Protein AF-A0AAI9XH15-F1 (afdb_monomer)

Foldseek 3Di:
DDDDDDDDDDDDDDDDDDDDDDDDDDDDDDDDDDDDDDDDDDDDDDDDDDDDDDDDDDDDDDDDYDDDDDDDDDDDDDDDDDDDDDDDDDDDDDDDDDDDDDPPPPDPDPDPVVVVLVVLLVLLVVLLVVLQVLLVQADPPPDDPVFDAAAEEEEEAWADCVFPLNVVLVQDQWDDDPPDTAGLEWELQDPDIDSDIDAQEFLSRQLVQLLCSQQSRHNYGYYRQDNHLVRLQVDPCNLVSVLVSLQCCVPRVVHLEYFYARFHLDDDDVSSVVSVVVCQVVLRAYQYEQWLQFAAPSRGGPPCPDPLHQYEAADGSVQHGDGSTYWADPPLLSFEYEHQFFNKGAGDQVNDDPPPPWAWDDPVVDPNDDGTMTTDGGSSNRRSVLVSVLSSQVSLCSVCVVLLCLDPPFDCSHSQLSSLLQQQQFADDDVRGGRYGNNCQGYPRLNPDDPPDRNNNSNSVSSSVSRVVSVD

Nearest PDB structures (foldseek):
  8uw8-assembly1_A  TM=7.450E-01  e=8.722E-14  Homo sapiens
  3afg-assembly1_A  TM=6.390E-01  e=5.597E-13  Thermococcus kodakarensis
  3afg-assembly2_B  TM=6.770E-01  e=5.393E-12  Thermococcus kodakarensis
  7yla-assembly1_6  TM=2.096E-01  e=3.015E-01  Escherichia coli

Sequence (472 aa):
MSFSMFSSGSSNRPTRAGSGDARSFPFQRHRVHPNESTHFDQPRPRANGPSTEATFRNESGSLSSGRDRLPAGRNAEIPFGATSGVDPQIRQPVRRSASGYAETSESESRLDIGTDIVQSIQNGEHWVKDFIKGRDTIIDTRHNKDVERIKITIIDTGLDRTHPFIVRRQWQEFRQTGNKSVALFKDFTTENPSAEAIDDEGHGTFIAGIVLQLAPFVELSIARVGITQVSLMDDPYAEEKVTAAINHAIDVWDADIISTSIALPRIKTSAFREAVSRATWKNKIICASGGNFGGSRANVAFPARLLGVFKIFASDHHGNNCAFTPRPGLDADFCFSILGQDVVSIWPEALYRKDTGLTVVDKRSSKKHPGLWVAMSGSSYATPIVASIVALLYHFYDANYFEMDLGPGLEFKTIEAIRAILLKMSMAPSVGQHNYLNPWVGRDNYFNFRGEEDGVAFFAQMLRHCLNAWNK

pLDDT: mean 75.16, std 26.85, range [24.08, 98.88]

Organism: NCBI:txid1209925

Solvent-accessible surface area (backbone atoms only — not comparable to full-atom values): 28572 Å² total; per-residue (Å²): 135,87,81,91,80,91,81,92,88,89,89,85,84,88,90,88,89,81,91,85,91,82,85,91,78,87,83,80,84,88,77,89,75,86,81,84,87,81,92,82,90,81,85,81,83,80,89,77,84,84,88,81,90,86,93,78,82,89,82,91,82,88,84,86,86,90,85,88,83,83,90,85,90,86,89,87,86,88,88,91,82,88,80,91,82,88,92,84,90,88,85,85,91,84,85,92,84,89,80,88,80,80,86,77,78,75,77,80,71,82,75,59,68,74,55,56,53,51,50,47,33,51,45,26,51,47,50,53,52,51,52,50,51,51,50,61,58,54,43,78,88,66,83,62,83,91,55,83,56,49,27,37,28,40,42,33,32,24,30,44,57,79,38,50,47,41,53,73,65,62,69,58,65,52,49,78,57,89,98,41,78,43,68,27,48,44,48,48,67,51,97,80,48,57,89,63,61,46,40,86,66,22,68,20,26,23,40,51,36,45,27,58,67,72,33,71,67,50,40,68,30,35,31,16,42,23,62,34,75,68,59,39,69,72,39,93,55,38,62,60,28,49,31,52,42,53,45,42,33,56,74,72,67,57,29,48,29,40,29,29,55,53,57,38,90,72,86,90,65,64,64,49,55,49,40,52,52,52,33,44,75,69,34,28,42,37,26,16,9,25,37,65,71,26,65,40,67,90,43,48,10,36,69,16,70,45,85,85,28,34,22,19,28,22,7,34,79,86,57,52,73,40,82,40,35,46,39,61,68,91,62,46,84,40,27,34,22,31,59,5,41,32,39,75,30,37,42,46,66,92,74,68,52,94,83,69,76,72,46,69,48,91,42,91,88,36,92,88,50,48,64,47,34,32,43,48,71,37,11,48,57,13,14,34,52,54,44,22,51,54,42,46,52,52,48,45,45,67,74,38,48,82,73,34,62,64,61,92,92,57,67,72,80,30,62,69,42,48,39,54,50,49,57,44,18,7,37,81,58,55,95,78,52,45,34,30,52,39,74,60,28,18,28,97,49,66,46,51,78,83,77,88,64,61,51,49,64,52,50,30,48,47,54,38,52,51,50,63,66,66,79,111

Secondary structure (DSSP, 8-state):
-------------------------PPPPP-PPPP-------PPPPP----------------------------------------------------PPP----------HHHHHHHHHHHHHHHHHHHHHHHHHHS-SS--SSSPPPEEEEEES---TTSHHHHHHT--SEEEETTEEEESEEE-SSSS--SS---SSSHHHHHHHHHHHH-TTSEEEEEE--SSHHHHHH-TTHHHHHHHHHHHIIIII--SEEEE---BS----SHHHHHHHHHHHTT-EEEEE--SS-S-GGGPPBTTTSTT-EEEEEE-TTSPBPTTPPPP-S-GGGEEEEE-SSEEEE--GGG--TTS--EE---TT-TTS-S-EEEE-SHHHHHHHHHHHHHHHHHHHHHTHHHH---TT--SSSHHHHHHHHHHSBPPPPTT--EEB-TTT-GGGTT---SSS-HHHHHHHHHHHHHHTT--

InterPro domains:
  IPR000209 Peptidase S8/S53 domain [PF00082] (150-399)
  IPR015500 Peptidase S8, subtilisin-related [PR00723] (147-166)
  IPR015500 Peptidase S8, subtilisin-related [PR00723] (199-212)
  IPR015500 Peptidase S8, subtilisin-related [PR00723] (377-393)
  IPR023827 Peptidase S8, subtilisin, Asp-active site [PS00136] (152-163)
  IPR036852 Peptidase S8/S53 domain superfamily [G3DSA:3.40.50.200] (126-433)
  IPR036852 Peptidase S8/S53 domain superfamily [SSF52743] (135-397)
  IPR050131 Subtilisin-like serine protease [PTHR43806] (130-425)

Radius of gyration: 33.44 Å; Cα contacts (8 Å, |Δi|>4): 734; chains: 1; bounding box: 74×101×126 Å

Mean predicted aligned error: 14.96 Å

Structure (mmCIF, N/CA/C/O backbone):
data_AF-A0AAI9XH15-F1
#
_entry.id   AF-A0AAI9XH15-F1
#
loop_
_atom_site.group_PDB
_atom_site.id
_atom_site.type_symbol
_atom_site.label_atom_id
_atom_site.label_alt_id
_atom_site.label_comp_id
_atom_site.label_asym_id
_atom_site.label_entity_id
_atom_site.label_seq_id
_atom_site.pdbx_PDB_ins_code
_atom_site.Cartn_x
_atom_site.Cartn_y
_atom_site.Cartn_z
_atom_site.occupancy
_atom_site.B_iso_or_equiv
_atom_site.auth_seq_id
_atom_site.auth_comp_id
_atom_site.auth_asym_id
_atom_site.auth_atom_id
_atom_site.pdbx_PDB_model_num
ATOM 1 N N . MET A 1 1 ? -18.200 49.763 -4.756 1.00 30.20 1 MET A N 1
ATOM 2 C CA . MET A 1 1 ? -18.217 51.206 -4.443 1.00 30.20 1 MET A CA 1
ATOM 3 C C . MET A 1 1 ? -18.234 51.275 -2.915 1.00 30.20 1 MET A C 1
ATOM 5 O O . MET A 1 1 ? -19.267 50.947 -2.357 1.00 30.20 1 MET A O 1
ATOM 9 N N . SER A 1 2 ? -17.098 51.285 -2.197 1.00 32.31 2 SER A N 1
ATOM 10 C CA . SER A 1 2 ? -15.989 52.282 -2.155 1.00 32.31 2 SER A CA 1
ATOM 11 C C . SER A 1 2 ? -16.454 53.564 -1.441 1.00 32.31 2 SER A C 1
ATOM 13 O O . SER A 1 2 ? -17.504 54.060 -1.830 1.00 32.31 2 SER A O 1
ATOM 15 N N . PHE A 1 3 ? -15.804 54.167 -0.430 1.00 30.62 3 PHE A N 1
ATOM 16 C CA . PHE A 1 3 ? -14.461 54.087 0.222 1.00 30.62 3 PHE A CA 1
ATOM 17 C C . PHE A 1 3 ? -14.659 53.914 1.775 1.00 30.62 3 PHE A C 1
ATOM 19 O O . PHE A 1 3 ? -15.801 54.006 2.208 1.00 30.62 3 PHE A O 1
ATOM 26 N N . SER A 1 4 ? -13.762 53.516 2.707 1.00 35.16 4 SER A N 1
ATOM 27 C CA . SER A 1 4 ? -12.375 53.886 3.128 1.00 35.16 4 SER A CA 1
ATOM 28 C C . SER A 1 4 ? -12.200 55.367 3.568 1.00 35.16 4 SER A C 1
ATOM 30 O O . SER A 1 4 ? -12.846 56.218 2.978 1.00 35.16 4 SER A O 1
ATOM 32 N N . MET A 1 5 ? -11.368 55.790 4.547 1.00 37.81 5 MET A N 1
ATOM 33 C CA . MET A 1 5 ? -10.247 55.168 5.303 1.00 37.81 5 MET A CA 1
ATOM 34 C C . MET A 1 5 ? -9.829 56.038 6.545 1.00 37.81 5 MET A C 1
ATOM 36 O O . MET A 1 5 ? -10.295 57.168 6.635 1.00 37.81 5 MET A O 1
ATOM 40 N N . PHE A 1 6 ? -8.874 55.576 7.391 1.00 33.75 6 PHE A N 1
ATOM 41 C CA . PHE A 1 6 ? -8.037 56.350 8.373 1.00 33.75 6 PHE A CA 1
ATOM 42 C C . PHE A 1 6 ? -8.698 56.962 9.653 1.00 33.75 6 PHE A C 1
ATOM 44 O O . PHE A 1 6 ? -9.888 57.237 9.645 1.00 33.75 6 PHE A O 1
ATOM 51 N N . SER A 1 7 ? -8.013 57.236 10.794 1.00 32.69 7 SER A N 1
ATOM 52 C CA . SER A 1 7 ? -6.705 56.786 11.363 1.00 32.69 7 SER A CA 1
ATOM 53 C C . SER A 1 7 ? -6.538 57.145 12.874 1.00 32.69 7 SER A C 1
ATOM 55 O O . SER A 1 7 ? -7.040 58.172 13.306 1.00 32.69 7 SER A O 1
ATOM 57 N N . SER A 1 8 ? -5.740 56.350 13.619 1.00 33.44 8 SER A N 1
ATOM 58 C CA . SER A 1 8 ? -4.829 56.691 14.761 1.00 33.44 8 SER A CA 1
ATOM 59 C C . SER A 1 8 ? -5.224 57.627 15.935 1.00 33.44 8 SER A C 1
ATOM 61 O O . SER A 1 8 ? -5.576 58.781 15.726 1.00 33.44 8 SER A O 1
ATOM 63 N N . GLY A 1 9 ? -4.897 57.226 17.180 1.00 28.55 9 GLY A N 1
ATOM 64 C CA . GLY A 1 9 ? -4.753 58.139 18.340 1.00 28.55 9 GLY A CA 1
ATOM 65 C C . GLY A 1 9 ? -4.508 57.423 19.686 1.00 28.55 9 GLY A C 1
ATOM 66 O O . GLY A 1 9 ? -5.124 56.397 19.947 1.00 28.55 9 GLY A O 1
ATOM 67 N N . SER A 1 10 ? -3.601 57.921 20.540 1.00 30.28 10 SER A N 1
ATOM 68 C CA . SER A 1 10 ? -3.087 57.208 21.733 1.00 30.28 10 SER A CA 1
ATOM 69 C C . SER A 1 10 ? -3.371 57.870 23.097 1.00 30.28 10 SER A C 1
ATOM 71 O O . SER A 1 10 ? -3.317 59.093 23.194 1.00 30.28 10 SER A O 1
ATOM 73 N N . SER A 1 11 ? -3.409 57.040 24.158 1.00 30.16 11 SER A N 1
ATOM 74 C CA . SER A 1 11 ? -2.833 57.252 25.520 1.00 30.16 11 SER A CA 1
ATOM 75 C C . SER A 1 11 ? -3.742 57.392 26.773 1.00 30.16 11 SER A C 1
ATOM 77 O O . SER A 1 11 ? -4.806 57.993 26.751 1.00 30.16 11 SER A O 1
ATOM 79 N N . ASN A 1 12 ? -3.193 56.856 27.881 1.00 31.38 12 ASN A N 1
ATOM 80 C CA . ASN A 1 12 ? -3.384 57.135 29.324 1.00 31.38 12 ASN A CA 1
ATOM 81 C C . ASN A 1 12 ? -4.660 56.750 30.137 1.00 31.38 12 ASN A C 1
ATOM 83 O O . ASN A 1 12 ? -5.713 57.367 30.057 1.00 31.38 12 ASN A O 1
ATOM 87 N N . ARG A 1 13 ? -4.421 55.774 31.044 1.00 32.47 13 ARG A N 1
ATOM 88 C CA . ARG A 1 13 ? -4.851 55.550 32.462 1.00 32.47 13 ARG A CA 1
ATOM 89 C C . ARG A 1 13 ? -5.697 56.629 33.178 1.00 32.47 13 ARG A C 1
ATOM 91 O O . ARG A 1 13 ? -5.432 57.809 32.963 1.00 32.47 13 ARG A O 1
ATOM 98 N N . PRO A 1 14 ? -6.576 56.262 34.152 1.00 45.19 14 PRO A N 1
ATOM 99 C CA . PRO A 1 14 ? -6.267 55.445 35.363 1.00 45.19 14 PRO A CA 1
ATOM 100 C C . PRO A 1 14 ? -7.260 54.254 35.595 1.00 45.19 14 PRO A C 1
ATOM 102 O O . PRO A 1 14 ? -7.861 53.830 34.618 1.00 45.19 14 PRO A O 1
ATOM 105 N N . THR A 1 15 ? -7.413 53.538 36.737 1.00 33.56 15 THR A N 1
ATOM 106 C CA . THR A 1 15 ? -7.075 53.789 38.169 1.00 33.56 15 THR A CA 1
ATOM 107 C C . THR A 1 15 ? -6.706 52.507 38.982 1.00 33.56 15 THR A C 1
ATOM 109 O O . THR A 1 15 ? -6.568 51.416 38.443 1.00 33.56 15 THR A O 1
ATOM 112 N N . ARG A 1 16 ? -6.436 52.707 40.283 1.00 32.50 16 ARG A N 1
ATOM 113 C CA . ARG A 1 16 ? -5.877 51.879 41.383 1.00 32.50 16 ARG A CA 1
ATOM 114 C C . ARG A 1 16 ? -6.880 50.971 42.150 1.00 32.50 16 ARG A C 1
ATOM 116 O O . ARG A 1 16 ? -8.050 51.323 42.221 1.00 32.50 16 ARG A O 1
ATOM 123 N N . ALA A 1 17 ? -6.322 49.982 42.881 1.00 32.62 17 ALA A N 1
ATOM 124 C CA . ALA A 1 17 ? -6.843 49.175 44.024 1.00 32.62 17 ALA A CA 1
ATOM 125 C C . ALA A 1 17 ? -7.251 47.707 43.713 1.00 32.62 17 ALA A C 1
ATOM 127 O O . ALA A 1 17 ? -7.892 47.463 42.701 1.00 32.62 17 ALA A O 1
ATOM 128 N N . GLY A 1 18 ? -6.906 46.696 44.536 1.00 29.34 18 GLY A N 1
ATOM 129 C CA . GLY A 1 18 ? -6.020 46.707 45.719 1.00 29.34 18 GLY A CA 1
ATOM 130 C C . GLY A 1 18 ? -5.736 45.319 46.351 1.00 29.34 18 GLY A C 1
ATOM 131 O O . GLY A 1 18 ? -6.472 44.375 46.106 1.00 29.34 18 GLY A O 1
ATOM 132 N N . SER A 1 19 ? -4.660 45.253 47.156 1.00 31.11 19 SER A N 1
ATOM 133 C CA . SER A 1 19 ? -4.377 44.360 48.317 1.00 31.11 19 SER A CA 1
ATOM 134 C C . SER A 1 19 ? -4.766 42.862 48.332 1.00 31.11 19 SER A C 1
ATOM 136 O O . SER A 1 19 ? -5.947 42.529 48.323 1.00 31.11 19 SER A O 1
ATOM 138 N N . GLY A 1 20 ? -3.786 41.985 48.607 1.00 29.72 20 GLY A N 1
ATOM 139 C CA . GLY A 1 20 ? -4.012 40.620 49.118 1.00 29.72 20 GLY A CA 1
ATOM 140 C C . GLY A 1 20 ? -2.745 39.747 49.156 1.00 29.72 20 GLY A C 1
ATOM 141 O O . GLY A 1 20 ? -2.160 39.477 48.111 1.00 29.72 20 GLY A O 1
ATOM 142 N N . ASP A 1 21 ? -2.316 39.306 50.343 1.00 31.05 21 ASP A N 1
ATOM 143 C CA . ASP A 1 21 ? -1.202 38.360 50.535 1.00 31.05 21 ASP A CA 1
ATOM 144 C C . ASP A 1 21 ? -1.573 36.911 50.170 1.00 31.05 21 ASP A C 1
ATOM 146 O O . ASP A 1 21 ? -2.686 36.480 50.460 1.00 31.05 21 ASP A O 1
ATOM 150 N N . ALA A 1 22 ? -0.596 36.110 49.713 1.00 33.12 22 ALA A N 1
ATOM 151 C CA . ALA A 1 22 ? -0.295 34.810 50.339 1.00 33.12 22 ALA A CA 1
ATOM 152 C C . ALA A 1 22 ? 1.019 34.175 49.840 1.00 33.12 22 ALA A C 1
ATOM 154 O O . ALA A 1 22 ? 1.345 34.151 48.658 1.00 33.12 22 ALA A O 1
ATOM 155 N N . ARG A 1 23 ? 1.753 33.612 50.800 1.00 31.33 23 ARG A N 1
ATOM 156 C CA . ARG A 1 23 ? 3.073 32.974 50.698 1.00 31.33 23 ARG A CA 1
ATOM 157 C C . ARG A 1 23 ? 3.077 31.721 49.813 1.00 31.33 23 ARG A C 1
ATOM 159 O O . ARG A 1 23 ? 2.179 30.889 49.895 1.00 31.33 23 ARG A O 1
ATOM 166 N N . SER A 1 24 ? 4.166 31.527 49.074 1.00 31.22 24 SER A N 1
ATOM 167 C CA . SER A 1 24 ? 4.484 30.290 48.355 1.00 31.22 24 SER A CA 1
ATOM 168 C C . SER A 1 24 ? 4.864 29.132 49.290 1.00 31.22 24 SER A C 1
ATOM 170 O O . SER A 1 24 ? 5.683 29.320 50.189 1.00 31.22 24 SER A O 1
ATOM 172 N N . PHE A 1 25 ? 4.389 27.920 48.988 1.00 30.69 25 PHE A N 1
ATOM 173 C CA . PHE A 1 25 ? 4.936 26.648 49.482 1.00 30.69 25 PHE A CA 1
ATOM 174 C C . PHE A 1 25 ? 5.096 25.656 48.311 1.00 30.69 25 PHE A C 1
ATOM 176 O O . PHE A 1 25 ? 4.206 25.592 47.461 1.00 30.69 25 PHE A O 1
ATOM 183 N N . PRO A 1 26 ? 6.197 24.883 48.231 1.00 35.25 26 PRO A N 1
ATOM 184 C CA . PRO A 1 26 ? 6.404 23.904 47.166 1.00 35.25 26 PRO A CA 1
ATOM 185 C C . PRO A 1 26 ? 5.778 22.546 47.518 1.00 35.25 26 PRO A C 1
ATOM 187 O O . PRO A 1 26 ? 6.080 21.975 48.565 1.00 35.25 26 PRO A O 1
ATOM 190 N N . PHE A 1 27 ? 4.967 21.981 46.620 1.00 29.80 27 PHE A N 1
ATOM 191 C CA . PHE A 1 27 ? 4.499 20.597 46.758 1.00 29.80 27 PHE A CA 1
ATOM 192 C C . PHE A 1 27 ? 5.506 19.609 46.157 1.00 29.80 27 PHE A C 1
ATOM 194 O O . PHE A 1 27 ? 5.939 19.750 45.011 1.00 29.80 27 PHE A O 1
ATOM 201 N N . GLN A 1 28 ? 5.898 18.606 46.943 1.00 31.30 28 GLN A N 1
ATOM 202 C CA . GLN A 1 28 ? 6.871 17.593 46.536 1.00 31.30 28 GLN A CA 1
ATOM 203 C C . GLN A 1 28 ? 6.249 16.566 45.579 1.00 31.30 28 GLN A C 1
ATOM 205 O O . GLN A 1 28 ? 5.105 16.150 45.743 1.00 31.30 28 GLN A O 1
ATOM 210 N N . ARG A 1 29 ? 7.038 16.091 44.607 1.00 30.36 29 ARG A N 1
ATOM 211 C CA . ARG A 1 29 ? 6.687 14.907 43.809 1.00 30.36 29 ARG A CA 1
ATOM 212 C C . ARG A 1 29 ? 6.961 13.648 44.630 1.00 30.36 29 ARG A C 1
ATOM 214 O O . ARG A 1 29 ? 8.121 13.380 44.943 1.00 30.36 29 ARG A O 1
ATOM 221 N N . HIS A 1 30 ? 5.943 12.840 44.916 1.00 29.58 30 HIS A N 1
ATOM 222 C CA . HIS A 1 30 ? 6.182 11.472 45.374 1.00 29.58 30 HIS A CA 1
ATOM 223 C C . HIS A 1 30 ? 6.716 10.618 44.219 1.00 29.58 30 HIS A C 1
ATOM 225 O O . HIS A 1 30 ? 6.124 10.552 43.143 1.00 29.58 30 HIS A O 1
ATOM 231 N N . ARG A 1 31 ? 7.859 9.971 44.457 1.00 28.19 31 ARG A N 1
ATOM 232 C CA . ARG A 1 31 ? 8.522 9.047 43.536 1.00 28.19 31 ARG A CA 1
ATOM 233 C C . ARG A 1 31 ? 8.506 7.671 44.193 1.00 28.19 31 ARG A C 1
ATOM 235 O O . ARG A 1 31 ? 9.257 7.441 45.135 1.00 28.19 31 ARG A O 1
ATOM 242 N N . VAL A 1 32 ? 7.618 6.790 43.742 1.00 30.42 32 VAL A N 1
ATOM 243 C CA . VAL A 1 32 ? 7.504 5.435 44.297 1.00 30.42 32 VAL A CA 1
ATOM 244 C C . VAL A 1 32 ? 8.607 4.561 43.704 1.00 30.42 32 VAL A C 1
ATOM 246 O O . VAL A 1 32 ? 8.681 4.396 42.489 1.00 30.42 32 VAL A O 1
ATOM 249 N N . HIS A 1 33 ? 9.459 4.011 44.566 1.00 30.30 33 HIS A N 1
ATOM 250 C CA . HIS A 1 33 ? 10.375 2.925 44.228 1.00 30.30 33 HIS A CA 1
ATOM 251 C C . HIS A 1 33 ? 9.729 1.587 44.626 1.00 30.30 33 HIS A C 1
ATOM 253 O O . HIS A 1 33 ? 9.276 1.471 45.767 1.00 30.30 33 HIS A O 1
ATOM 259 N N . PRO A 1 34 ? 9.704 0.569 43.749 1.00 35.81 34 PRO A N 1
ATOM 260 C CA . PRO A 1 34 ? 9.511 -0.817 44.163 1.00 35.81 34 PRO A CA 1
ATOM 261 C C . PRO A 1 34 ? 10.777 -1.326 44.868 1.00 35.81 34 PRO A C 1
ATOM 263 O O . PRO A 1 34 ? 11.885 -1.044 44.411 1.00 35.81 34 PRO A O 1
ATOM 266 N N . ASN A 1 35 ? 10.613 -2.085 45.953 1.00 29.58 35 ASN A N 1
ATOM 267 C CA . ASN A 1 35 ? 11.713 -2.805 46.603 1.00 29.58 35 ASN A CA 1
ATOM 268 C C . ASN A 1 35 ? 11.960 -4.168 45.937 1.00 29.58 35 ASN A C 1
ATOM 270 O O . ASN A 1 35 ? 11.077 -4.732 45.292 1.00 29.58 35 ASN A O 1
ATOM 274 N N . GLU A 1 36 ? 13.163 -4.702 46.135 1.00 29.48 36 GLU A N 1
ATOM 275 C CA . GLU A 1 36 ? 13.589 -6.007 45.624 1.00 29.48 36 GLU A CA 1
ATOM 276 C C . GLU A 1 36 ? 13.161 -7.193 46.518 1.00 29.48 36 GLU A C 1
ATOM 278 O O . GLU A 1 36 ? 12.710 -7.031 47.652 1.00 29.48 36 GLU A O 1
ATOM 283 N N . SER A 1 37 ? 13.459 -8.397 46.015 1.00 28.89 37 SER A N 1
ATOM 284 C CA . SER A 1 37 ? 13.541 -9.694 46.705 1.00 28.89 37 SER A CA 1
ATOM 285 C C . SER A 1 37 ? 12.243 -10.472 46.988 1.00 28.89 37 SER A C 1
ATOM 287 O O . SER A 1 37 ? 11.471 -10.199 47.901 1.00 28.89 37 SER A O 1
ATOM 289 N N . THR A 1 38 ? 12.105 -11.603 46.295 1.00 30.62 38 THR A N 1
ATOM 290 C CA . THR A 1 38 ? 12.278 -12.921 46.939 1.00 30.62 38 THR A CA 1
ATOM 291 C C . THR A 1 38 ? 12.622 -13.985 45.890 1.00 30.62 38 THR A C 1
ATOM 293 O O . THR A 1 38 ? 12.189 -13.898 44.744 1.00 30.62 38 THR A O 1
ATOM 296 N N . HIS A 1 39 ? 13.450 -14.966 46.259 1.00 30.75 39 HIS A N 1
ATOM 297 C CA . HIS A 1 39 ? 13.817 -16.088 45.386 1.00 30.75 39 HIS A CA 1
ATOM 298 C C . HIS A 1 39 ? 12.694 -17.127 45.306 1.00 30.75 39 HIS A C 1
ATOM 300 O O . HIS A 1 39 ? 12.086 -17.439 46.327 1.00 30.75 39 HIS A O 1
ATOM 306 N N . PHE A 1 40 ? 12.551 -17.771 44.145 1.00 30.27 40 PHE A N 1
ATOM 307 C CA . PHE A 1 40 ? 12.171 -19.183 44.073 1.00 30.27 40 PHE A CA 1
ATOM 308 C C . PHE A 1 40 ? 12.879 -19.863 42.892 1.00 30.27 40 PHE A C 1
ATOM 310 O O . PHE A 1 40 ? 12.668 -19.500 41.736 1.00 30.27 40 PHE A O 1
ATOM 317 N N . ASP A 1 41 ? 13.729 -20.845 43.191 1.00 29.56 41 ASP A N 1
ATOM 318 C CA . ASP A 1 41 ? 14.386 -21.692 42.195 1.00 29.56 41 ASP A CA 1
ATOM 319 C C . ASP A 1 41 ? 13.430 -22.761 41.653 1.00 29.56 41 ASP A C 1
ATOM 321 O O . ASP A 1 41 ? 12.780 -23.448 42.440 1.00 29.56 41 ASP A O 1
ATOM 325 N N . GLN A 1 42 ? 13.453 -23.000 40.335 1.00 31.39 42 GLN A N 1
ATOM 326 C CA . GLN A 1 42 ? 13.283 -24.338 39.746 1.00 31.39 42 GLN A CA 1
ATOM 327 C C . GLN A 1 42 ? 14.184 -24.505 38.496 1.00 31.39 42 GLN A C 1
ATOM 329 O O . GLN A 1 42 ? 14.593 -23.508 37.896 1.00 31.39 42 GLN A O 1
ATOM 334 N N . PRO A 1 43 ? 14.607 -25.741 38.149 1.00 35.31 43 PRO A N 1
ATOM 335 C CA . PRO A 1 43 ? 15.921 -25.948 37.531 1.00 35.31 43 PRO A CA 1
ATOM 336 C C . PRO A 1 43 ? 15.932 -26.096 36.001 1.00 35.31 43 PRO A C 1
ATOM 338 O O . PRO A 1 43 ? 14.988 -26.577 35.377 1.00 35.31 43 PRO A O 1
ATOM 341 N N . ARG A 1 44 ? 17.095 -25.802 35.401 1.00 31.64 44 ARG A N 1
ATOM 342 C CA . ARG A 1 44 ? 17.433 -26.208 34.025 1.00 31.64 44 ARG A CA 1
ATOM 343 C C . ARG A 1 44 ? 17.827 -27.695 33.971 1.00 31.64 44 ARG A C 1
ATOM 345 O O . ARG A 1 44 ? 18.674 -28.103 34.769 1.00 31.64 44 ARG A O 1
ATOM 352 N N . PRO A 1 45 ? 17.372 -28.473 32.973 1.00 33.78 45 PRO A N 1
ATOM 353 C CA . PRO A 1 45 ? 18.060 -29.694 32.560 1.00 33.78 45 PRO A CA 1
ATOM 354 C C . PRO A 1 45 ? 19.463 -29.378 32.011 1.00 33.78 45 PRO A C 1
ATOM 356 O O . PRO A 1 45 ? 19.680 -28.331 31.395 1.00 33.78 45 PRO A O 1
ATOM 359 N N . ARG A 1 46 ? 20.426 -30.283 32.220 1.00 27.95 46 ARG A N 1
ATOM 360 C CA . ARG A 1 46 ? 21.765 -30.201 31.608 1.00 27.95 46 ARG A CA 1
ATOM 361 C C . ARG A 1 46 ? 21.767 -30.790 30.195 1.00 27.95 46 ARG A C 1
ATOM 363 O O . ARG A 1 46 ? 20.933 -31.624 29.859 1.00 27.95 46 ARG A O 1
ATOM 370 N N . ALA A 1 47 ? 22.749 -30.376 29.399 1.00 29.98 47 ALA A N 1
ATOM 371 C CA . ALA A 1 47 ? 23.044 -30.981 28.106 1.00 29.98 47 ALA A CA 1
ATOM 372 C C . ALA A 1 47 ? 23.585 -32.416 28.246 1.00 29.98 47 ALA A C 1
ATOM 374 O O . ALA A 1 47 ? 24.220 -32.747 29.247 1.00 29.98 47 ALA A O 1
ATOM 375 N N . ASN A 1 48 ? 23.430 -33.200 27.179 1.00 30.53 48 ASN A N 1
ATOM 376 C CA . ASN A 1 48 ? 24.315 -34.308 26.831 1.00 30.53 48 ASN A CA 1
ATOM 377 C C . ASN A 1 48 ? 24.612 -34.227 25.328 1.00 30.53 48 ASN A C 1
ATOM 379 O O . ASN A 1 48 ? 23.695 -34.054 24.527 1.00 30.53 48 ASN A O 1
ATOM 383 N N . GLY A 1 49 ? 25.892 -34.344 24.964 1.00 30.00 49 GLY A N 1
ATOM 384 C CA . GLY A 1 49 ? 26.306 -34.722 23.609 1.00 30.00 49 GLY A CA 1
ATOM 385 C C . GLY A 1 49 ? 26.196 -36.247 23.408 1.00 30.00 49 GLY A C 1
ATOM 386 O O . GLY A 1 49 ? 25.538 -36.907 24.215 1.00 30.00 49 GLY A O 1
ATOM 387 N N . PRO A 1 50 ? 26.850 -36.828 22.385 1.00 39.06 50 PRO A N 1
ATOM 388 C CA . PRO A 1 50 ? 28.268 -36.568 22.127 1.00 39.06 50 PRO A CA 1
ATOM 389 C C . PRO A 1 50 ? 28.594 -36.036 20.722 1.00 39.06 50 PRO A C 1
ATOM 391 O O . PRO A 1 50 ? 27.751 -35.960 19.832 1.00 39.06 50 PRO A O 1
ATOM 394 N N . SER A 1 51 ? 29.860 -35.665 20.553 1.00 27.66 51 SER A N 1
ATOM 395 C CA . SER A 1 51 ? 30.481 -35.240 19.301 1.00 27.66 51 SER A CA 1
ATOM 396 C C . SER A 1 51 ? 30.781 -36.403 18.348 1.00 27.66 51 SER A C 1
ATOM 398 O O . SER A 1 51 ? 30.946 -37.553 18.753 1.00 27.66 51 SER A O 1
ATOM 400 N N . THR A 1 52 ? 30.963 -36.074 17.070 1.00 29.58 52 THR A N 1
ATOM 401 C CA . THR A 1 52 ? 31.877 -36.800 16.175 1.00 29.58 52 THR A CA 1
ATOM 402 C C . THR A 1 52 ? 32.500 -35.797 15.210 1.00 29.58 52 THR A C 1
ATOM 404 O O . THR A 1 52 ? 31.815 -35.222 14.370 1.00 29.58 52 THR A O 1
ATOM 407 N N . GLU A 1 53 ? 33.800 -35.547 15.359 1.00 27.83 53 GLU A N 1
ATOM 408 C CA . GLU A 1 53 ? 34.589 -34.806 14.372 1.00 27.83 53 GLU A CA 1
ATOM 409 C C . GLU A 1 53 ? 35.066 -35.766 13.275 1.00 27.83 53 GLU A C 1
ATOM 411 O O . GLU A 1 53 ? 35.416 -36.912 13.559 1.00 27.83 53 GLU A O 1
ATOM 416 N N . ALA A 1 54 ? 35.132 -35.294 12.030 1.00 28.06 54 ALA A N 1
ATOM 417 C CA . ALA A 1 54 ? 35.755 -36.018 10.924 1.00 28.06 54 ALA A CA 1
ATOM 418 C C . ALA A 1 54 ? 36.485 -35.032 9.997 1.00 28.06 54 ALA A C 1
ATOM 420 O O . ALA A 1 54 ? 35.902 -34.457 9.080 1.00 28.06 54 ALA A O 1
ATOM 421 N N . THR A 1 55 ? 37.772 -34.806 10.263 1.00 26.78 55 THR A N 1
ATOM 422 C CA . THR A 1 55 ? 38.624 -33.851 9.541 1.00 26.78 55 THR A CA 1
ATOM 423 C C . THR A 1 55 ? 39.513 -34.534 8.496 1.00 26.78 55 THR A C 1
ATOM 425 O O . THR A 1 55 ? 40.568 -35.072 8.816 1.00 26.78 55 THR A O 1
ATOM 428 N N . PHE A 1 56 ? 39.142 -34.426 7.218 1.00 27.36 56 PHE A N 1
ATOM 429 C CA . PHE A 1 56 ? 40.042 -34.623 6.070 1.00 27.36 56 PHE A CA 1
ATOM 430 C C . PHE A 1 56 ? 39.783 -33.481 5.074 1.00 27.36 56 PHE A C 1
ATOM 432 O O . PHE A 1 56 ? 38.670 -33.324 4.588 1.00 27.36 56 PHE A O 1
ATOM 439 N N . ARG A 1 57 ? 40.675 -32.485 5.003 1.00 27.03 57 ARG A N 1
ATOM 440 C CA . ARG A 1 57 ? 41.929 -32.433 4.217 1.00 27.03 57 ARG A CA 1
ATOM 441 C C . ARG A 1 57 ? 41.691 -32.224 2.718 1.00 27.03 57 ARG A C 1
ATOM 443 O O . ARG A 1 57 ? 41.095 -33.058 2.050 1.00 27.03 57 ARG A O 1
ATOM 450 N N . ASN A 1 58 ? 42.257 -31.128 2.210 1.00 27.12 58 ASN A N 1
ATOM 451 C CA . ASN A 1 58 ? 42.479 -30.903 0.784 1.00 27.12 58 ASN A CA 1
ATOM 452 C C . ASN A 1 58 ? 43.349 -32.018 0.197 1.00 27.12 58 ASN A C 1
ATOM 454 O O . ASN A 1 58 ? 44.314 -32.428 0.842 1.00 27.12 58 ASN A O 1
ATOM 458 N N . GLU A 1 59 ? 43.147 -32.326 -1.082 1.00 27.50 59 GLU A N 1
ATOM 459 C CA . GLU A 1 59 ? 44.275 -32.639 -1.956 1.00 27.50 59 GLU A CA 1
ATOM 460 C C . GLU A 1 59 ? 44.004 -32.132 -3.377 1.00 27.50 59 GLU A C 1
ATOM 462 O O . GLU A 1 59 ? 42.914 -32.284 -3.927 1.00 27.50 59 GLU A O 1
ATOM 467 N N . SER A 1 60 ? 44.992 -31.446 -3.944 1.00 29.19 60 SER A N 1
ATOM 468 C CA . SER A 1 60 ? 44.952 -30.854 -5.279 1.00 29.19 60 SER A CA 1
ATOM 469 C C . SER A 1 60 ? 45.683 -31.771 -6.258 1.00 29.19 60 SER A C 1
ATOM 471 O O . SER A 1 60 ? 46.892 -31.952 -6.115 1.00 29.19 60 SER A O 1
ATOM 473 N N . GLY A 1 61 ? 44.990 -32.315 -7.262 1.00 27.30 61 GLY A N 1
ATOM 474 C CA . GLY A 1 61 ? 45.594 -33.210 -8.254 1.00 27.30 61 GLY A CA 1
ATOM 475 C C . GLY A 1 61 ? 45.171 -32.875 -9.680 1.00 27.30 61 GLY A C 1
ATOM 476 O O . GLY A 1 61 ? 44.075 -33.226 -10.108 1.00 27.30 61 GLY A O 1
ATOM 477 N N . SER A 1 62 ? 46.052 -32.219 -10.431 1.00 28.06 62 SER A N 1
ATOM 478 C CA . SER A 1 62 ? 45.954 -32.119 -11.887 1.00 28.06 62 SER A CA 1
ATOM 479 C C . SER A 1 62 ? 46.781 -33.230 -12.540 1.00 28.06 62 SER A C 1
ATOM 481 O O . SER A 1 62 ? 47.872 -33.518 -12.058 1.00 28.06 62 SER A O 1
ATOM 483 N N . LEU A 1 63 ? 46.291 -33.821 -13.642 1.00 27.72 63 LEU A N 1
ATOM 484 C CA . LEU A 1 63 ? 47.085 -34.125 -14.850 1.00 27.72 63 LEU A CA 1
ATOM 485 C C . LEU A 1 63 ? 46.258 -34.781 -15.980 1.00 27.72 63 LEU A C 1
ATOM 487 O O . LEU A 1 63 ? 45.661 -35.839 -15.830 1.00 27.72 63 LEU A O 1
ATOM 491 N N . SER A 1 64 ? 46.270 -34.087 -17.117 1.00 27.36 64 SER A N 1
ATOM 492 C CA . SER A 1 64 ? 46.262 -34.539 -18.520 1.00 27.36 64 SER A CA 1
ATOM 493 C C . SER A 1 64 ? 45.840 -35.965 -18.959 1.00 27.36 64 SER A C 1
ATOM 495 O O . SER A 1 64 ? 46.420 -36.967 -18.557 1.00 27.36 64 SER A O 1
ATOM 497 N N . SER A 1 65 ? 45.033 -35.940 -20.032 1.00 28.88 65 SER A N 1
ATOM 498 C CA . SER A 1 65 ? 45.183 -36.669 -21.316 1.00 28.88 65 SER A CA 1
ATOM 499 C C . SER A 1 65 ? 44.806 -38.157 -21.481 1.00 28.88 65 SER A C 1
ATOM 501 O O . SER A 1 65 ? 45.501 -39.074 -21.066 1.00 28.88 65 SER A O 1
ATOM 503 N N . GLY A 1 66 ? 43.852 -38.368 -22.403 1.00 26.25 66 GLY A N 1
ATOM 504 C CA . GLY A 1 66 ? 44.167 -39.089 -23.646 1.00 26.25 66 GLY A CA 1
ATOM 505 C C . GLY A 1 66 ? 43.440 -40.409 -23.921 1.00 26.25 66 GLY A C 1
ATOM 506 O O . GLY A 1 66 ? 43.826 -41.447 -23.387 1.00 26.25 66 GLY A O 1
ATOM 507 N N . ARG A 1 67 ? 42.515 -40.393 -24.897 1.00 30.38 67 ARG A N 1
ATOM 508 C CA . ARG A 1 67 ? 42.512 -41.317 -26.057 1.00 30.38 67 ARG A CA 1
ATOM 509 C C . ARG A 1 67 ? 41.460 -40.957 -27.108 1.00 30.38 67 ARG A C 1
ATOM 511 O O . ARG A 1 67 ? 40.378 -40.474 -26.794 1.00 30.38 67 ARG A O 1
ATOM 518 N N . ASP A 1 68 ? 41.809 -41.228 -28.358 1.00 29.89 68 ASP A N 1
ATOM 519 C CA . ASP A 1 68 ? 41.015 -40.973 -29.558 1.00 29.89 68 ASP A CA 1
ATOM 520 C C . ASP A 1 68 ? 40.020 -42.111 -29.859 1.00 29.89 68 ASP A C 1
ATOM 522 O O . ASP A 1 68 ? 40.326 -43.279 -29.606 1.00 29.89 68 ASP A O 1
ATOM 526 N N . ARG A 1 69 ? 38.911 -41.802 -30.552 1.00 30.08 69 ARG A N 1
ATOM 527 C CA . ARG A 1 69 ? 38.709 -42.150 -31.985 1.00 30.08 69 ARG A CA 1
ATOM 528 C C . ARG A 1 69 ? 37.293 -41.820 -32.481 1.00 30.08 69 ARG A C 1
ATOM 530 O O . ARG A 1 69 ? 36.304 -42.151 -31.839 1.00 30.08 69 ARG A O 1
ATOM 537 N N . LEU A 1 70 ? 37.221 -41.245 -33.683 1.00 30.09 70 LEU A N 1
ATOM 538 C CA . LEU A 1 70 ? 36.024 -41.247 -34.539 1.00 30.09 70 LEU A CA 1
ATOM 539 C C . LEU A 1 70 ? 35.938 -42.581 -35.315 1.00 30.09 70 LEU A C 1
ATOM 541 O O . LEU A 1 70 ? 36.928 -43.315 -35.393 1.00 30.09 70 LEU A O 1
ATOM 545 N N . PRO A 1 71 ? 34.782 -42.892 -35.926 1.00 38.19 71 PRO A N 1
ATOM 546 C CA . PRO A 1 71 ? 34.665 -42.596 -37.360 1.00 38.19 71 PRO A CA 1
ATOM 547 C C . PRO A 1 71 ? 33.384 -41.818 -37.715 1.00 38.19 71 PRO A C 1
ATOM 549 O O . PRO A 1 71 ? 32.537 -41.563 -36.863 1.00 38.19 71 PRO A O 1
ATOM 552 N N . ALA A 1 72 ? 33.258 -41.407 -38.980 1.00 28.75 72 ALA A N 1
ATOM 553 C CA . ALA A 1 72 ? 32.253 -40.445 -39.433 1.00 28.75 72 ALA A CA 1
ATOM 554 C C . ALA A 1 72 ? 31.304 -40.983 -40.520 1.00 28.75 72 ALA A C 1
ATOM 556 O O . ALA A 1 72 ? 31.671 -41.854 -41.306 1.00 28.75 72 ALA A O 1
ATOM 557 N N . GLY A 1 73 ? 30.147 -40.321 -40.640 1.00 26.48 73 GLY A N 1
ATOM 558 C CA . GLY A 1 73 ? 29.519 -40.032 -41.932 1.00 26.48 73 GLY A CA 1
ATOM 559 C C . GLY A 1 73 ? 28.253 -40.810 -42.305 1.00 26.48 73 GLY A C 1
ATOM 560 O O . GLY A 1 73 ? 28.272 -42.031 -42.437 1.00 26.48 73 GLY A O 1
ATOM 561 N N . ARG A 1 74 ? 27.199 -40.058 -42.656 1.00 27.64 74 ARG A N 1
ATOM 562 C CA . ARG A 1 74 ? 26.649 -40.010 -44.029 1.00 27.64 74 ARG A CA 1
ATOM 563 C C . ARG A 1 74 ? 25.670 -38.841 -44.202 1.00 27.64 74 ARG A C 1
ATOM 565 O O . ARG A 1 74 ? 24.928 -38.514 -43.283 1.00 27.64 74 ARG A O 1
ATOM 572 N N . ASN A 1 75 ? 25.676 -38.246 -45.395 1.00 27.84 75 ASN A N 1
ATOM 573 C CA . ASN A 1 75 ? 24.732 -37.206 -45.817 1.00 27.84 75 ASN A CA 1
ATOM 574 C C . ASN A 1 75 ? 23.473 -37.840 -46.430 1.00 27.84 75 ASN A C 1
ATOM 576 O O . ASN A 1 75 ? 23.542 -38.961 -46.941 1.00 27.84 75 ASN A O 1
ATOM 580 N N . ALA A 1 76 ? 22.371 -37.086 -46.480 1.00 28.94 76 ALA A N 1
ATOM 581 C CA . ALA A 1 76 ? 21.230 -37.371 -47.351 1.00 28.94 76 ALA A CA 1
ATOM 582 C C . ALA A 1 76 ? 20.469 -36.079 -47.720 1.00 28.94 76 ALA A C 1
ATOM 584 O O . ALA A 1 76 ? 19.559 -35.662 -47.010 1.00 28.94 76 ALA A O 1
ATOM 585 N N . GLU A 1 77 ? 20.828 -35.467 -48.851 1.00 26.44 77 GLU A N 1
ATOM 586 C CA . GLU A 1 77 ? 19.965 -34.536 -49.595 1.00 26.44 77 GLU A CA 1
ATOM 587 C C . GLU A 1 77 ? 19.434 -35.259 -50.843 1.00 26.44 77 GLU A C 1
ATOM 589 O O . GLU A 1 77 ? 20.226 -35.909 -51.526 1.00 26.44 77 GLU A O 1
ATOM 594 N N . ILE A 1 78 ? 18.143 -35.117 -51.183 1.00 28.89 78 ILE A N 1
ATOM 595 C CA . ILE A 1 78 ? 17.604 -35.391 -52.534 1.00 28.89 78 ILE A CA 1
ATOM 596 C C . ILE A 1 78 ? 16.511 -34.339 -52.877 1.00 28.89 78 ILE A C 1
ATOM 598 O O . ILE A 1 78 ? 15.704 -34.050 -51.992 1.00 28.89 78 ILE A O 1
ATOM 602 N N . PRO A 1 79 ? 16.454 -33.755 -54.104 1.00 37.84 79 PRO A N 1
ATOM 603 C CA . PRO A 1 79 ? 15.590 -32.596 -54.421 1.00 37.84 79 PRO A CA 1
ATOM 604 C C . PRO A 1 79 ? 14.713 -32.748 -55.710 1.00 37.84 79 PRO A C 1
ATOM 606 O O . PRO A 1 79 ? 14.678 -33.814 -56.317 1.00 37.84 79 PRO A O 1
ATOM 609 N N . PHE A 1 80 ? 14.106 -31.629 -56.163 1.00 26.88 80 PHE A N 1
ATOM 610 C CA . PHE A 1 80 ? 13.613 -31.286 -57.533 1.00 26.88 80 PHE A CA 1
ATOM 611 C C . PHE A 1 80 ? 12.188 -31.652 -58.049 1.00 26.88 80 PHE A C 1
ATOM 613 O O . PHE A 1 80 ? 11.600 -32.662 -57.685 1.00 26.88 80 PHE A O 1
ATOM 620 N N . GLY A 1 81 ? 11.695 -30.796 -58.980 1.00 25.02 81 GLY A N 1
ATOM 621 C CA . GLY A 1 81 ? 10.460 -30.899 -59.808 1.00 25.02 81 GLY A CA 1
ATOM 622 C C . GLY A 1 81 ? 9.378 -29.844 -59.463 1.00 25.02 81 GLY A C 1
ATOM 623 O O . GLY A 1 81 ? 8.865 -29.895 -58.354 1.00 25.02 81 GLY A O 1
ATOM 624 N N . ALA A 1 82 ? 8.983 -28.814 -60.246 1.00 26.64 82 ALA A N 1
ATOM 625 C CA . ALA A 1 82 ? 9.132 -28.425 -61.675 1.00 26.64 82 ALA A CA 1
ATOM 626 C C . ALA A 1 82 ? 8.213 -29.221 -62.659 1.00 26.64 82 ALA A C 1
ATOM 628 O O . ALA A 1 82 ? 8.121 -30.428 -62.479 1.00 26.64 82 ALA A O 1
ATOM 629 N N . THR A 1 83 ? 7.496 -28.686 -63.683 1.00 27.39 83 THR A N 1
ATOM 630 C CA . THR A 1 83 ? 7.425 -27.366 -64.400 1.00 27.39 83 THR A CA 1
ATOM 631 C C . THR A 1 83 ? 6.041 -27.084 -65.084 1.00 27.39 83 THR A C 1
ATOM 633 O O . THR A 1 83 ? 5.292 -28.028 -65.291 1.00 27.39 83 THR A O 1
ATOM 636 N N . SER A 1 84 ? 5.794 -25.838 -65.581 1.00 27.53 84 SER A N 1
ATOM 637 C CA . SER A 1 84 ? 5.023 -25.421 -66.821 1.00 27.53 84 SER A CA 1
ATOM 638 C C . SER A 1 84 ? 3.522 -25.797 -67.050 1.00 27.53 84 SER A C 1
ATOM 640 O O . SER A 1 84 ? 3.121 -26.886 -66.675 1.00 27.53 84 SER A O 1
ATOM 642 N N . GLY A 1 85 ? 2.640 -25.041 -67.756 1.00 24.86 85 GLY A N 1
ATOM 643 C CA . GLY A 1 85 ? 2.651 -23.674 -68.360 1.00 24.86 85 GLY A CA 1
ATOM 644 C C . GLY A 1 85 ? 1.580 -23.444 -69.492 1.00 24.86 85 GLY A C 1
ATOM 645 O O . GLY A 1 85 ? 1.136 -24.430 -70.061 1.00 24.86 85 GLY A O 1
ATOM 646 N N . VAL A 1 86 ? 1.257 -22.171 -69.860 1.00 27.48 86 VAL A N 1
ATOM 647 C CA . VAL A 1 86 ? 0.580 -21.658 -71.124 1.00 27.48 86 VAL A CA 1
ATOM 648 C C . VAL A 1 86 ? -0.947 -21.981 -71.322 1.00 27.48 86 VAL A C 1
ATOM 650 O O . VAL A 1 86 ? -1.293 -23.152 -71.331 1.00 27.48 86 VAL A O 1
ATOM 653 N N . ASP A 1 87 ? -1.957 -21.066 -71.315 1.00 24.08 87 ASP A N 1
ATOM 654 C CA . ASP A 1 87 ? -2.404 -19.922 -72.208 1.00 24.08 87 ASP A CA 1
ATOM 655 C C . ASP A 1 87 ? -3.209 -20.370 -73.489 1.00 24.08 87 ASP A C 1
ATOM 657 O O . ASP A 1 87 ? -2.979 -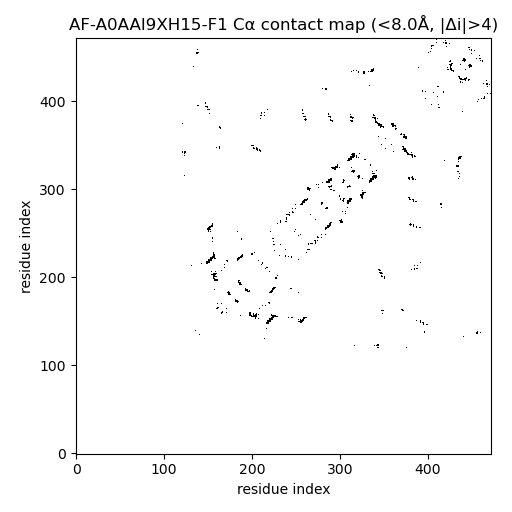21.514 -73.882 1.00 24.08 87 ASP A O 1
ATOM 661 N N . PRO A 1 88 ? -4.101 -19.606 -74.214 1.00 43.03 88 PRO A N 1
ATOM 662 C CA . PRO A 1 88 ? -4.798 -18.298 -74.003 1.00 43.03 88 PRO A CA 1
ATOM 663 C C . PRO A 1 88 ? -6.353 -18.211 -74.277 1.00 43.03 88 PRO A C 1
ATOM 665 O O . PRO A 1 88 ? -6.939 -19.050 -74.947 1.00 43.03 88 PRO A O 1
ATOM 668 N N . GLN A 1 89 ? -6.964 -17.064 -73.890 1.00 25.72 89 GLN A N 1
ATOM 669 C CA . GLN A 1 89 ? -8.136 -16.314 -74.469 1.00 25.72 89 GLN A CA 1
ATOM 670 C C . GLN A 1 89 ? -9.547 -16.931 -74.738 1.00 25.72 89 GLN A C 1
ATOM 672 O O . GLN A 1 89 ? -9.687 -17.901 -75.469 1.00 25.72 89 GLN A O 1
ATOM 677 N N . ILE A 1 90 ? -10.618 -16.168 -74.390 1.00 29.31 90 ILE A N 1
ATOM 678 C CA . ILE A 1 90 ? -11.695 -15.719 -75.327 1.00 29.31 90 ILE A CA 1
ATOM 679 C C . ILE A 1 90 ? -12.551 -14.523 -74.793 1.00 29.31 90 ILE A C 1
ATOM 681 O O . ILE A 1 90 ? -12.980 -14.475 -73.647 1.00 29.31 90 ILE A O 1
ATOM 685 N N . ARG A 1 91 ? -12.761 -13.560 -75.703 1.00 26.22 91 ARG A N 1
ATOM 686 C CA . ARG A 1 91 ? -13.622 -12.346 -75.820 1.00 26.22 91 ARG A CA 1
ATOM 687 C C . ARG A 1 91 ? -14.748 -11.988 -74.800 1.00 26.22 91 ARG A C 1
ATOM 689 O O . ARG A 1 91 ? -15.682 -12.746 -74.574 1.00 26.22 91 ARG A O 1
ATOM 696 N N . GLN A 1 92 ? -14.747 -10.704 -74.393 1.00 25.62 92 GLN A N 1
ATOM 697 C CA . GLN A 1 92 ? -15.900 -9.843 -73.991 1.00 25.62 92 GLN A CA 1
ATOM 698 C C . GLN A 1 92 ? -16.769 -9.424 -75.231 1.00 25.62 92 GLN A C 1
ATOM 700 O O . GLN A 1 92 ? -16.348 -9.804 -76.328 1.00 25.62 92 GLN A O 1
ATOM 705 N N . PRO A 1 93 ? -17.888 -8.625 -75.181 1.00 30.38 93 PRO A N 1
ATOM 706 C CA . PRO A 1 93 ? -18.419 -7.762 -74.089 1.00 30.38 93 PRO A CA 1
ATOM 707 C C . PRO A 1 93 ? -19.965 -7.651 -73.887 1.00 30.38 93 PRO A C 1
ATOM 709 O O . PRO A 1 93 ? -20.749 -7.854 -74.809 1.00 30.38 93 PRO A O 1
ATOM 712 N N . VAL A 1 94 ? -20.402 -7.128 -72.724 1.00 24.47 94 VAL A N 1
ATOM 713 C CA . VAL A 1 94 ? -21.712 -6.441 -72.536 1.00 24.47 94 VAL A CA 1
ATOM 714 C C . VAL A 1 94 ? -21.539 -5.175 -71.662 1.00 24.47 94 VAL A C 1
ATOM 716 O O . VAL A 1 94 ? -20.562 -5.037 -70.932 1.00 24.47 94 VAL A O 1
ATOM 719 N N . ARG A 1 95 ? -22.445 -4.201 -71.830 1.00 24.31 95 ARG A N 1
ATOM 720 C CA . ARG A 1 95 ? -22.336 -2.773 -71.456 1.00 24.31 95 ARG A CA 1
ATOM 721 C C . ARG A 1 95 ? -22.451 -2.455 -69.953 1.00 24.31 95 ARG A C 1
ATOM 723 O O . ARG A 1 95 ? -23.141 -3.140 -69.210 1.00 24.31 95 ARG A O 1
ATOM 730 N N . ARG A 1 96 ? -21.881 -1.302 -69.566 1.00 24.41 96 ARG A N 1
ATOM 731 C CA . ARG A 1 96 ? -22.200 -0.565 -68.325 1.00 24.41 96 ARG A CA 1
ATOM 732 C C . ARG A 1 96 ? -23.567 0.133 -68.420 1.00 24.41 96 ARG A C 1
ATOM 734 O O . ARG A 1 96 ? -23.887 0.700 -69.462 1.00 24.41 96 ARG A O 1
ATOM 741 N N . SER A 1 97 ? -24.257 0.244 -67.289 1.00 26.64 97 SER A N 1
ATOM 742 C CA . SER A 1 97 ? -25.239 1.297 -66.980 1.00 26.64 97 SER A CA 1
ATOM 743 C C . SER A 1 97 ? -25.124 1.639 -65.493 1.00 26.64 97 SER A C 1
ATOM 745 O O . SER A 1 97 ? -24.906 0.736 -64.690 1.00 26.64 97 SER A O 1
ATOM 747 N N . ALA A 1 98 ? -25.221 2.917 -65.126 1.00 28.00 98 ALA A N 1
ATOM 748 C CA . ALA A 1 98 ? -24.971 3.377 -63.760 1.00 28.00 98 ALA A CA 1
ATOM 749 C C . ALA A 1 98 ? -26.261 3.766 -63.024 1.00 28.00 98 ALA A C 1
ATOM 751 O O . ALA A 1 98 ? -27.144 4.396 -63.600 1.00 28.00 98 ALA A O 1
ATOM 752 N N . SER A 1 99 ? -26.299 3.473 -61.726 1.00 28.06 99 SER A N 1
ATOM 753 C CA . SER A 1 99 ? -27.191 4.088 -60.740 1.00 28.06 99 SER A CA 1
ATOM 754 C C . SER A 1 99 ? -26.399 4.206 -59.439 1.00 28.06 99 SER A C 1
ATOM 756 O O . SER A 1 99 ? -26.004 3.189 -58.869 1.00 28.06 99 SER A O 1
ATOM 758 N N . GLY A 1 100 ? -26.079 5.431 -59.025 1.00 26.86 100 GLY A N 1
ATOM 759 C CA . GLY A 1 100 ? -25.233 5.664 -57.855 1.00 26.86 100 GLY A CA 1
ATOM 760 C C . GLY A 1 100 ? -25.985 5.446 -56.545 1.00 26.86 100 GLY A C 1
ATOM 761 O O . GLY A 1 100 ? -27.134 5.862 -56.419 1.00 26.86 100 GLY A O 1
ATOM 762 N N . TYR A 1 101 ? -25.302 4.864 -55.563 1.00 26.27 101 TYR A N 1
ATOM 763 C CA . TYR A 1 101 ? -25.637 5.054 -54.155 1.00 26.27 101 TYR A CA 1
ATOM 764 C C . TYR A 1 101 ? -24.741 6.167 -53.620 1.00 26.27 101 TYR A C 1
ATOM 766 O O . TYR A 1 101 ? -23.536 6.159 -53.865 1.00 26.27 101 TYR A O 1
ATOM 774 N N . ALA A 1 102 ? -25.341 7.155 -52.960 1.00 26.41 102 ALA A N 1
ATOM 775 C CA . ALA A 1 102 ? -24.596 8.257 -52.372 1.00 26.41 102 ALA A CA 1
ATOM 776 C C . ALA A 1 102 ? -23.920 7.796 -51.079 1.00 26.41 102 ALA A C 1
ATOM 778 O O . ALA A 1 102 ? -24.568 7.192 -50.224 1.00 26.41 102 ALA A O 1
ATOM 779 N N . GLU A 1 103 ? -22.646 8.141 -50.909 1.00 27.31 103 GLU A N 1
ATOM 780 C CA . GLU A 1 103 ? -22.006 8.138 -49.597 1.00 27.31 103 GLU A CA 1
ATOM 781 C C . GLU A 1 103 ? -22.625 9.274 -48.773 1.00 27.31 103 GLU A C 1
ATOM 783 O O . GLU A 1 103 ? -22.204 10.429 -48.844 1.00 27.31 103 GLU A O 1
ATOM 788 N N . THR A 1 104 ? -23.674 8.965 -48.010 1.00 26.66 104 THR A N 1
ATOM 789 C CA . THR A 1 104 ? -24.151 9.857 -46.954 1.00 26.66 104 THR A CA 1
ATOM 790 C C . THR A 1 104 ? -23.109 9.866 -45.848 1.00 26.66 104 THR A C 1
ATOM 792 O O . THR A 1 104 ? -23.091 8.981 -44.995 1.00 26.66 104 THR A O 1
ATOM 795 N N . SER A 1 105 ? -22.228 10.863 -45.884 1.00 31.88 105 SER A N 1
ATOM 796 C CA . SER A 1 105 ? -21.281 11.142 -44.812 1.00 31.88 105 SER A CA 1
ATOM 797 C C . SER A 1 105 ? -22.042 11.573 -43.556 1.00 31.88 105 SER A C 1
ATOM 799 O O . SER A 1 105 ? -22.269 12.767 -43.338 1.00 31.88 105 SER A O 1
ATOM 801 N N . GLU A 1 106 ? -22.449 10.611 -42.728 1.00 29.50 106 GLU A N 1
ATOM 802 C CA . GLU A 1 106 ? -22.755 10.911 -41.334 1.00 29.50 106 GLU A CA 1
ATOM 803 C C . GLU A 1 106 ? -21.481 11.464 -40.699 1.00 29.50 106 GLU A C 1
ATOM 805 O O . GLU A 1 106 ? -20.393 10.899 -40.826 1.00 29.50 106 GLU A O 1
ATOM 810 N N . SER A 1 107 ? -21.591 12.651 -40.112 1.00 29.20 107 SER A N 1
ATOM 811 C CA . SER A 1 107 ? -20.430 13.376 -39.627 1.00 29.20 107 SER A CA 1
ATOM 812 C C . SER A 1 107 ? -19.876 12.692 -38.385 1.00 29.20 107 SER A C 1
ATOM 814 O O . SER A 1 107 ? -20.448 12.846 -37.304 1.00 29.20 107 SER A O 1
ATOM 816 N N . GLU A 1 108 ? -18.731 12.017 -38.516 1.00 34.56 108 GLU A N 1
ATOM 817 C CA . GLU A 1 108 ? -17.866 11.736 -37.372 1.00 34.56 108 GLU A CA 1
ATOM 818 C C . GLU A 1 108 ? -17.523 13.069 -36.697 1.00 34.56 108 GLU A C 1
ATOM 820 O O . GLU A 1 108 ? -16.672 13.845 -37.146 1.00 34.56 108 GLU A O 1
ATOM 825 N N . SER A 1 109 ? -18.234 13.366 -35.611 1.00 35.38 109 SER A N 1
ATOM 826 C CA . SER A 1 109 ? -17.886 14.450 -34.710 1.00 35.38 109 SER A CA 1
ATOM 827 C C . SER A 1 109 ? -16.477 14.191 -34.200 1.00 35.38 109 SER A C 1
ATOM 829 O O . SER A 1 109 ? -16.243 13.161 -33.566 1.00 35.38 109 SER A O 1
ATOM 831 N N . ARG A 1 110 ? -15.548 15.117 -34.469 1.00 32.94 110 ARG A N 1
ATOM 832 C CA . ARG A 1 110 ? -14.176 15.062 -33.948 1.00 32.94 110 ARG A CA 1
ATOM 833 C C . ARG A 1 110 ? -14.234 14.958 -32.425 1.00 32.94 110 ARG A C 1
ATOM 835 O O . ARG A 1 110 ? -14.442 15.967 -31.758 1.00 32.94 110 ARG A O 1
ATOM 842 N N . LEU A 1 111 ? -14.088 13.738 -31.910 1.00 37.59 111 LEU A N 1
ATOM 843 C CA . LEU A 1 111 ? -14.044 13.473 -30.479 1.00 37.59 111 LEU A CA 1
ATOM 844 C C . LEU A 1 111 ? -12.827 14.185 -29.898 1.00 37.59 111 LEU A C 1
ATOM 846 O O . LEU A 1 111 ? -11.715 14.085 -30.424 1.00 37.59 111 LEU A O 1
ATOM 850 N N . ASP A 1 112 ? -13.063 14.952 -28.844 1.00 43.47 112 ASP A N 1
ATOM 851 C CA . ASP A 1 112 ? -12.098 15.904 -28.315 1.00 43.47 112 ASP A CA 1
ATOM 852 C C . ASP A 1 112 ? -11.217 15.215 -27.264 1.00 43.47 112 ASP A C 1
ATOM 854 O O . ASP A 1 112 ? -11.306 15.476 -26.068 1.00 43.47 112 ASP A O 1
ATOM 858 N N . ILE A 1 113 ? -10.382 14.278 -27.731 1.00 48.44 113 ILE A N 1
ATOM 859 C CA . ILE A 1 113 ? -9.611 13.315 -26.916 1.00 48.44 113 ILE A CA 1
ATOM 860 C C . ILE A 1 113 ? -8.798 13.995 -25.791 1.00 48.44 113 ILE A C 1
ATOM 862 O O . ILE A 1 113 ? -8.589 13.409 -24.729 1.00 48.44 113 ILE A O 1
ATOM 866 N N . GLY A 1 114 ? -8.353 15.242 -25.996 1.00 57.53 114 GLY A N 1
ATOM 867 C CA . GLY A 1 114 ? -7.650 16.033 -24.979 1.00 57.53 114 GLY A CA 1
ATOM 868 C C . GLY A 1 114 ? -8.543 16.543 -23.840 1.00 57.53 114 GLY A C 1
ATOM 869 O O . GLY A 1 114 ? -8.059 16.726 -22.725 1.00 57.53 114 GLY A O 1
ATOM 870 N N . THR A 1 115 ? -9.835 16.740 -24.091 1.00 63.72 115 THR A N 1
ATOM 871 C CA . THR A 1 115 ? -10.822 17.192 -23.102 1.00 63.72 115 THR A CA 1
ATOM 872 C C . THR A 1 115 ? -11.301 16.032 -22.227 1.00 63.72 115 THR A C 1
ATOM 874 O O . THR A 1 115 ? -11.353 16.184 -21.005 1.00 63.72 115 THR A O 1
ATOM 877 N N . ASP A 1 116 ? -11.545 14.851 -22.806 1.00 80.31 116 ASP A N 1
ATOM 878 C CA . ASP A 1 116 ? -11.996 13.662 -22.062 1.00 80.31 116 ASP A CA 1
ATOM 879 C C . ASP A 1 116 ? -10.983 13.224 -20.988 1.00 80.31 116 ASP A C 1
ATOM 881 O O . ASP A 1 116 ? -11.350 12.999 -19.831 1.00 80.31 116 ASP A O 1
ATOM 885 N N . ILE A 1 117 ? -9.687 13.167 -21.329 1.00 85.31 117 ILE A N 1
ATOM 886 C CA . ILE A 1 117 ? -8.637 12.792 -20.366 1.00 85.31 117 ILE A CA 1
ATOM 887 C C . ILE A 1 117 ? -8.480 13.841 -19.254 1.00 85.31 117 ILE A C 1
ATOM 889 O O . ILE A 1 117 ? -8.332 13.485 -18.084 1.00 85.31 117 ILE A O 1
ATOM 893 N N . VAL A 1 118 ? -8.592 15.134 -19.577 1.00 89.12 118 VAL A N 1
ATOM 894 C CA . VAL A 1 118 ? -8.559 16.215 -18.579 1.00 89.12 118 VAL A CA 1
ATOM 895 C C . VAL A 1 118 ? -9.763 16.129 -17.636 1.00 89.12 118 VAL A C 1
ATOM 897 O O . VAL A 1 118 ? -9.595 16.305 -16.428 1.00 89.12 118 VAL A O 1
ATOM 900 N N . GLN A 1 119 ? -10.956 15.806 -18.144 1.00 92.12 119 GLN A N 1
ATOM 901 C CA . GLN A 1 119 ? -12.142 15.605 -17.312 1.00 92.12 119 GLN A CA 1
ATOM 902 C C . GLN A 1 119 ? -12.012 14.362 -16.417 1.00 92.12 119 GLN A C 1
ATOM 904 O O . GLN A 1 119 ? -12.347 14.429 -15.235 1.00 92.12 119 GLN A O 1
ATOM 909 N N . SER A 1 120 ? -11.467 13.255 -16.932 1.00 92.69 120 SER A N 1
ATOM 910 C CA . SER A 1 120 ? -11.217 12.039 -16.145 1.00 92.69 120 SER A CA 1
ATOM 911 C C . SER A 1 120 ? -10.235 12.289 -14.991 1.00 92.69 120 SER A C 1
ATOM 913 O O . SER A 1 120 ? -10.537 11.963 -13.842 1.00 92.69 120 SER A O 1
ATOM 915 N N . ILE A 1 121 ? -9.120 12.982 -15.259 1.00 94.62 121 ILE A N 1
ATOM 916 C CA . ILE A 1 121 ? -8.143 13.417 -14.244 1.00 94.62 121 ILE A CA 1
ATOM 917 C C . ILE A 1 121 ? -8.804 14.310 -13.187 1.00 94.62 121 ILE A C 1
ATOM 919 O O . ILE A 1 121 ? -8.601 14.116 -11.986 1.00 94.62 121 ILE A O 1
ATOM 923 N N . GLN A 1 122 ? -9.630 15.277 -13.604 1.00 94.31 122 GLN A N 1
ATOM 924 C CA . GLN A 1 122 ? -10.375 16.118 -12.665 1.00 94.31 122 GLN A CA 1
ATOM 925 C C . GLN A 1 122 ? -11.337 15.295 -11.802 1.00 94.31 122 GLN A C 1
ATOM 927 O O . GLN A 1 122 ? -11.449 15.564 -10.605 1.00 94.31 122 GLN A O 1
ATOM 932 N N . ASN A 1 123 ? -12.009 14.287 -12.358 1.00 95.12 123 ASN A N 1
ATOM 933 C CA . ASN A 1 123 ? -12.916 13.424 -11.604 1.00 95.12 123 ASN A CA 1
ATOM 934 C C . ASN A 1 123 ? -12.150 12.524 -10.615 1.00 95.12 123 ASN A C 1
ATOM 936 O O . ASN A 1 123 ? -12.571 12.396 -9.465 1.00 95.12 123 ASN A O 1
ATOM 940 N N . GLY A 1 124 ? -10.985 11.994 -11.004 1.00 95.31 124 GLY A N 1
ATOM 941 C CA . GLY A 1 124 ? -10.059 11.296 -10.104 1.00 95.31 124 GLY A CA 1
ATOM 942 C C . GLY A 1 124 ? -9.575 12.186 -8.953 1.00 95.31 124 GLY A C 1
ATOM 943 O O . GLY A 1 124 ? -9.579 11.772 -7.792 1.00 95.31 124 GLY A O 1
ATOM 944 N N . GLU A 1 125 ? -9.253 13.455 -9.223 1.00 94.81 125 GLU A N 1
ATOM 945 C CA . GLU A 1 125 ? -8.948 14.412 -8.158 1.00 94.81 125 GLU A CA 1
ATOM 946 C C . GLU A 1 125 ? -10.142 14.712 -7.240 1.00 94.81 125 GLU A C 1
ATOM 948 O O . GLU A 1 125 ? -9.935 14.962 -6.052 1.00 94.81 125 GLU A O 1
ATOM 953 N N . HIS A 1 126 ? -11.375 14.749 -7.755 1.00 95.56 126 HIS A N 1
ATOM 954 C CA . HIS A 1 126 ? -12.570 14.921 -6.920 1.00 95.56 126 HIS A CA 1
ATOM 955 C C . HIS A 1 126 ? -12.803 13.703 -6.026 1.00 95.56 126 HIS A C 1
ATOM 957 O O . HIS A 1 126 ? -12.961 13.879 -4.820 1.00 95.56 126 HIS A O 1
ATOM 963 N N . TRP A 1 127 ? -12.662 12.488 -6.564 1.00 96.56 127 TRP A N 1
ATOM 964 C CA . TRP A 1 127 ? -12.683 11.250 -5.782 1.00 96.56 127 TRP A CA 1
ATOM 965 C C . TRP A 1 127 ? -11.642 11.280 -4.647 1.00 96.56 127 TRP A C 1
ATOM 967 O O . TRP A 1 127 ? -11.971 10.992 -3.500 1.00 96.56 127 TRP A O 1
ATOM 977 N N . VAL A 1 128 ? -10.404 11.723 -4.913 1.00 96.56 128 VAL A N 1
ATOM 978 C CA . VAL A 1 128 ? -9.355 11.861 -3.878 1.00 96.56 128 VAL A CA 1
ATOM 979 C C . VAL A 1 128 ? -9.690 12.948 -2.844 1.00 96.56 128 VAL A C 1
ATOM 981 O O . VAL A 1 128 ? -9.439 12.756 -1.651 1.00 96.56 128 VAL A O 1
ATOM 984 N N . LYS A 1 129 ? -10.280 14.079 -3.257 1.00 95.38 129 LYS A N 1
ATOM 985 C CA . LYS A 1 129 ? -10.747 15.136 -2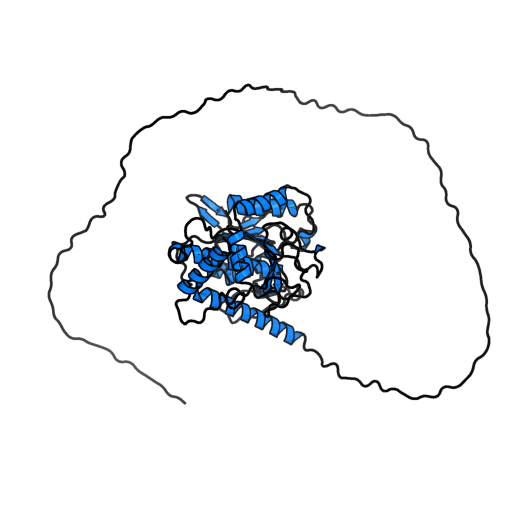.336 1.00 95.38 129 LYS A CA 1
ATOM 986 C C . LYS A 1 129 ? -11.855 14.612 -1.418 1.00 95.38 129 LYS A C 1
ATOM 988 O O . LYS A 1 129 ? -11.813 14.880 -0.220 1.00 95.38 129 LYS A O 1
ATOM 993 N N . ASP A 1 130 ? -12.804 13.849 -1.952 1.00 95.56 130 ASP A N 1
ATOM 994 C CA . ASP A 1 130 ? -13.925 13.292 -1.191 1.00 95.56 130 ASP A CA 1
ATOM 995 C C . ASP A 1 130 ? -13.500 12.113 -0.308 1.00 95.56 130 ASP A C 1
ATOM 997 O O . ASP A 1 130 ? -13.955 12.010 0.832 1.00 95.56 130 ASP A O 1
ATOM 1001 N N . PHE A 1 131 ? -12.521 11.312 -0.744 1.00 96.56 131 PHE A N 1
ATOM 1002 C CA . PHE A 1 131 ? -11.866 10.330 0.117 1.00 96.56 131 PHE A CA 1
ATOM 1003 C C . PHE A 1 131 ? -11.246 10.998 1.352 1.00 96.56 131 PHE A C 1
ATOM 1005 O O . PHE A 1 131 ? -11.412 10.525 2.477 1.00 96.56 131 PHE A O 1
ATOM 1012 N N . ILE A 1 132 ? -10.534 12.110 1.139 1.00 95.38 132 ILE A N 1
ATOM 1013 C CA . ILE A 1 132 ? -9.885 12.885 2.200 1.00 95.38 132 ILE A CA 1
ATOM 1014 C C . ILE A 1 132 ? -10.917 13.505 3.152 1.00 95.38 132 ILE A C 1
ATOM 1016 O O . ILE A 1 132 ? -10.708 13.443 4.360 1.00 95.38 132 ILE A O 1
ATOM 1020 N N . LYS A 1 133 ? -12.047 14.026 2.644 1.00 93.38 133 LYS A N 1
ATOM 1021 C CA . LYS A 1 133 ? -13.163 14.484 3.494 1.00 93.38 133 LYS A CA 1
ATOM 1022 C C . LYS A 1 133 ? -13.680 13.359 4.392 1.00 93.38 133 LYS A C 1
ATOM 1024 O O . LYS A 1 133 ? -13.806 13.577 5.588 1.00 93.38 133 LYS A O 1
ATOM 1029 N N . GLY A 1 134 ? -13.946 12.174 3.830 1.00 92.94 134 GLY A N 1
ATOM 1030 C CA . GLY A 1 134 ? -14.444 11.017 4.584 1.00 92.94 134 GLY A CA 1
ATOM 1031 C C . GLY A 1 134 ? -13.519 10.648 5.744 1.00 92.94 134 GLY A C 1
ATOM 1032 O O . GLY A 1 134 ? -13.949 10.647 6.897 1.00 92.94 134 GLY A O 1
ATOM 1033 N N . ARG A 1 135 ? -12.219 10.478 5.465 1.00 93.31 135 ARG A N 1
ATOM 1034 C CA . ARG A 1 135 ? -11.183 10.282 6.496 1.00 93.31 135 ARG A CA 1
ATOM 1035 C C . ARG A 1 135 ? -11.237 11.357 7.587 1.00 93.31 135 ARG A C 1
ATOM 1037 O O . ARG A 1 135 ? -11.245 11.025 8.769 1.00 93.31 135 ARG A O 1
ATOM 1044 N N . ASP A 1 136 ? -11.270 12.627 7.192 1.00 91.44 136 ASP A N 1
ATOM 1045 C CA . ASP A 1 136 ? -11.199 13.766 8.115 1.00 91.44 136 ASP A CA 1
ATOM 1046 C C . ASP A 1 136 ? -12.494 13.962 8.944 1.00 91.44 136 ASP A C 1
ATOM 1048 O O . ASP A 1 136 ? -12.517 14.823 9.821 1.00 91.44 136 ASP A O 1
ATOM 1052 N N . THR A 1 137 ? -13.551 13.158 8.722 1.00 88.94 137 THR A N 1
ATOM 1053 C CA . THR A 1 137 ? -14.728 13.084 9.622 1.00 88.94 137 THR A CA 1
ATOM 1054 C C . THR A 1 137 ? -14.605 12.050 10.745 1.00 88.94 137 THR A C 1
ATOM 1056 O O . THR A 1 137 ? -15.354 12.141 11.713 1.00 88.94 137 THR A O 1
ATOM 1059 N N . ILE A 1 138 ? -13.674 11.091 10.645 1.00 87.38 138 ILE A N 1
ATOM 1060 C CA . ILE A 1 138 ? -13.523 9.985 11.614 1.00 87.38 138 ILE A CA 1
ATOM 1061 C C . ILE A 1 138 ? -12.140 9.919 12.283 1.00 87.38 138 ILE A C 1
ATOM 1063 O O . ILE A 1 138 ? -11.962 9.188 13.252 1.00 87.38 138 ILE A O 1
ATOM 1067 N N . ILE A 1 139 ? -11.147 10.654 11.775 1.00 86.69 139 ILE A N 1
ATOM 1068 C CA . ILE A 1 139 ? -9.775 10.692 12.302 1.00 86.69 139 ILE A CA 1
ATOM 1069 C C . ILE A 1 139 ? -9.386 12.148 12.561 1.00 86.69 139 ILE A C 1
ATOM 1071 O O . ILE A 1 139 ? -9.416 12.977 11.649 1.00 86.69 139 ILE A O 1
ATOM 1075 N N . ASP A 1 140 ? -8.976 12.460 13.794 1.00 76.00 140 ASP A N 1
ATOM 1076 C CA . ASP A 1 140 ? -8.470 13.792 14.127 1.00 76.00 140 ASP A CA 1
ATOM 1077 C C . ASP A 1 140 ? -7.186 14.082 13.335 1.00 76.00 140 ASP A C 1
ATOM 1079 O O . ASP A 1 140 ? -6.195 13.354 13.390 1.00 76.00 140 ASP A O 1
ATOM 1083 N N . THR A 1 141 ? -7.194 15.188 12.593 1.00 66.31 141 THR A N 1
ATOM 1084 C CA . THR A 1 141 ? -6.045 15.616 11.782 1.00 66.31 141 THR A CA 1
ATOM 1085 C C . THR A 1 141 ? -4.872 16.149 12.620 1.00 66.31 141 THR A C 1
ATOM 1087 O O . THR A 1 141 ? -3.789 16.415 12.087 1.00 66.31 141 THR A O 1
ATOM 1090 N N . ARG A 1 142 ? -5.048 16.292 13.940 1.00 65.56 142 ARG A N 1
ATOM 1091 C CA . ARG A 1 142 ? -3.978 16.563 14.905 1.00 65.56 142 ARG A CA 1
ATOM 1092 C C . ARG A 1 142 ? -3.259 15.257 15.240 1.00 65.56 142 ARG A C 1
ATOM 1094 O O . ARG A 1 142 ? -3.809 14.397 15.915 1.00 65.56 142 ARG A O 1
ATOM 1101 N N . HIS A 1 143 ? -1.996 15.139 14.825 1.00 63.06 143 HIS A N 1
ATOM 1102 C CA . HIS A 1 143 ? -1.147 13.995 15.170 1.00 63.06 143 HIS A CA 1
ATOM 1103 C C . HIS A 1 143 ? -1.012 13.848 16.694 1.00 63.06 143 HIS A C 1
ATOM 1105 O O . HIS A 1 143 ? -0.196 14.526 17.325 1.00 63.06 143 HIS A O 1
ATOM 1111 N N . ASN A 1 144 ? -1.786 12.924 17.266 1.00 70.06 144 ASN A N 1
ATOM 1112 C CA . ASN A 1 144 ? -1.556 12.431 18.613 1.00 70.06 144 ASN A CA 1
ATOM 1113 C C . ASN A 1 144 ? -0.210 11.688 18.627 1.00 70.06 144 ASN A C 1
ATOM 1115 O O . ASN A 1 144 ? 0.012 10.795 17.809 1.00 70.06 144 ASN A O 1
ATOM 1119 N N . LYS A 1 145 ? 0.699 12.096 19.518 1.00 68.94 145 LYS A N 1
ATOM 1120 C CA . LYS A 1 145 ? 2.035 11.495 19.661 1.00 68.94 145 LYS A CA 1
ATOM 1121 C C . LYS A 1 145 ? 2.028 10.217 20.496 1.00 68.94 145 LYS A C 1
ATOM 1123 O O . LYS A 1 145 ? 3.005 9.478 20.447 1.00 68.94 145 LYS A O 1
ATOM 1128 N N . ASP A 1 146 ? 0.945 9.980 21.229 1.00 72.00 146 ASP A N 1
ATOM 1129 C CA . ASP A 1 146 ? 0.795 8.846 22.139 1.00 72.00 146 ASP A CA 1
ATOM 1130 C C . ASP A 1 146 ? 0.219 7.605 21.421 1.00 72.00 146 ASP A C 1
ATOM 1132 O O . ASP A 1 146 ? 0.186 6.517 21.990 1.00 72.00 146 ASP A O 1
ATOM 1136 N N . VAL A 1 147 ? -0.196 7.754 20.154 1.00 77.88 147 VAL A N 1
ATOM 1137 C CA . VAL A 1 147 ? -0.626 6.667 19.256 1.00 77.88 147 VAL A CA 1
ATOM 1138 C C . VAL A 1 147 ? 0.548 6.267 18.358 1.00 77.88 147 VAL A C 1
ATOM 1140 O O . VAL A 1 147 ? 1.136 7.118 17.683 1.00 77.88 147 VAL A O 1
ATOM 1143 N N . GLU A 1 148 ? 0.891 4.975 18.327 1.00 85.75 148 GLU A N 1
ATOM 1144 C CA . GLU A 1 148 ? 1.948 4.463 17.448 1.00 85.75 148 GLU A CA 1
ATOM 1145 C C . GLU A 1 148 ? 1.563 4.622 15.966 1.00 85.75 148 GLU A C 1
ATOM 1147 O O . GLU A 1 148 ? 0.397 4.536 15.572 1.00 85.75 148 GLU A O 1
ATOM 1152 N N . ARG A 1 149 ? 2.559 4.878 15.113 1.00 93.06 149 ARG A N 1
ATOM 1153 C CA . ARG A 1 149 ? 2.342 5.003 13.672 1.00 93.06 149 ARG A CA 1
ATOM 1154 C C . ARG A 1 149 ? 2.187 3.628 13.037 1.00 93.06 149 ARG A C 1
ATOM 1156 O O . ARG A 1 149 ? 3.100 2.811 13.119 1.00 93.06 149 ARG A O 1
ATOM 1163 N N . ILE A 1 150 ? 1.077 3.421 12.329 1.00 97.06 150 ILE A N 1
ATOM 1164 C CA . ILE A 1 150 ? 0.875 2.218 11.513 1.00 97.06 150 ILE A CA 1
ATOM 1165 C C . ILE A 1 150 ? 1.973 2.143 10.451 1.00 97.06 150 ILE A C 1
ATOM 1167 O O . ILE A 1 150 ? 2.245 3.133 9.766 1.00 97.06 150 ILE A O 1
ATOM 1171 N N . LYS A 1 151 ? 2.610 0.981 10.327 1.00 98.56 151 LYS A N 1
ATOM 1172 C CA . LYS A 1 151 ? 3.822 0.784 9.530 1.00 98.56 151 LYS A CA 1
ATOM 1173 C C . LYS A 1 151 ? 3.468 0.202 8.163 1.00 98.56 151 LYS A C 1
ATOM 1175 O O . LYS A 1 151 ? 3.076 -0.961 8.064 1.00 98.56 151 LYS A O 1
ATOM 1180 N N . ILE A 1 152 ? 3.627 0.991 7.102 1.00 98.88 152 ILE A N 1
ATOM 1181 C CA . ILE A 1 152 ? 3.502 0.523 5.716 1.00 98.88 152 ILE A CA 1
ATOM 1182 C C . ILE A 1 152 ? 4.900 0.287 5.138 1.00 98.88 152 ILE A C 1
ATOM 1184 O O . ILE A 1 152 ? 5.767 1.157 5.231 1.00 98.88 152 ILE A O 1
ATOM 1188 N N . THR A 1 153 ? 5.108 -0.848 4.471 1.00 98.88 153 THR A N 1
ATOM 1189 C CA . THR A 1 153 ? 6.209 -1.026 3.514 1.00 98.88 153 THR A CA 1
ATOM 1190 C C . THR A 1 153 ? 5.689 -0.946 2.086 1.00 98.88 153 THR A C 1
ATOM 1192 O O . THR A 1 153 ? 4.759 -1.663 1.728 1.00 98.88 153 THR A O 1
ATOM 1195 N N . ILE A 1 154 ? 6.327 -0.125 1.255 1.00 98.75 154 ILE A N 1
ATOM 1196 C CA . ILE A 1 154 ? 6.239 -0.199 -0.205 1.00 98.75 154 ILE A CA 1
ATOM 1197 C C . ILE A 1 154 ? 7.386 -1.082 -0.709 1.00 98.75 154 ILE A C 1
ATOM 1199 O O . ILE A 1 154 ? 8.539 -0.854 -0.346 1.00 98.75 154 ILE A O 1
ATOM 1203 N N . ILE A 1 155 ? 7.077 -2.074 -1.547 1.00 98.19 155 ILE A N 1
ATOM 1204 C CA . ILE A 1 155 ? 8.070 -2.878 -2.281 1.00 98.19 155 ILE A CA 1
ATOM 1205 C C . ILE A 1 155 ? 7.945 -2.528 -3.766 1.00 98.19 155 ILE A C 1
ATOM 1207 O O . ILE A 1 155 ? 6.982 -2.971 -4.398 1.00 98.19 155 ILE A O 1
ATOM 1211 N N . ASP A 1 156 ? 8.864 -1.697 -4.279 1.00 96.50 156 ASP A N 1
ATOM 1212 C CA . ASP A 1 156 ? 8.752 -1.041 -5.597 1.00 96.50 156 ASP A CA 1
ATOM 1213 C C . ASP A 1 156 ? 10.112 -0.488 -6.133 1.00 96.50 156 ASP A C 1
ATOM 1215 O O . ASP A 1 156 ? 11.160 -1.047 -5.798 1.00 96.50 156 ASP A O 1
ATOM 1219 N N . THR A 1 157 ? 10.144 0.560 -6.976 1.00 96.38 157 THR A N 1
ATOM 1220 C CA . THR A 1 157 ? 11.381 1.102 -7.603 1.00 96.38 157 THR A CA 1
ATOM 1221 C C . THR A 1 157 ? 12.196 2.076 -6.754 1.00 96.38 157 THR A C 1
ATOM 1223 O O . THR A 1 157 ? 13.346 2.352 -7.097 1.00 96.38 157 THR A O 1
ATOM 1226 N N . GLY A 1 158 ? 11.649 2.580 -5.643 1.00 97.00 158 GLY A N 1
ATOM 1227 C CA . GLY A 1 158 ? 12.362 3.477 -4.730 1.00 97.00 158 GLY A CA 1
ATOM 1228 C C . GLY A 1 158 ? 11.532 4.647 -4.202 1.00 97.00 158 GLY A C 1
ATOM 1229 O O . GLY A 1 158 ? 10.308 4.562 -4.111 1.00 97.00 158 GLY A O 1
ATOM 1230 N N . LEU A 1 159 ? 12.225 5.719 -3.807 1.00 98.06 159 LEU A N 1
ATOM 1231 C CA . LEU A 1 159 ? 11.635 7.001 -3.412 1.00 98.06 159 LEU A CA 1
ATOM 1232 C C . LEU A 1 159 ? 12.618 8.160 -3.649 1.00 98.06 159 LEU A C 1
ATOM 1234 O O . LEU A 1 159 ? 13.674 8.199 -3.023 1.00 98.06 159 LEU A O 1
ATOM 1238 N N . ASP A 1 160 ? 12.239 9.160 -4.446 1.00 97.81 160 ASP A N 1
ATOM 1239 C CA . ASP A 1 160 ? 12.894 10.474 -4.440 1.00 97.81 160 ASP A CA 1
ATOM 1240 C C . ASP A 1 160 ? 12.579 11.212 -3.126 1.00 97.81 160 ASP A C 1
ATOM 1242 O O . ASP A 1 160 ? 11.541 11.866 -2.973 1.00 97.81 160 ASP A O 1
ATOM 1246 N N . ARG A 1 161 ? 13.501 11.122 -2.158 1.00 96.81 161 ARG A N 1
ATOM 1247 C CA . ARG A 1 161 ? 13.408 11.848 -0.879 1.00 96.81 161 ARG A CA 1
ATOM 1248 C C . ARG A 1 161 ? 13.493 13.371 -1.022 1.00 96.81 161 ARG A C 1
ATOM 1250 O O . ARG A 1 161 ? 13.098 14.085 -0.102 1.00 96.81 161 ARG A O 1
ATOM 1257 N N . THR A 1 162 ? 14.024 13.873 -2.139 1.00 96.88 162 THR A N 1
ATOM 1258 C CA . THR A 1 162 ? 14.245 15.307 -2.379 1.00 96.88 162 THR A CA 1
ATOM 1259 C C . THR A 1 162 ? 13.002 16.007 -2.925 1.00 96.88 162 THR A C 1
ATOM 1261 O O . THR A 1 162 ? 12.885 17.227 -2.784 1.00 96.88 162 THR A O 1
ATOM 1264 N N . HIS A 1 163 ? 12.040 15.247 -3.466 1.00 97.12 163 HIS A N 1
ATOM 1265 C CA . HIS A 1 163 ? 10.805 15.787 -4.025 1.00 97.12 163 HIS A CA 1
ATOM 1266 C C . HIS A 1 163 ? 10.093 16.729 -3.026 1.00 97.12 163 HIS A C 1
ATOM 1268 O O . HIS A 1 163 ? 9.806 16.321 -1.890 1.00 97.12 163 HIS A O 1
ATOM 1274 N N . PRO A 1 164 ? 9.711 17.966 -3.415 1.00 96.06 164 PRO A N 1
ATOM 1275 C CA . PRO A 1 164 ? 9.201 18.979 -2.485 1.00 96.06 164 PRO A CA 1
ATOM 1276 C C . PRO A 1 164 ? 8.000 18.557 -1.625 1.00 96.06 164 PRO A C 1
ATOM 1278 O O . PRO A 1 164 ? 7.835 19.050 -0.508 1.00 96.06 164 PRO A O 1
ATOM 1281 N N . PHE A 1 165 ? 7.152 17.643 -2.108 1.00 96.25 165 PHE A N 1
ATOM 1282 C CA . PHE A 1 165 ? 6.054 17.077 -1.312 1.00 96.25 165 PHE A CA 1
ATOM 1283 C C . PHE A 1 165 ? 6.538 16.118 -0.212 1.00 96.25 165 PHE A C 1
ATOM 1285 O O . PHE A 1 165 ? 5.987 16.152 0.885 1.00 96.25 165 PHE A O 1
ATOM 1292 N N . ILE A 1 166 ? 7.571 15.307 -0.465 1.00 97.25 166 ILE A N 1
ATOM 1293 C CA . ILE A 1 166 ? 8.137 14.354 0.506 1.00 97.25 166 ILE A CA 1
ATOM 1294 C C . ILE A 1 166 ? 8.827 15.116 1.642 1.00 97.25 166 ILE A C 1
ATOM 1296 O O . ILE A 1 166 ? 8.511 14.900 2.814 1.00 97.25 166 ILE A O 1
ATOM 1300 N N . VAL A 1 167 ? 9.645 16.114 1.290 1.00 96.12 167 VAL A N 1
ATOM 1301 C CA . VAL A 1 167 ? 10.261 17.051 2.245 1.00 96.12 167 VAL A CA 1
ATOM 1302 C C . VAL A 1 167 ? 9.187 17.791 3.055 1.00 96.12 167 VAL A C 1
ATOM 1304 O O . VAL A 1 167 ? 9.247 17.837 4.284 1.00 96.12 167 VAL A O 1
ATOM 1307 N N . ARG A 1 168 ? 8.135 18.306 2.398 1.00 94.31 168 ARG A N 1
ATOM 1308 C CA . ARG A 1 168 ? 6.990 18.957 3.067 1.00 94.31 168 ARG A CA 1
ATOM 1309 C C . ARG A 1 168 ? 6.224 18.017 4.006 1.00 94.31 168 ARG A C 1
ATOM 1311 O O . ARG A 1 168 ? 5.662 18.489 4.994 1.00 94.31 168 ARG A O 1
ATOM 1318 N N . ARG A 1 169 ? 6.163 16.720 3.699 1.00 93.62 169 ARG A N 1
ATOM 1319 C CA . ARG A 1 169 ? 5.532 15.689 4.536 1.00 93.62 169 ARG A CA 1
ATOM 1320 C C . ARG A 1 169 ? 6.411 15.216 5.690 1.00 93.62 169 ARG A C 1
ATOM 1322 O O . ARG A 1 169 ? 5.893 14.505 6.544 1.00 93.62 169 ARG A O 1
ATOM 1329 N N . GLN A 1 170 ? 7.676 15.643 5.747 1.00 94.25 170 GLN A N 1
ATOM 1330 C CA . GLN A 1 170 ? 8.641 15.232 6.770 1.00 94.25 170 GLN A CA 1
ATOM 1331 C C . GLN A 1 170 ? 8.750 13.702 6.857 1.00 94.25 170 GLN A C 1
ATOM 1333 O O . GLN A 1 170 ? 8.736 13.129 7.949 1.00 94.25 170 GLN A O 1
ATOM 1338 N N . TRP A 1 171 ? 8.830 13.034 5.698 1.00 96.25 171 TRP A N 1
ATOM 1339 C CA . TRP A 1 171 ? 9.141 11.606 5.659 1.00 96.25 171 TRP A CA 1
ATOM 1340 C C . TRP A 1 171 ? 10.456 11.339 6.407 1.00 96.25 171 TRP A C 1
ATOM 1342 O O . TRP A 1 171 ? 11.394 12.132 6.332 1.00 96.25 171 TRP A O 1
ATOM 1352 N N . GLN A 1 172 ? 10.487 10.260 7.187 1.00 94.62 172 GLN A N 1
ATOM 1353 C CA . GLN A 1 172 ? 11.617 9.926 8.046 1.00 94.62 172 GLN A CA 1
ATOM 1354 C C . GLN A 1 172 ? 12.490 8.886 7.350 1.00 94.62 172 GLN A C 1
ATOM 1356 O O . GLN A 1 172 ? 12.015 7.808 7.014 1.00 94.62 172 GLN A O 1
ATOM 1361 N N . GLU A 1 173 ? 13.781 9.176 7.205 1.00 95.44 173 GLU A N 1
ATOM 1362 C CA . GLU A 1 173 ? 14.757 8.195 6.712 1.00 95.44 173 GLU A CA 1
ATOM 1363 C C . GLU A 1 173 ? 15.042 7.086 7.739 1.00 95.44 173 GLU A C 1
ATOM 1365 O O . GLU A 1 173 ? 15.525 6.017 7.369 1.00 95.44 173 GLU A O 1
ATOM 1370 N N . PHE A 1 174 ? 14.730 7.311 9.024 1.00 96.31 174 PHE A N 1
ATOM 1371 C CA . PHE A 1 174 ? 15.007 6.376 10.114 1.00 96.31 174 PHE A CA 1
ATOM 1372 C C . PHE A 1 174 ? 13.919 6.374 11.199 1.00 96.31 174 PHE A C 1
ATOM 1374 O O . PHE A 1 174 ? 13.528 7.437 11.686 1.00 96.31 174 PHE A O 1
ATOM 1381 N N . ARG A 1 175 ? 13.532 5.187 11.683 1.00 94.31 175 ARG A N 1
ATOM 1382 C CA . ARG A 1 175 ? 12.829 5.007 12.966 1.00 94.31 175 ARG A CA 1
ATOM 1383 C C . ARG A 1 175 ? 13.847 4.887 14.100 1.00 94.31 175 ARG A C 1
ATOM 1385 O O . ARG A 1 175 ? 14.791 4.106 14.005 1.00 94.31 175 ARG A O 1
ATOM 1392 N N . GLN A 1 176 ? 13.630 5.594 15.209 1.00 91.56 176 GLN A N 1
ATOM 1393 C CA . GLN A 1 176 ? 14.359 5.327 16.455 1.00 91.56 176 GLN A CA 1
ATOM 1394 C C . GLN A 1 176 ? 13.683 4.191 17.232 1.00 91.56 176 GLN A C 1
ATOM 1396 O O . GLN A 1 176 ? 12.460 4.104 17.299 1.00 91.56 176 GLN A O 1
ATOM 1401 N N . THR A 1 177 ? 14.463 3.278 17.806 1.00 84.75 177 THR A N 1
ATOM 1402 C CA . THR A 1 177 ? 13.969 2.141 18.598 1.00 84.75 177 THR A CA 1
ATOM 1403 C C . THR A 1 177 ? 14.944 1.881 19.743 1.00 84.75 177 THR A C 1
ATOM 1405 O O . THR A 1 177 ? 15.979 1.231 19.581 1.00 84.75 177 THR A O 1
ATOM 1408 N N . GLY A 1 178 ? 14.643 2.467 20.905 1.00 85.62 178 GLY A N 1
ATOM 1409 C CA . GLY A 1 178 ? 15.604 2.588 22.002 1.00 85.62 178 GLY A CA 1
ATOM 1410 C C . GLY A 1 178 ? 16.857 3.337 21.539 1.00 85.62 178 GLY A C 1
ATOM 1411 O O . GLY A 1 178 ? 16.759 4.396 20.929 1.00 85.62 178 GLY A O 1
ATOM 1412 N N . ASN A 1 179 ? 18.032 2.747 21.763 1.00 87.88 179 ASN A N 1
ATOM 1413 C CA . ASN A 1 179 ? 19.324 3.319 21.361 1.00 87.88 179 ASN A CA 1
ATOM 1414 C C . ASN A 1 179 ? 19.747 2.939 19.922 1.00 87.88 179 ASN A C 1
ATOM 1416 O O . ASN A 1 179 ? 20.934 3.001 19.602 1.00 87.88 179 ASN A O 1
ATOM 1420 N N . LYS A 1 180 ? 18.822 2.476 19.068 1.00 90.88 180 LYS A N 1
ATOM 1421 C CA . LYS A 1 180 ? 19.105 2.068 17.681 1.00 90.88 180 LYS A CA 1
ATOM 1422 C C . LYS A 1 180 ? 18.310 2.902 16.679 1.00 90.88 180 LYS A C 1
ATOM 1424 O O . LYS A 1 180 ? 17.109 3.088 16.847 1.00 90.88 180 LYS A O 1
ATOM 1429 N N . SER A 1 181 ? 18.982 3.300 15.603 1.00 93.94 181 SER A N 1
ATOM 1430 C CA . SER A 1 181 ? 18.373 3.896 14.413 1.00 93.94 181 SER A CA 1
ATOM 1431 C C . SER A 1 181 ? 18.144 2.800 13.366 1.00 93.94 181 SER A C 1
ATOM 1433 O O . SER A 1 181 ? 19.082 2.079 13.024 1.00 93.94 181 SER A O 1
ATOM 1435 N N . VAL A 1 182 ? 16.914 2.647 12.876 1.00 96.31 182 VAL A N 1
ATOM 1436 C CA . VAL A 1 182 ? 16.522 1.675 11.843 1.00 96.31 182 VAL A CA 1
ATOM 1437 C C . VAL A 1 182 ? 16.204 2.445 10.567 1.00 96.31 182 VAL A C 1
ATOM 1439 O O . VAL A 1 182 ? 15.235 3.197 10.544 1.00 96.31 182 VAL A O 1
ATOM 1442 N N . ALA A 1 183 ? 17.014 2.277 9.519 1.00 97.38 183 ALA A N 1
ATOM 1443 C CA . ALA A 1 183 ? 16.772 2.918 8.225 1.00 97.38 183 ALA A CA 1
ATOM 1444 C C . ALA A 1 183 ? 15.442 2.440 7.625 1.00 97.38 183 ALA A C 1
ATOM 1446 O O . ALA A 1 183 ? 15.169 1.241 7.624 1.00 97.38 183 ALA A O 1
ATOM 1447 N N . LEU A 1 184 ? 14.632 3.369 7.118 1.00 98.12 184 LEU A N 1
ATOM 1448 C CA . LEU A 1 184 ? 13.325 3.112 6.502 1.00 98.12 184 LEU A CA 1
ATOM 1449 C C . LEU A 1 184 ? 13.393 3.040 4.968 1.00 98.12 184 LEU A C 1
ATOM 1451 O O . LEU A 1 184 ? 12.386 2.775 4.322 1.00 98.12 184 LEU A O 1
ATOM 1455 N N . PHE A 1 185 ? 14.574 3.204 4.374 1.00 98.50 185 PHE A N 1
ATOM 1456 C CA . PHE A 1 185 ? 14.855 2.819 2.992 1.00 98.50 185 PHE A CA 1
ATOM 1457 C C . PHE A 1 185 ? 15.846 1.656 2.966 1.00 98.50 185 PHE A C 1
ATOM 1459 O O . PHE A 1 185 ? 16.765 1.598 3.787 1.00 98.50 185 PHE A O 1
ATOM 1466 N N . LYS A 1 186 ? 15.680 0.744 2.005 1.00 98.06 186 LYS A N 1
ATOM 1467 C CA . LYS A 1 186 ? 16.697 -0.250 1.667 1.00 98.06 186 LYS A CA 1
ATOM 1468 C C . LYS A 1 186 ? 16.646 -0.624 0.190 1.00 98.06 186 LYS A C 1
ATOM 1470 O O . LYS A 1 186 ? 15.595 -1.014 -0.318 1.00 98.06 186 LYS A O 1
ATOM 1475 N N . ASP A 1 187 ? 17.804 -0.580 -0.458 1.00 97.44 187 ASP A N 1
ATOM 1476 C CA . ASP A 1 187 ? 18.001 -1.082 -1.816 1.00 97.44 187 ASP A CA 1
ATOM 1477 C C . ASP A 1 187 ? 18.356 -2.585 -1.810 1.00 97.44 187 ASP A C 1
ATOM 1479 O O . ASP A 1 187 ? 19.144 -3.057 -0.986 1.00 97.44 187 ASP A O 1
ATOM 1483 N N . PHE A 1 188 ? 17.733 -3.337 -2.718 1.00 96.06 188 PHE A N 1
ATOM 1484 C CA . PHE A 1 188 ? 17.946 -4.763 -2.988 1.00 96.06 188 PHE A CA 1
ATOM 1485 C C . PHE A 1 188 ? 18.316 -5.016 -4.466 1.00 96.06 188 PHE A C 1
ATOM 1487 O O . PHE A 1 188 ? 18.457 -6.166 -4.879 1.00 96.06 188 PHE A O 1
ATOM 1494 N N . THR A 1 189 ? 18.458 -3.972 -5.290 1.00 92.50 189 THR A N 1
ATOM 1495 C CA . THR A 1 189 ? 18.708 -4.106 -6.737 1.00 92.50 189 THR A CA 1
ATOM 1496 C C . THR A 1 189 ? 20.116 -4.602 -7.074 1.00 92.50 189 THR A C 1
ATOM 1498 O O . THR A 1 189 ? 20.298 -5.198 -8.138 1.00 92.50 189 THR A O 1
ATOM 1501 N N . THR A 1 190 ? 21.088 -4.382 -6.184 1.00 87.25 190 THR A N 1
ATOM 1502 C CA . THR A 1 190 ? 22.536 -4.490 -6.434 1.00 87.25 190 THR A CA 1
ATOM 1503 C C . THR A 1 190 ? 23.312 -4.940 -5.185 1.00 87.25 190 THR A C 1
ATOM 1505 O O . THR A 1 190 ? 22.840 -4.783 -4.060 1.00 87.25 190 THR A O 1
ATOM 1508 N N . GLU A 1 191 ? 24.527 -5.464 -5.378 1.00 83.94 191 GLU A N 1
ATOM 1509 C CA . GLU A 1 191 ? 25.475 -5.820 -4.305 1.00 83.94 191 GLU A CA 1
ATOM 1510 C C . GLU A 1 191 ? 26.028 -4.596 -3.554 1.00 83.94 191 GLU A C 1
ATOM 1512 O O . GLU A 1 191 ? 26.453 -4.715 -2.407 1.00 83.94 191 GLU A O 1
ATOM 1517 N N . ASN A 1 192 ? 25.997 -3.416 -4.186 1.00 86.94 192 ASN A N 1
ATOM 1518 C CA . ASN A 1 192 ? 26.410 -2.137 -3.602 1.00 86.94 192 ASN A CA 1
ATOM 1519 C C . ASN A 1 192 ? 25.176 -1.227 -3.422 1.00 86.94 192 ASN A C 1
ATOM 1521 O O . ASN A 1 192 ? 24.979 -0.311 -4.224 1.00 86.94 192 ASN A O 1
ATOM 1525 N N . PRO A 1 193 ? 24.290 -1.515 -2.447 1.00 91.19 193 PRO A N 1
ATOM 1526 C CA . PRO A 1 193 ? 23.013 -0.823 -2.293 1.00 91.19 193 PRO A CA 1
ATOM 1527 C C . PRO A 1 193 ? 23.195 0.648 -1.913 1.00 91.19 193 PRO A C 1
ATOM 1529 O O . PRO A 1 193 ? 24.081 0.991 -1.127 1.00 91.19 193 PRO A O 1
ATOM 1532 N N . SER A 1 194 ? 22.303 1.515 -2.404 1.00 90.56 194 SER A N 1
ATOM 1533 C CA . SER A 1 194 ? 22.238 2.893 -1.913 1.00 90.56 194 SER A CA 1
ATOM 1534 C C . SER A 1 194 ? 21.874 2.916 -0.425 1.00 90.56 194 SER A C 1
ATOM 1536 O O . SER A 1 194 ? 20.938 2.240 0.010 1.00 90.56 194 SER A O 1
ATOM 1538 N N . ALA A 1 195 ? 22.599 3.724 0.350 1.00 91.25 195 ALA A N 1
ATOM 1539 C CA . ALA A 1 195 ? 22.245 4.046 1.732 1.00 91.25 195 ALA A CA 1
ATOM 1540 C C . ALA A 1 195 ? 21.159 5.136 1.815 1.00 91.25 195 ALA A C 1
ATOM 1542 O O . ALA A 1 195 ? 20.475 5.244 2.829 1.00 91.25 195 ALA A O 1
ATOM 1543 N N . GLU A 1 196 ? 21.001 5.933 0.755 1.00 94.50 196 GLU A N 1
ATOM 1544 C CA . GLU A 1 196 ? 20.027 7.021 0.669 1.00 94.50 196 GLU A CA 1
ATOM 1545 C C . GLU A 1 196 ? 18.841 6.624 -0.215 1.00 94.50 196 GLU A C 1
ATOM 1547 O O . GLU A 1 196 ? 19.009 5.922 -1.216 1.00 94.50 196 GLU A O 1
ATOM 1552 N N . ALA A 1 197 ? 17.645 7.109 0.123 1.00 97.00 197 ALA A N 1
ATOM 1553 C CA . ALA A 1 197 ? 16.459 6.883 -0.693 1.00 97.00 197 ALA A CA 1
ATOM 1554 C C . ALA A 1 197 ? 16.561 7.605 -2.047 1.00 97.00 197 ALA A C 1
ATOM 1556 O O . ALA A 1 197 ? 16.710 8.829 -2.099 1.00 97.00 197 ALA A O 1
ATOM 1557 N N . ILE A 1 198 ? 16.476 6.814 -3.118 1.00 96.50 198 ILE A N 1
ATOM 1558 C CA . ILE A 1 198 ? 16.517 7.228 -4.525 1.00 96.50 198 ILE A CA 1
ATOM 1559 C C . ILE A 1 198 ? 15.448 6.474 -5.328 1.00 96.50 198 ILE A C 1
ATOM 1561 O O . ILE A 1 198 ? 14.989 5.410 -4.904 1.00 96.50 198 ILE A O 1
ATOM 1565 N N . ASP A 1 199 ? 15.064 7.010 -6.487 1.00 96.44 199 ASP A N 1
ATOM 1566 C CA . ASP A 1 199 ? 14.182 6.383 -7.480 1.00 96.44 199 ASP A CA 1
ATOM 1567 C C . ASP A 1 199 ? 14.608 6.855 -8.876 1.00 96.44 199 ASP A C 1
ATOM 1569 O O . ASP A 1 199 ? 14.549 8.050 -9.166 1.00 96.44 199 ASP A O 1
ATOM 1573 N N . ASP A 1 200 ? 15.060 5.928 -9.721 1.00 93.88 20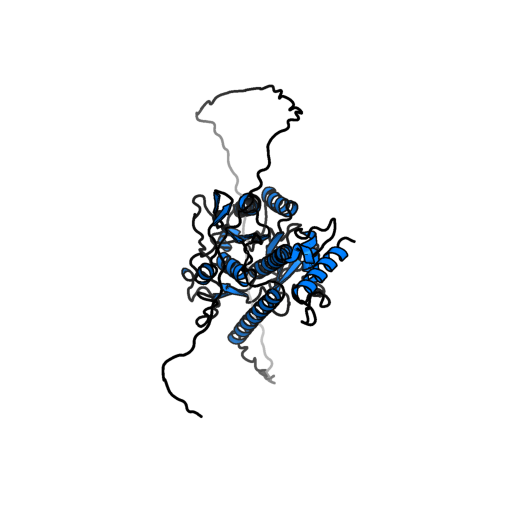0 ASP A N 1
ATOM 1574 C CA . ASP A 1 200 ? 15.566 6.225 -11.073 1.00 93.88 200 ASP A CA 1
ATOM 1575 C C . ASP A 1 200 ? 14.479 6.074 -12.160 1.00 93.88 200 ASP A C 1
ATOM 1577 O O . ASP A 1 200 ? 14.730 6.363 -13.330 1.00 93.88 200 ASP A O 1
ATOM 1581 N N . GLU A 1 201 ? 13.266 5.641 -11.786 1.00 92.12 201 GLU A N 1
ATOM 1582 C CA . GLU A 1 201 ? 12.107 5.537 -12.684 1.00 92.12 201 GLU A CA 1
ATOM 1583 C C . GLU A 1 201 ? 10.980 6.498 -12.282 1.00 92.12 201 GLU A C 1
ATOM 1585 O O . GLU A 1 201 ? 10.500 7.255 -13.124 1.00 92.12 201 GLU A O 1
ATOM 1590 N N . GLY A 1 202 ? 10.582 6.496 -11.005 1.00 95.25 202 GLY A N 1
ATOM 1591 C CA . GLY A 1 202 ? 9.526 7.346 -10.445 1.00 95.25 202 GLY A CA 1
ATOM 1592 C C . GLY A 1 202 ? 8.258 6.614 -9.986 1.00 95.25 202 GLY A C 1
ATOM 1593 O O . GLY A 1 202 ? 7.438 7.215 -9.287 1.00 95.25 202 GLY A O 1
ATOM 1594 N N . HIS A 1 203 ? 8.083 5.331 -10.320 1.00 95.38 203 HIS A N 1
ATOM 1595 C CA . HIS A 1 203 ? 6.879 4.565 -9.972 1.00 95.38 203 HIS A CA 1
ATOM 1596 C C . HIS A 1 203 ? 6.728 4.362 -8.449 1.00 95.38 203 HIS A C 1
ATOM 1598 O O . HIS A 1 203 ? 5.646 4.591 -7.898 1.00 95.38 203 HIS A O 1
ATOM 1604 N N . GLY A 1 204 ? 7.816 4.041 -7.741 1.00 97.38 204 GLY A N 1
ATOM 1605 C CA . GLY A 1 204 ? 7.834 3.948 -6.278 1.00 97.38 204 GLY A CA 1
ATOM 1606 C C . GLY A 1 204 ? 7.536 5.287 -5.593 1.00 97.38 204 GLY A C 1
ATOM 1607 O O . GLY A 1 204 ? 6.708 5.353 -4.679 1.00 97.38 204 GLY A O 1
ATOM 1608 N N . THR A 1 205 ? 8.114 6.378 -6.103 1.00 98.38 205 THR A N 1
ATOM 1609 C CA . THR A 1 205 ? 7.847 7.759 -5.660 1.00 98.38 205 THR A CA 1
ATOM 1610 C C . THR A 1 205 ? 6.373 8.133 -5.827 1.00 98.38 205 THR A C 1
ATOM 1612 O O . THR A 1 205 ? 5.759 8.685 -4.908 1.00 98.38 205 THR A O 1
ATOM 1615 N N . PHE A 1 206 ? 5.770 7.780 -6.964 1.00 98.19 206 PHE A N 1
ATOM 1616 C CA . PHE A 1 206 ? 4.354 8.009 -7.246 1.00 98.19 206 PHE A CA 1
ATOM 1617 C C . PHE A 1 206 ? 3.448 7.271 -6.249 1.00 98.19 206 PHE A C 1
ATOM 1619 O O . PHE A 1 206 ? 2.510 7.860 -5.702 1.00 98.19 206 PHE A O 1
ATOM 1626 N N . ILE A 1 207 ? 3.761 6.009 -5.942 1.00 98.31 207 ILE A N 1
ATOM 1627 C CA . ILE A 1 207 ? 3.037 5.184 -4.962 1.00 98.31 207 ILE A CA 1
ATOM 1628 C C . ILE A 1 207 ? 3.190 5.735 -3.536 1.00 98.31 207 ILE A C 1
ATOM 1630 O O . ILE A 1 207 ? 2.189 5.883 -2.830 1.00 98.31 207 ILE A O 1
ATOM 1634 N N . ALA A 1 208 ? 4.400 6.122 -3.123 1.00 98.56 208 ALA A N 1
ATOM 1635 C CA . ALA A 1 208 ? 4.637 6.784 -1.838 1.00 98.56 208 ALA A CA 1
ATOM 1636 C C . ALA A 1 208 ? 3.849 8.101 -1.717 1.00 98.56 208 ALA A C 1
ATOM 1638 O O . ALA A 1 208 ? 3.274 8.401 -0.668 1.00 98.56 208 ALA A O 1
ATOM 1639 N N . GLY A 1 209 ? 3.738 8.852 -2.816 1.00 98.38 209 GLY A N 1
ATOM 1640 C CA . GLY A 1 209 ? 2.895 10.039 -2.919 1.00 98.38 209 GLY A CA 1
ATOM 1641 C C . GLY A 1 209 ? 1.403 9.785 -2.701 1.00 98.38 209 GLY A C 1
ATOM 1642 O O . GLY A 1 209 ? 0.732 10.629 -2.106 1.00 98.38 209 GLY A O 1
ATOM 1643 N N . ILE A 1 210 ? 0.869 8.634 -3.123 1.00 98.69 210 ILE A N 1
ATOM 1644 C CA . ILE A 1 210 ? -0.528 8.256 -2.848 1.00 98.69 210 ILE A CA 1
ATOM 1645 C C . ILE A 1 210 ? -0.696 8.009 -1.346 1.00 98.69 210 ILE A C 1
ATOM 1647 O O . ILE A 1 210 ? -1.543 8.637 -0.707 1.00 98.69 210 ILE A O 1
ATOM 1651 N N . VAL A 1 211 ? 0.166 7.177 -0.754 1.00 98.75 211 VAL A N 1
ATOM 1652 C CA . VAL A 1 211 ? 0.111 6.854 0.681 1.00 98.75 211 VAL A CA 1
ATOM 1653 C C . VAL A 1 211 ? 0.206 8.120 1.543 1.00 98.75 211 VAL A C 1
ATOM 1655 O O . VAL A 1 211 ? -0.632 8.345 2.413 1.00 98.75 211 VAL A O 1
ATOM 1658 N N . LEU A 1 212 ? 1.154 9.016 1.251 1.00 97.50 212 LEU A N 1
ATOM 1659 C CA . LEU A 1 212 ? 1.353 10.263 2.003 1.00 97.50 212 LEU A CA 1
ATOM 1660 C C . LEU A 1 212 ? 0.294 11.351 1.714 1.00 97.50 212 LEU A C 1
ATOM 1662 O O . LEU A 1 212 ? 0.269 12.386 2.387 1.00 97.50 212 LEU A O 1
ATOM 1666 N N . GLN A 1 213 ? -0.603 11.159 0.743 1.00 96.25 213 GLN A N 1
ATOM 1667 C CA . GLN A 1 213 ? -1.822 11.967 0.602 1.00 96.25 213 GLN A CA 1
ATOM 1668 C C . GLN A 1 213 ? -2.963 11.426 1.471 1.00 96.25 213 GLN A C 1
ATOM 1670 O O . GLN A 1 213 ? -3.627 12.204 2.168 1.00 96.25 213 GLN A O 1
ATOM 1675 N N . LEU A 1 214 ? -3.179 10.110 1.424 1.00 97.31 214 LEU A N 1
ATOM 1676 C CA . LEU A 1 214 ? -4.367 9.455 1.966 1.00 97.31 214 LEU A CA 1
ATOM 1677 C C . LEU A 1 214 ? -4.216 9.050 3.437 1.00 97.31 214 LEU A C 1
ATOM 1679 O O . LEU A 1 214 ? -5.127 9.312 4.218 1.00 97.31 214 LEU A O 1
ATOM 1683 N N . ALA A 1 215 ? -3.063 8.518 3.844 1.00 96.12 215 ALA A N 1
ATOM 1684 C CA . ALA A 1 215 ? -2.757 8.108 5.216 1.00 96.12 215 ALA A CA 1
ATOM 1685 C C . ALA A 1 215 ? -1.522 8.864 5.768 1.00 96.12 215 ALA A C 1
ATOM 1687 O O . ALA A 1 215 ? -0.463 8.278 5.975 1.00 96.12 215 ALA A O 1
ATOM 1688 N N . PRO A 1 216 ? -1.615 10.186 6.026 1.00 92.56 216 PRO A N 1
ATOM 1689 C CA . PRO A 1 216 ? -0.456 11.041 6.323 1.00 92.56 216 PRO A CA 1
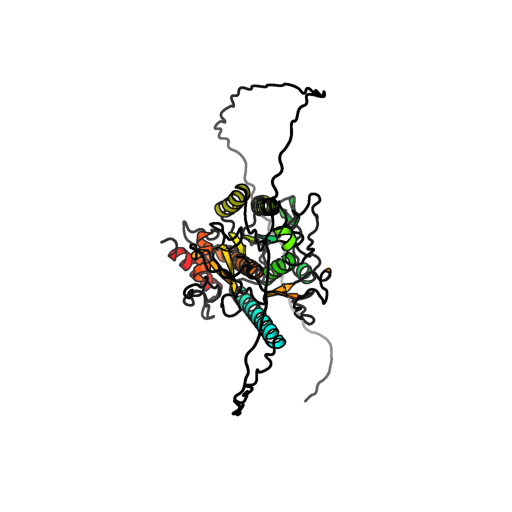ATOM 1690 C C . PRO A 1 216 ? 0.225 10.802 7.689 1.00 92.56 216 PRO A C 1
ATOM 1692 O O . PRO A 1 216 ? 1.213 11.474 7.990 1.00 92.56 216 PRO A O 1
ATOM 1695 N N . PHE A 1 217 ? -0.286 9.889 8.522 1.00 90.69 217 PHE A N 1
ATOM 1696 C CA . PHE A 1 217 ? 0.243 9.594 9.863 1.00 90.69 217 PHE A CA 1
ATOM 1697 C C . PHE A 1 217 ? 1.038 8.286 9.956 1.00 90.69 217 PHE A C 1
ATOM 1699 O O . PHE A 1 217 ? 1.583 7.994 11.018 1.00 90.69 217 PHE A O 1
ATOM 1706 N N . VAL A 1 218 ? 1.154 7.522 8.866 1.00 95.88 218 VAL A N 1
ATOM 1707 C CA . VAL A 1 218 ? 1.911 6.259 8.851 1.00 95.88 218 VAL A CA 1
ATOM 1708 C C . VAL A 1 218 ? 3.406 6.460 9.117 1.00 95.88 218 VAL A C 1
ATOM 1710 O O . VAL A 1 218 ? 3.952 7.561 8.973 1.00 95.88 218 VAL A O 1
ATOM 1713 N N . GLU A 1 219 ? 4.078 5.375 9.485 1.00 97.62 219 GLU A N 1
ATOM 1714 C CA . GLU A 1 219 ? 5.498 5.183 9.202 1.00 97.62 219 GLU A CA 1
ATOM 1715 C C . GLU A 1 219 ? 5.590 4.512 7.829 1.00 97.62 219 GLU A C 1
ATOM 1717 O O . GLU A 1 219 ? 4.930 3.500 7.589 1.00 97.62 219 GLU A O 1
ATOM 1722 N N . LEU A 1 220 ? 6.360 5.096 6.908 1.00 98.50 220 LEU A N 1
ATOM 1723 C CA . LEU A 1 220 ? 6.484 4.592 5.543 1.00 98.50 220 LEU A CA 1
ATOM 1724 C C . LEU A 1 220 ? 7.908 4.103 5.300 1.00 98.50 220 LEU A C 1
ATOM 1726 O O . LEU A 1 220 ? 8.847 4.893 5.354 1.00 98.50 220 LEU A O 1
ATOM 1730 N N . SER A 1 221 ? 8.042 2.817 5.003 1.00 98.81 221 SER A N 1
ATOM 1731 C CA . SER A 1 221 ? 9.297 2.169 4.628 1.00 98.81 221 SER A CA 1
ATOM 1732 C C . SER A 1 221 ? 9.297 1.779 3.150 1.00 98.81 221 SER A C 1
ATOM 1734 O O . SER A 1 221 ? 8.247 1.487 2.576 1.00 98.81 221 SER A O 1
ATOM 1736 N N . ILE A 1 222 ? 10.470 1.801 2.522 1.00 98.62 222 ILE A N 1
ATOM 1737 C CA . ILE A 1 222 ? 10.662 1.658 1.077 1.00 98.62 222 ILE A CA 1
ATOM 1738 C C . ILE A 1 222 ? 11.713 0.570 0.822 1.00 98.62 222 ILE A C 1
ATOM 1740 O O . ILE A 1 222 ? 12.910 0.794 1.013 1.00 98.62 222 ILE A O 1
ATOM 1744 N N . ALA A 1 223 ? 11.277 -0.604 0.366 1.00 98.38 223 ALA A N 1
ATOM 1745 C CA . ALA A 1 223 ? 12.160 -1.608 -0.218 1.00 98.38 223 ALA A CA 1
ATOM 1746 C C . ALA A 1 223 ? 12.240 -1.398 -1.730 1.00 98.38 223 ALA A C 1
ATOM 1748 O O . ALA A 1 223 ? 11.286 -1.667 -2.464 1.00 98.38 223 ALA A O 1
ATOM 1749 N N . ARG A 1 224 ? 13.403 -0.947 -2.192 1.00 97.12 224 ARG A N 1
ATOM 1750 C CA . ARG A 1 224 ? 13.707 -0.809 -3.612 1.00 97.12 224 ARG A CA 1
ATOM 1751 C C . ARG A 1 224 ? 14.176 -2.150 -4.170 1.00 97.12 224 ARG A C 1
ATOM 1753 O O . ARG A 1 224 ? 15.222 -2.648 -3.768 1.00 97.12 224 ARG A O 1
ATOM 1760 N N . VAL A 1 225 ? 13.399 -2.743 -5.076 1.00 95.06 225 VAL A N 1
ATOM 1761 C CA . VAL A 1 225 ? 13.662 -4.085 -5.642 1.00 95.06 225 VAL A CA 1
ATOM 1762 C C . VAL A 1 225 ? 13.989 -4.080 -7.133 1.00 95.06 225 VAL A C 1
ATOM 1764 O O . VAL A 1 225 ? 14.687 -4.981 -7.589 1.00 95.06 225 VAL A O 1
ATOM 1767 N N . GLY A 1 226 ? 13.548 -3.061 -7.876 1.00 88.50 226 GLY A N 1
ATOM 1768 C CA . GLY A 1 226 ? 13.891 -2.837 -9.284 1.00 88.50 226 GLY A CA 1
ATOM 1769 C C . GLY A 1 226 ? 14.457 -1.435 -9.508 1.00 88.50 226 GLY A C 1
ATOM 1770 O O . GLY A 1 226 ? 14.166 -0.522 -8.740 1.00 88.50 226 GLY A O 1
ATOM 1771 N N . ILE A 1 227 ? 15.254 -1.258 -10.566 1.00 81.56 227 ILE A N 1
ATOM 1772 C CA . ILE A 1 227 ? 15.658 0.082 -11.035 1.00 81.56 227 ILE A CA 1
ATOM 1773 C C . ILE A 1 227 ? 14.517 0.694 -11.863 1.00 81.56 227 ILE A C 1
ATOM 1775 O O . ILE A 1 227 ? 14.194 1.863 -11.697 1.00 81.56 227 ILE A O 1
ATOM 1779 N N . THR A 1 228 ? 13.877 -0.138 -12.690 1.00 81.38 228 THR A N 1
ATOM 1780 C CA . THR A 1 228 ? 12.626 0.117 -13.429 1.00 81.38 228 THR A CA 1
ATOM 1781 C C . THR A 1 228 ? 11.705 -1.102 -13.305 1.00 81.38 228 THR A C 1
ATOM 1783 O O . THR A 1 228 ? 12.197 -2.219 -13.088 1.00 81.38 228 THR A O 1
ATOM 1786 N N . GLN A 1 229 ? 10.394 -0.944 -13.507 1.00 79.06 229 GLN A N 1
ATOM 1787 C CA . GLN A 1 229 ? 9.461 -2.078 -13.561 1.00 79.06 229 GLN A CA 1
ATOM 1788 C C . GLN A 1 229 ? 9.833 -3.069 -14.668 1.00 79.06 229 GLN A C 1
ATOM 1790 O O . GLN A 1 229 ? 9.792 -4.278 -14.446 1.00 79.06 229 GLN A O 1
ATOM 1795 N N . VAL A 1 230 ? 10.246 -2.560 -15.835 1.00 78.31 230 VAL A N 1
ATOM 1796 C CA . VAL A 1 230 ? 10.656 -3.382 -16.986 1.00 78.31 230 VAL A CA 1
ATOM 1797 C C . VAL A 1 230 ? 11.881 -4.224 -16.630 1.00 78.31 230 VAL A C 1
ATOM 1799 O O . VAL A 1 230 ? 11.836 -5.444 -16.764 1.00 78.31 230 VAL A O 1
ATOM 1802 N N . SER A 1 231 ? 12.931 -3.613 -16.060 1.00 79.69 231 SER A N 1
ATOM 1803 C CA . SER A 1 231 ? 14.129 -4.358 -15.638 1.00 79.69 231 SER A CA 1
ATOM 1804 C C . SER A 1 231 ? 13.825 -5.474 -14.637 1.00 79.69 231 SER A C 1
ATOM 1806 O O . SER A 1 231 ? 14.521 -6.480 -14.632 1.00 79.69 231 SER A O 1
ATOM 1808 N N . LEU A 1 232 ? 12.780 -5.323 -13.815 1.00 82.56 232 LEU A N 1
ATOM 1809 C CA . LEU A 1 232 ? 12.399 -6.312 -12.808 1.00 82.56 232 LEU A CA 1
ATOM 1810 C C . LEU A 1 232 ? 11.541 -7.459 -13.375 1.00 82.56 232 LEU A C 1
ATOM 1812 O O . LEU A 1 232 ? 11.393 -8.484 -12.714 1.00 82.56 232 LEU A O 1
ATOM 1816 N N . MET A 1 233 ? 10.988 -7.324 -14.586 1.00 78.25 233 MET A N 1
ATOM 1817 C CA . MET A 1 233 ? 10.334 -8.441 -15.285 1.00 78.25 233 MET A CA 1
ATOM 1818 C C . MET A 1 233 ? 11.348 -9.373 -15.961 1.00 78.25 233 MET A C 1
ATOM 1820 O O . MET A 1 233 ? 11.115 -10.582 -16.002 1.00 78.25 233 MET A O 1
ATOM 1824 N N . ASP A 1 234 ? 12.462 -8.818 -16.446 1.00 82.94 234 ASP A N 1
ATOM 1825 C CA . ASP A 1 234 ? 13.529 -9.562 -17.130 1.00 82.94 234 ASP A CA 1
ATOM 1826 C C . ASP A 1 234 ? 14.655 -10.039 -16.184 1.00 82.94 234 ASP A C 1
ATOM 1828 O O . ASP A 1 234 ? 15.423 -10.935 -16.540 1.00 82.94 234 ASP A O 1
ATOM 1832 N N . ASP A 1 235 ? 14.761 -9.478 -14.972 1.00 86.81 235 ASP A N 1
ATOM 1833 C CA . ASP A 1 235 ? 15.766 -9.860 -13.969 1.00 86.81 235 ASP A CA 1
ATOM 1834 C C . ASP A 1 235 ? 15.555 -11.310 -13.474 1.00 86.81 235 ASP A C 1
ATOM 1836 O O . ASP A 1 235 ? 14.540 -11.613 -12.833 1.00 86.81 235 ASP A O 1
ATOM 1840 N N . PRO A 1 236 ? 16.517 -12.231 -13.697 1.00 87.81 236 PRO A N 1
ATOM 1841 C CA . PRO A 1 236 ? 16.384 -13.619 -13.265 1.00 87.81 236 PRO A CA 1
ATOM 1842 C C . PRO A 1 236 ? 16.295 -13.786 -11.740 1.00 87.81 236 PRO A C 1
ATOM 1844 O O . PRO A 1 236 ? 15.790 -14.832 -11.321 1.00 87.81 236 PRO A O 1
ATOM 1847 N N . TYR A 1 237 ? 16.735 -12.780 -10.965 1.00 90.62 237 TYR A N 1
ATOM 1848 C CA . TYR A 1 237 ? 16.750 -12.722 -9.497 1.00 90.62 237 TYR A CA 1
ATOM 1849 C C . TYR A 1 237 ? 15.617 -11.868 -8.889 1.00 90.62 237 TYR A C 1
ATOM 1851 O O . TYR A 1 237 ? 15.625 -11.574 -7.689 1.00 90.62 237 TYR A O 1
ATOM 1859 N N . ALA A 1 238 ? 14.644 -11.426 -9.696 1.00 90.69 238 ALA A N 1
ATOM 1860 C CA . ALA A 1 238 ? 13.538 -10.581 -9.235 1.00 90.69 238 ALA A CA 1
ATOM 1861 C C . ALA A 1 238 ? 12.739 -11.210 -8.076 1.00 90.69 238 ALA A C 1
ATOM 1863 O O . ALA A 1 238 ? 12.298 -10.523 -7.152 1.00 90.69 238 ALA A O 1
ATOM 1864 N N . GLU A 1 239 ? 12.574 -12.532 -8.107 1.00 93.12 239 GLU A N 1
ATOM 1865 C CA . GLU A 1 239 ? 11.857 -13.300 -7.091 1.00 93.12 239 GLU A CA 1
ATOM 1866 C C . GLU A 1 239 ? 12.607 -13.302 -5.752 1.00 93.12 239 GLU A C 1
ATOM 1868 O O . GLU A 1 239 ? 12.010 -13.061 -4.702 1.00 93.12 239 GLU A O 1
ATOM 1873 N N . GLU A 1 240 ? 13.922 -13.499 -5.781 1.00 94.31 240 GLU A N 1
ATOM 1874 C CA . GLU A 1 240 ? 14.820 -13.461 -4.632 1.00 94.31 240 GLU A CA 1
ATOM 1875 C C . GLU A 1 240 ? 14.865 -12.058 -4.007 1.00 94.31 240 GLU A C 1
ATOM 1877 O O . GLU A 1 240 ? 14.763 -11.929 -2.784 1.00 94.31 240 GLU A O 1
ATOM 1882 N N . LYS A 1 241 ? 14.925 -10.999 -4.829 1.00 95.19 241 LYS A N 1
ATOM 1883 C CA . LYS A 1 241 ? 14.895 -9.595 -4.373 1.00 95.19 241 LYS A CA 1
ATOM 1884 C C . LYS A 1 241 ? 13.584 -9.248 -3.670 1.00 95.19 241 LYS A C 1
ATOM 1886 O O . LYS A 1 241 ? 13.606 -8.716 -2.559 1.00 95.19 241 LYS A O 1
ATOM 1891 N N . VAL A 1 242 ? 12.440 -9.609 -4.257 1.00 95.56 242 VAL A N 1
ATOM 1892 C CA . VAL A 1 242 ? 11.121 -9.399 -3.631 1.00 95.56 242 VAL A CA 1
ATOM 1893 C C . VAL A 1 242 ? 10.951 -10.271 -2.378 1.00 95.56 242 VAL A C 1
ATOM 1895 O O . VAL A 1 242 ? 10.427 -9.794 -1.373 1.00 95.56 242 VAL A O 1
ATOM 1898 N N . THR A 1 243 ? 11.467 -11.505 -2.368 1.00 96.81 243 THR A N 1
ATOM 1899 C CA . THR A 1 243 ? 11.480 -12.375 -1.174 1.00 96.81 243 THR A CA 1
ATOM 1900 C C . THR A 1 243 ? 12.284 -11.745 -0.032 1.00 96.81 243 THR A C 1
ATOM 1902 O O . THR A 1 243 ? 11.824 -11.708 1.112 1.00 96.81 243 THR A O 1
ATOM 1905 N N . ALA A 1 244 ? 13.468 -11.201 -0.327 1.00 97.44 244 ALA A N 1
ATOM 1906 C CA . ALA A 1 244 ? 14.308 -10.510 0.647 1.00 97.44 244 ALA A CA 1
ATOM 1907 C C . ALA A 1 244 ? 13.644 -9.227 1.181 1.00 97.44 244 ALA A C 1
ATOM 1909 O O . ALA A 1 244 ? 13.707 -8.970 2.386 1.00 97.44 244 ALA A O 1
ATOM 1910 N N . ALA A 1 245 ? 12.957 -8.468 0.321 1.00 98.06 245 ALA A N 1
ATOM 1911 C CA . ALA A 1 245 ? 12.181 -7.292 0.707 1.00 98.06 245 ALA A CA 1
ATOM 1912 C C . ALA A 1 245 ? 11.005 -7.636 1.638 1.00 98.06 245 ALA A C 1
ATOM 1914 O O . ALA A 1 245 ? 10.873 -7.02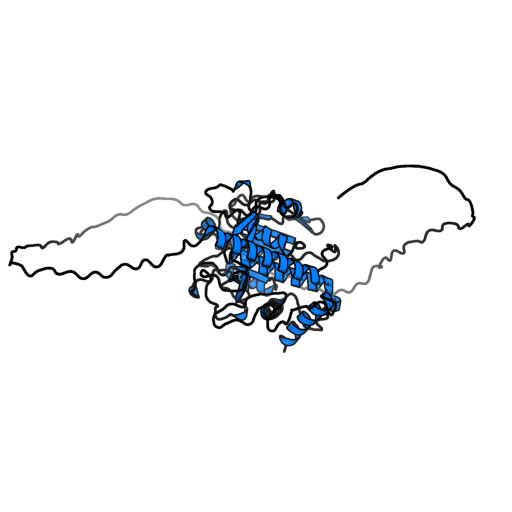0 2.696 1.00 98.06 245 ALA A O 1
ATOM 1915 N N . ILE A 1 246 ? 10.204 -8.659 1.307 1.00 98.31 246 ILE A N 1
ATOM 1916 C CA . ILE A 1 246 ? 9.109 -9.151 2.164 1.00 98.31 246 ILE A CA 1
ATOM 1917 C C . ILE A 1 246 ? 9.659 -9.587 3.528 1.00 98.31 246 ILE A C 1
ATOM 1919 O O . ILE A 1 246 ? 9.150 -9.169 4.566 1.00 98.31 246 ILE A O 1
ATOM 1923 N N . ASN A 1 247 ? 10.743 -10.367 3.554 1.00 98.50 247 ASN A N 1
ATOM 1924 C CA . ASN A 1 247 ? 11.353 -10.808 4.810 1.00 98.50 247 ASN A CA 1
ATOM 1925 C C . ASN A 1 247 ? 11.882 -9.633 5.657 1.00 98.50 247 ASN A C 1
ATOM 1927 O O . ASN A 1 247 ? 11.722 -9.637 6.876 1.00 98.50 247 ASN A O 1
ATOM 1931 N N . HIS A 1 248 ? 12.453 -8.599 5.034 1.00 98.69 248 HIS A N 1
ATOM 1932 C CA . HIS A 1 248 ? 12.929 -7.405 5.738 1.00 98.69 248 HIS A CA 1
ATOM 1933 C C . HIS A 1 248 ? 11.783 -6.550 6.305 1.00 98.69 248 HIS A C 1
ATOM 1935 O O . HIS A 1 248 ? 11.875 -6.080 7.442 1.00 98.69 248 HIS A O 1
ATOM 1941 N N . ALA A 1 249 ? 10.683 -6.419 5.557 1.00 98.69 249 ALA A N 1
ATOM 1942 C CA . ALA A 1 249 ? 9.459 -5.769 6.020 1.00 98.69 249 ALA A CA 1
ATOM 1943 C C . ALA A 1 249 ? 8.893 -6.456 7.273 1.00 98.69 249 ALA A C 1
ATOM 1945 O O . ALA A 1 249 ? 8.538 -5.784 8.239 1.00 98.69 249 ALA A O 1
ATOM 1946 N N . ILE A 1 250 ? 8.883 -7.793 7.284 1.00 98.44 250 ILE A N 1
ATOM 1947 C CA . ILE A 1 250 ? 8.397 -8.601 8.408 1.00 98.44 250 ILE A CA 1
ATOM 1948 C C . ILE A 1 250 ? 9.317 -8.509 9.641 1.00 98.44 250 ILE A C 1
ATOM 1950 O O . ILE A 1 250 ? 8.811 -8.399 10.754 1.00 98.44 250 ILE A O 1
ATOM 1954 N N . ASP A 1 251 ? 10.641 -8.631 9.481 1.00 97.81 251 ASP A N 1
ATOM 1955 C CA . ASP A 1 251 ? 11.549 -8.900 10.617 1.00 97.81 251 ASP A CA 1
ATOM 1956 C C . ASP A 1 251 ? 12.424 -7.715 11.062 1.00 97.81 251 ASP A C 1
ATOM 1958 O O . ASP A 1 251 ? 13.043 -7.793 12.123 1.00 97.81 251 ASP A O 1
ATOM 1962 N N . VAL A 1 252 ? 12.504 -6.629 10.283 1.00 97.50 252 VAL A N 1
ATOM 1963 C CA . VAL A 1 252 ? 13.290 -5.428 10.640 1.00 97.50 252 VAL A CA 1
ATOM 1964 C C . VAL A 1 252 ? 12.412 -4.186 10.744 1.00 97.50 252 VAL A C 1
ATOM 1966 O O . VAL A 1 252 ? 12.517 -3.443 11.722 1.00 97.50 252 VAL A O 1
ATOM 1969 N N . TRP A 1 253 ? 11.517 -3.971 9.779 1.00 97.94 253 TRP A N 1
ATOM 1970 C CA . TRP A 1 253 ? 10.555 -2.867 9.848 1.00 97.94 253 TRP A CA 1
ATOM 1971 C C . TRP A 1 253 ? 9.316 -3.197 10.684 1.00 97.94 253 TRP A C 1
ATOM 1973 O O . TRP A 1 253 ? 8.687 -2.267 11.184 1.00 97.94 253 TRP A O 1
ATOM 1983 N N . ASP A 1 254 ? 9.016 -4.484 10.897 1.00 97.44 254 ASP A N 1
ATOM 1984 C CA . ASP A 1 254 ? 7.799 -4.969 11.567 1.00 97.44 254 ASP A CA 1
ATOM 1985 C C . ASP A 1 254 ? 6.519 -4.359 10.957 1.00 97.44 254 ASP A C 1
ATOM 1987 O O . ASP A 1 254 ? 5.569 -3.989 11.646 1.00 97.44 254 ASP A O 1
ATOM 1991 N N . ALA A 1 255 ? 6.509 -4.227 9.629 1.00 98.50 255 ALA A N 1
ATOM 1992 C CA . ALA A 1 255 ? 5.436 -3.584 8.886 1.00 98.50 255 ALA A CA 1
ATOM 1993 C C . ALA A 1 255 ? 4.084 -4.242 9.179 1.00 98.50 255 ALA A C 1
ATOM 1995 O O . ALA A 1 255 ? 3.976 -5.466 9.166 1.00 98.50 255 ALA A O 1
ATOM 1996 N N . ASP A 1 256 ? 3.057 -3.439 9.439 1.00 98.69 256 ASP A N 1
ATOM 1997 C CA . ASP A 1 256 ? 1.671 -3.886 9.593 1.00 98.69 256 ASP A CA 1
ATOM 1998 C C . ASP A 1 256 ? 1.068 -4.262 8.235 1.00 98.69 256 ASP A C 1
ATOM 2000 O O . ASP A 1 256 ? 0.287 -5.210 8.121 1.00 98.69 256 ASP A O 1
ATOM 2004 N N . ILE A 1 257 ? 1.448 -3.503 7.203 1.00 98.88 257 ILE A N 1
ATOM 2005 C CA . ILE A 1 257 ? 0.902 -3.575 5.849 1.00 98.88 257 ILE A CA 1
ATOM 2006 C C . ILE A 1 257 ? 2.059 -3.555 4.844 1.00 98.88 257 ILE A C 1
ATOM 2008 O O . ILE A 1 257 ? 2.926 -2.683 4.891 1.00 98.88 257 ILE A O 1
ATOM 2012 N N . ILE A 1 258 ? 2.048 -4.483 3.892 1.00 98.88 258 ILE A N 1
ATOM 2013 C CA . ILE A 1 258 ? 2.979 -4.535 2.764 1.00 98.88 258 ILE A CA 1
ATOM 2014 C C . ILE A 1 258 ? 2.189 -4.208 1.493 1.00 98.88 258 ILE A C 1
ATOM 2016 O O . ILE A 1 258 ? 1.333 -4.978 1.063 1.00 98.88 258 ILE A O 1
ATOM 2020 N N . SER A 1 259 ? 2.482 -3.060 0.889 1.00 98.56 259 SER A N 1
ATOM 2021 C CA . SER A 1 259 ? 1.957 -2.639 -0.408 1.00 98.56 259 SER A CA 1
ATOM 2022 C C . SER A 1 259 ? 2.978 -2.975 -1.489 1.00 98.56 259 SER A C 1
ATOM 2024 O O . SER A 1 259 ? 4.102 -2.474 -1.456 1.00 98.56 259 SER A O 1
ATOM 2026 N N . THR A 1 260 ? 2.607 -3.790 -2.474 1.00 94.75 260 THR A N 1
ATOM 2027 C CA . THR A 1 260 ? 3.490 -4.076 -3.611 1.00 94.75 260 THR A CA 1
ATOM 2028 C C . THR A 1 260 ? 2.756 -3.995 -4.939 1.00 94.75 260 THR A C 1
ATOM 2030 O O . THR A 1 260 ? 1.738 -4.648 -5.173 1.00 94.75 260 THR A O 1
ATOM 2033 N N . SER A 1 261 ? 3.297 -3.164 -5.822 1.00 90.56 261 SER A N 1
ATOM 2034 C CA . SER A 1 261 ? 2.790 -2.967 -7.176 1.00 90.56 261 SER A CA 1
ATOM 2035 C C . SER A 1 261 ? 3.720 -3.575 -8.228 1.00 90.56 261 SER A C 1
ATOM 2037 O O . SER A 1 261 ? 3.592 -3.289 -9.418 1.00 90.56 261 SER A O 1
ATOM 2039 N N . ILE A 1 262 ? 4.615 -4.465 -7.786 1.00 84.94 262 ILE A N 1
ATOM 2040 C CA . ILE A 1 262 ? 5.424 -5.335 -8.635 1.00 84.94 262 ILE A CA 1
ATOM 2041 C C . ILE A 1 262 ? 4.604 -6.553 -9.057 1.00 84.94 262 ILE A C 1
ATOM 2043 O O . ILE A 1 262 ? 3.900 -7.167 -8.255 1.00 84.94 262 ILE A O 1
ATOM 2047 N N . ALA A 1 263 ? 4.733 -6.914 -10.331 1.00 83.75 263 ALA A N 1
ATOM 2048 C CA . ALA A 1 263 ? 3.969 -7.969 -10.971 1.00 83.75 263 ALA A CA 1
ATOM 2049 C C . ALA A 1 263 ? 4.900 -9.058 -11.527 1.00 83.75 263 ALA A C 1
ATOM 2051 O O . ALA A 1 263 ? 5.316 -8.998 -12.683 1.00 83.75 263 ALA A O 1
ATOM 2052 N N . LEU A 1 264 ? 5.211 -10.079 -10.721 1.00 86.19 264 LEU A N 1
ATOM 2053 C CA . LEU A 1 264 ? 5.982 -11.234 -11.188 1.00 86.19 264 LEU A CA 1
ATOM 2054 C C . LEU A 1 264 ? 5.061 -12.186 -11.985 1.00 86.19 264 LEU A C 1
ATOM 2056 O O . LEU A 1 264 ? 4.062 -12.669 -11.438 1.00 86.19 264 LEU A O 1
ATOM 2060 N N . PRO A 1 265 ? 5.352 -12.498 -13.264 1.00 80.88 265 PRO A N 1
ATOM 2061 C CA . PRO A 1 265 ? 4.473 -13.330 -14.094 1.00 80.88 265 PRO A CA 1
ATOM 2062 C C . PRO A 1 265 ? 4.533 -14.821 -13.722 1.00 80.88 265 PRO A C 1
ATOM 2064 O O . PRO A 1 265 ? 3.606 -15.581 -14.008 1.00 80.88 265 PRO A O 1
ATOM 2067 N N . ARG A 1 266 ? 5.633 -15.255 -13.095 1.00 82.69 266 ARG A N 1
ATOM 2068 C CA . ARG A 1 266 ? 5.887 -16.617 -12.606 1.00 82.69 266 ARG A CA 1
ATOM 2069 C C . ARG A 1 266 ? 6.731 -16.536 -11.333 1.00 82.69 266 ARG A C 1
ATOM 2071 O O . ARG A 1 266 ? 7.459 -15.568 -11.156 1.00 82.69 266 ARG A O 1
ATOM 2078 N N . ILE A 1 267 ? 6.656 -17.577 -10.507 1.00 86.88 267 ILE A N 1
ATOM 2079 C CA . ILE A 1 267 ? 7.581 -17.827 -9.394 1.00 86.88 267 ILE A CA 1
ATOM 2080 C C . ILE A 1 267 ? 8.074 -19.279 -9.463 1.00 86.88 267 ILE A C 1
ATOM 2082 O O . ILE A 1 267 ? 7.332 -20.159 -9.913 1.00 86.88 267 ILE A O 1
ATOM 2086 N N . LYS A 1 268 ? 9.326 -19.506 -9.068 1.00 86.62 268 LYS A N 1
ATOM 2087 C CA . LYS A 1 268 ? 10.104 -20.745 -9.225 1.00 86.62 268 LYS A CA 1
ATOM 2088 C C . LYS A 1 268 ? 10.401 -21.412 -7.876 1.00 86.62 268 LYS A C 1
ATOM 2090 O O . LYS A 1 268 ? 10.539 -22.630 -7.822 1.00 86.62 268 LYS A O 1
ATOM 2095 N N . THR A 1 269 ? 10.524 -20.625 -6.808 1.00 85.00 269 THR A N 1
ATOM 2096 C CA . THR A 1 269 ? 10.987 -21.056 -5.483 1.00 85.00 269 THR A CA 1
ATOM 2097 C C . THR A 1 269 ? 9.830 -21.368 -4.531 1.00 85.00 269 THR A C 1
ATOM 2099 O O . THR A 1 269 ? 8.692 -20.919 -4.709 1.00 85.00 269 THR A O 1
ATOM 2102 N N . SER A 1 270 ? 10.124 -22.123 -3.469 1.00 93.06 270 SER A N 1
ATOM 2103 C CA . SER A 1 270 ? 9.245 -22.204 -2.300 1.00 93.06 270 SER A CA 1
ATOM 2104 C C . SER A 1 270 ? 9.420 -20.983 -1.385 1.00 93.06 270 SER A C 1
ATOM 2106 O O . SER A 1 270 ? 8.426 -20.461 -0.887 1.00 93.06 270 SER A O 1
ATOM 2108 N N . ALA A 1 271 ? 10.644 -20.452 -1.265 1.00 95.38 271 ALA A N 1
ATOM 2109 C CA . ALA A 1 271 ? 11.006 -19.324 -0.402 1.00 95.38 271 ALA A CA 1
ATOM 2110 C C . ALA A 1 271 ? 10.118 -18.075 -0.583 1.00 95.38 271 ALA A C 1
ATOM 2112 O O . ALA A 1 271 ? 9.711 -17.468 0.407 1.00 95.38 271 ALA A O 1
ATOM 2113 N N . PHE A 1 272 ? 9.741 -17.722 -1.819 1.00 94.56 272 PHE A N 1
ATOM 2114 C CA . PHE A 1 272 ? 8.797 -16.624 -2.078 1.00 94.56 272 PHE A CA 1
ATOM 2115 C C . PHE A 1 272 ? 7.413 -16.891 -1.461 1.00 94.56 272 PHE A C 1
ATOM 2117 O O . PHE A 1 272 ? 6.801 -16.018 -0.841 1.00 94.56 272 PHE A O 1
ATOM 2124 N N . ARG A 1 273 ? 6.914 -18.127 -1.600 1.00 95.62 273 ARG A N 1
ATOM 2125 C CA . ARG A 1 273 ? 5.626 -18.559 -1.033 1.00 95.62 273 ARG A CA 1
ATOM 2126 C C . ARG A 1 273 ? 5.695 -18.636 0.485 1.00 95.62 273 ARG A C 1
ATOM 2128 O O . ARG A 1 273 ? 4.736 -18.251 1.143 1.00 95.62 273 ARG A O 1
ATOM 2135 N N . GLU A 1 274 ? 6.809 -19.104 1.035 1.00 96.81 274 GLU A N 1
ATOM 2136 C CA . GLU A 1 274 ? 7.062 -19.166 2.474 1.00 96.81 274 GLU A CA 1
ATOM 2137 C C . GLU A 1 274 ? 7.103 -17.761 3.088 1.00 96.81 274 GLU A C 1
ATOM 2139 O O . GLU A 1 274 ? 6.434 -17.526 4.089 1.00 96.81 274 GLU A O 1
ATOM 2144 N N . ALA A 1 275 ? 7.792 -16.801 2.460 1.00 97.25 275 ALA A N 1
ATOM 2145 C CA . ALA A 1 275 ? 7.845 -15.410 2.914 1.00 97.25 275 ALA A CA 1
ATOM 2146 C C . ALA A 1 275 ? 6.451 -14.757 2.960 1.00 97.25 275 ALA A C 1
ATOM 2148 O O . ALA A 1 275 ? 6.081 -14.166 3.975 1.00 97.25 275 ALA A O 1
ATOM 2149 N N . VAL A 1 276 ? 5.646 -14.932 1.904 1.00 96.69 276 VAL A N 1
ATOM 2150 C CA . VAL A 1 276 ? 4.243 -14.480 1.868 1.00 96.69 276 VAL A CA 1
ATOM 2151 C C . VAL A 1 276 ? 3.401 -15.189 2.934 1.00 96.69 276 VAL A C 1
ATOM 2153 O O . VAL A 1 276 ? 2.722 -14.522 3.710 1.00 96.69 276 VAL A O 1
ATOM 2156 N N . SER A 1 277 ? 3.501 -16.517 3.044 1.00 96.88 277 SER A N 1
ATOM 2157 C CA . SER A 1 277 ? 2.746 -17.308 4.036 1.00 96.88 277 SER A CA 1
ATOM 2158 C C . SER A 1 277 ? 3.109 -16.936 5.482 1.00 96.88 277 SER A C 1
ATOM 2160 O O . SER A 1 277 ? 2.279 -17.014 6.387 1.00 96.88 277 SER A O 1
ATOM 2162 N N . ARG A 1 278 ? 4.356 -16.508 5.712 1.00 97.56 278 ARG A N 1
ATOM 2163 C CA . ARG A 1 278 ? 4.884 -16.074 7.011 1.00 97.56 278 ARG A CA 1
ATOM 2164 C C . ARG A 1 278 ? 4.447 -14.657 7.380 1.00 97.56 278 ARG A C 1
ATOM 2166 O O . ARG A 1 278 ? 4.214 -14.401 8.559 1.00 97.56 278 ARG A O 1
ATOM 2173 N N . ALA A 1 279 ? 4.289 -13.761 6.404 1.00 97.56 279 ALA A N 1
ATOM 2174 C CA . ALA A 1 279 ? 3.592 -12.490 6.606 1.00 97.56 279 ALA A CA 1
ATOM 2175 C C . ALA A 1 279 ? 2.123 -12.729 6.980 1.00 97.56 279 ALA A C 1
ATOM 2177 O O . ALA A 1 279 ? 1.670 -12.193 7.990 1.00 97.56 279 ALA A O 1
ATOM 2178 N N . THR A 1 280 ? 1.408 -13.584 6.237 1.00 95.56 280 THR A N 1
ATOM 2179 C CA . THR A 1 280 ? -0.013 -13.839 6.514 1.00 95.56 280 THR A CA 1
ATOM 2180 C C . THR A 1 280 ? -0.231 -14.525 7.862 1.00 95.56 280 THR A C 1
ATOM 2182 O O . THR A 1 280 ? -1.114 -14.119 8.606 1.00 95.56 280 THR A O 1
ATOM 2185 N N . TRP A 1 281 ? 0.622 -15.484 8.248 1.00 96.56 281 TRP A N 1
ATOM 2186 C CA . TRP A 1 281 ? 0.590 -16.096 9.588 1.00 96.56 281 TRP A CA 1
ATOM 2187 C C . TRP A 1 281 ? 0.851 -15.076 10.711 1.00 96.56 281 TRP A C 1
ATOM 2189 O O . TRP A 1 281 ? 0.281 -15.178 11.793 1.00 96.56 281 TRP A O 1
ATOM 2199 N N . LYS A 1 282 ? 1.696 -14.067 10.465 1.00 97.31 282 LYS A N 1
ATOM 2200 C CA . LYS A 1 282 ? 1.942 -12.941 11.385 1.00 97.31 282 LYS A CA 1
ATOM 2201 C C . LYS A 1 282 ? 0.864 -11.837 11.302 1.00 97.31 282 LYS A C 1
ATOM 2203 O O . LYS A 1 282 ? 1.096 -10.750 11.823 1.00 97.31 282 LYS A O 1
ATOM 2208 N N . ASN A 1 283 ? -0.274 -12.077 10.637 1.00 97.12 283 ASN A N 1
ATOM 2209 C CA . ASN A 1 283 ? -1.346 -11.099 10.386 1.00 97.12 283 ASN A CA 1
ATOM 2210 C C . ASN A 1 283 ? -0.886 -9.787 9.707 1.00 97.12 283 ASN A C 1
ATOM 2212 O O . ASN A 1 283 ? -1.541 -8.748 9.810 1.00 97.12 283 ASN A O 1
ATOM 2216 N N . LYS A 1 284 ? 0.230 -9.822 8.967 1.00 98.12 284 LYS A N 1
ATOM 2217 C CA . LYS A 1 284 ? 0.704 -8.674 8.185 1.00 98.12 284 LYS A CA 1
ATOM 2218 C C . LYS A 1 284 ? -0.054 -8.621 6.858 1.00 98.12 284 LYS A C 1
ATOM 2220 O O . LYS A 1 284 ? -0.034 -9.579 6.084 1.00 98.12 284 LYS A O 1
ATOM 2225 N N . ILE A 1 285 ? -0.739 -7.509 6.599 1.00 98.62 285 ILE A N 1
ATOM 2226 C CA . ILE A 1 285 ? -1.668 -7.375 5.470 1.00 98.62 285 ILE A CA 1
ATOM 2227 C C . ILE A 1 285 ? -0.886 -7.128 4.178 1.00 98.62 285 ILE A C 1
ATOM 2229 O O . ILE A 1 285 ? -0.235 -6.096 4.043 1.00 98.62 285 ILE A O 1
ATOM 2233 N N . ILE A 1 286 ? -0.966 -8.036 3.202 1.00 98.50 286 ILE A N 1
ATOM 2234 C CA . ILE A 1 286 ? -0.350 -7.826 1.883 1.00 98.50 286 ILE A CA 1
ATOM 2235 C C . ILE A 1 286 ? -1.405 -7.336 0.889 1.00 98.50 286 ILE A C 1
ATOM 2237 O O . ILE A 1 286 ? -2.285 -8.100 0.489 1.00 98.50 286 ILE A O 1
ATOM 2241 N N . CYS A 1 287 ? -1.266 -6.088 0.446 1.00 98.38 287 CYS A N 1
ATOM 2242 C CA . CYS A 1 287 ? -1.985 -5.526 -0.694 1.00 98.38 287 CYS A CA 1
ATOM 2243 C C . CYS A 1 287 ? -1.093 -5.636 -1.935 1.00 98.38 287 CYS A C 1
ATOM 2245 O O . CYS A 1 287 ? -0.012 -5.044 -1.973 1.00 98.38 287 CYS A O 1
ATOM 2247 N N . ALA A 1 288 ? -1.536 -6.376 -2.954 1.00 95.94 288 ALA A N 1
ATOM 2248 C CA . ALA A 1 288 ? -0.761 -6.597 -4.172 1.00 95.94 288 ALA A CA 1
ATOM 2249 C C . ALA A 1 288 ? -1.569 -6.288 -5.438 1.00 95.94 288 ALA A C 1
ATOM 2251 O O . ALA A 1 288 ? -2.748 -6.645 -5.532 1.00 95.94 288 ALA A O 1
ATOM 2252 N N . SER A 1 289 ? -0.933 -5.648 -6.425 1.00 92.25 289 SER A N 1
ATOM 2253 C CA . SER A 1 289 ? -1.606 -5.312 -7.685 1.00 92.25 289 SER A CA 1
ATOM 2254 C C . SER A 1 289 ? -1.946 -6.573 -8.490 1.00 92.25 289 SER A C 1
ATOM 2256 O O . SER A 1 289 ? -1.145 -7.497 -8.633 1.00 92.25 289 SER A O 1
ATOM 2258 N N . GLY A 1 290 ? -3.162 -6.623 -9.037 1.00 83.31 290 GLY A N 1
ATOM 2259 C CA . GLY A 1 290 ? -3.598 -7.727 -9.892 1.00 83.31 290 GLY A CA 1
ATOM 2260 C C . GLY A 1 290 ? -2.848 -7.795 -11.228 1.00 83.31 290 GLY A C 1
ATOM 2261 O O . GLY A 1 290 ? -2.782 -8.864 -11.833 1.00 83.31 290 GLY A O 1
ATOM 2262 N N . GLY A 1 291 ? -2.253 -6.684 -11.672 1.00 77.69 291 GLY A N 1
ATOM 2263 C CA . GLY A 1 291 ? -1.595 -6.545 -12.970 1.00 77.69 291 GLY A CA 1
ATOM 2264 C C . GLY A 1 291 ? -2.555 -6.089 -14.074 1.00 77.69 291 GLY A C 1
ATOM 2265 O O . GLY A 1 291 ? -3.758 -6.340 -14.027 1.00 77.69 291 GLY A O 1
ATOM 2266 N N . ASN A 1 292 ? -2.011 -5.415 -15.090 1.00 70.69 292 ASN A N 1
ATOM 2267 C CA . ASN A 1 292 ? -2.779 -4.763 -16.163 1.00 70.69 292 ASN A CA 1
ATOM 2268 C C . ASN A 1 292 ? -2.848 -5.619 -17.451 1.00 70.69 292 ASN A C 1
ATOM 2270 O O . ASN A 1 292 ? -3.013 -5.101 -18.551 1.00 70.69 292 ASN A O 1
ATOM 2274 N N . PHE A 1 293 ? -2.665 -6.936 -17.337 1.00 58.97 293 PHE A N 1
ATOM 2275 C CA . PHE A 1 293 ? -2.437 -7.844 -18.471 1.00 58.97 293 PHE A CA 1
ATOM 2276 C C . PHE A 1 293 ? -3.730 -8.340 -19.162 1.00 58.97 293 PHE A C 1
ATOM 2278 O O . PHE A 1 293 ? -3.725 -9.393 -19.802 1.00 58.97 293 PHE A O 1
ATOM 2285 N N . GLY A 1 294 ? -4.850 -7.623 -19.033 1.00 51.06 294 GLY A N 1
ATOM 2286 C CA . GLY A 1 294 ? -6.109 -7.908 -19.731 1.00 51.06 294 GLY A CA 1
ATOM 2287 C C . GLY A 1 294 ? -7.025 -8.955 -19.076 1.00 51.06 294 GLY A C 1
ATOM 2288 O O . GLY A 1 294 ? -6.633 -9.720 -18.194 1.00 51.06 294 GLY A O 1
ATOM 2289 N N . GLY A 1 295 ? -8.279 -8.991 -19.546 1.00 48.03 295 GLY A N 1
ATOM 2290 C CA . GLY A 1 295 ? -9.456 -9.625 -18.918 1.00 48.03 295 GLY A CA 1
ATOM 2291 C C . GLY A 1 295 ? -9.523 -11.161 -18.804 1.00 48.03 295 GLY A C 1
ATOM 2292 O O . GLY A 1 295 ? -10.629 -11.720 -18.827 1.00 48.03 295 GLY A O 1
ATOM 2293 N N . SER A 1 296 ? -8.387 -11.857 -18.682 1.00 51.28 296 SER A N 1
ATOM 2294 C CA . SER A 1 296 ? -8.300 -13.309 -18.450 1.00 51.28 296 SER A CA 1
ATOM 2295 C C . SER A 1 296 ? -7.888 -13.640 -17.012 1.00 51.28 296 SER A C 1
ATOM 2297 O O . SER A 1 296 ? -6.984 -13.029 -16.449 1.00 51.28 296 SER A O 1
ATOM 2299 N N . ARG A 1 297 ? -8.504 -14.674 -16.422 1.00 51.56 297 ARG A N 1
ATOM 2300 C CA . ARG A 1 297 ? -8.180 -15.167 -15.066 1.00 51.56 297 ARG A CA 1
ATOM 2301 C C . ARG A 1 297 ? -6.744 -15.687 -14.926 1.00 51.56 297 ARG A C 1
ATOM 2303 O O . ARG A 1 297 ? -6.196 -15.666 -13.830 1.00 51.56 297 ARG A O 1
ATOM 2310 N N . ALA A 1 298 ? -6.121 -16.133 -16.019 1.00 53.09 298 ALA A N 1
ATOM 2311 C CA . ALA A 1 298 ? -4.753 -16.660 -16.008 1.00 53.09 298 ALA A CA 1
ATOM 2312 C C . ALA A 1 298 ? -3.672 -15.583 -15.767 1.00 53.09 298 ALA A C 1
ATOM 2314 O O . ALA A 1 298 ? -2.499 -15.923 -15.589 1.00 53.09 298 ALA A O 1
ATOM 2315 N N . ASN A 1 299 ? -4.061 -14.302 -15.745 1.00 68.19 299 ASN A N 1
ATOM 2316 C CA . ASN A 1 299 ? -3.153 -13.169 -15.904 1.00 68.19 299 ASN A CA 1
ATOM 2317 C C . ASN A 1 299 ? -2.876 -12.392 -14.597 1.00 68.19 299 ASN A C 1
ATOM 2319 O O . ASN A 1 299 ? -2.047 -11.489 -14.608 1.00 68.19 299 ASN A O 1
ATOM 2323 N N . VAL A 1 300 ? -3.512 -12.749 -13.470 1.00 79.75 300 VAL A N 1
ATOM 2324 C CA . VAL A 1 300 ? -3.287 -12.088 -12.164 1.00 79.75 300 VAL A CA 1
ATOM 2325 C C . VAL A 1 300 ? -1.851 -12.328 -11.682 1.00 79.75 300 VAL A C 1
ATOM 2327 O O . VAL A 1 300 ? -1.457 -13.484 -11.542 1.00 79.75 300 VAL A O 1
ATOM 2330 N N . ALA A 1 301 ? -1.050 -11.294 -11.438 1.00 85.62 301 ALA A N 1
ATOM 2331 C CA . ALA A 1 301 ? 0.380 -11.454 -11.135 1.00 85.62 301 ALA A CA 1
ATOM 2332 C C . ALA A 1 301 ? 0.677 -12.070 -9.748 1.00 85.62 301 ALA A C 1
ATOM 2334 O O . ALA A 1 301 ? -0.191 -12.142 -8.879 1.00 85.62 301 ALA A O 1
ATOM 2335 N N . PHE A 1 302 ? 1.916 -12.511 -9.514 1.00 89.25 302 PHE A N 1
ATOM 2336 C CA . PHE A 1 302 ? 2.439 -12.752 -8.163 1.00 89.25 302 PHE A CA 1
ATOM 2337 C C . PHE A 1 302 ? 3.023 -11.443 -7.587 1.00 89.25 302 PHE A C 1
ATOM 2339 O O . PHE A 1 302 ? 3.622 -10.686 -8.350 1.00 89.25 302 PHE A O 1
ATOM 2346 N N . PRO A 1 303 ? 2.890 -11.172 -6.270 1.00 92.94 303 PRO A N 1
ATOM 2347 C CA . PRO A 1 303 ? 2.336 -12.055 -5.237 1.00 92.94 303 PRO A CA 1
ATOM 2348 C C . PRO A 1 303 ? 0.802 -12.116 -5.169 1.00 92.94 303 PRO A C 1
ATOM 2350 O O . PRO A 1 303 ? 0.295 -13.016 -4.505 1.00 92.94 303 PRO A O 1
ATOM 2353 N N . ALA A 1 304 ? 0.061 -11.241 -5.862 1.00 91.75 304 ALA A N 1
ATOM 2354 C CA . ALA A 1 304 ? -1.403 -11.147 -5.753 1.00 91.75 304 ALA A CA 1
ATOM 2355 C C . ALA A 1 304 ? -2.133 -12.495 -5.908 1.00 91.75 304 ALA A C 1
ATOM 2357 O O . ALA A 1 304 ? -3.050 -12.778 -5.148 1.00 91.75 304 ALA A O 1
ATOM 2358 N N . ARG A 1 305 ? -1.685 -13.374 -6.814 1.00 88.75 305 ARG A N 1
ATOM 2359 C CA .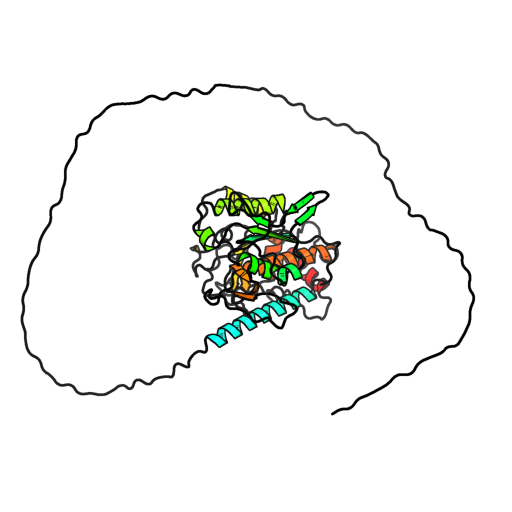 ARG A 1 305 ? -2.226 -14.731 -7.052 1.00 88.75 305 ARG A CA 1
ATOM 2360 C C . ARG A 1 305 ? -2.174 -15.683 -5.835 1.00 88.75 305 ARG A C 1
ATOM 2362 O O . ARG A 1 305 ? -2.733 -16.774 -5.910 1.00 88.75 305 ARG A O 1
ATOM 2369 N N . LEU A 1 306 ? -1.495 -15.339 -4.740 1.00 91.56 306 LEU A N 1
ATOM 2370 C CA . LEU A 1 306 ? -1.387 -16.190 -3.547 1.00 91.56 306 LEU A CA 1
ATOM 2371 C C . LEU A 1 306 ? -2.599 -16.048 -2.605 1.00 91.56 306 LEU A C 1
ATOM 2373 O O . LEU A 1 306 ? -3.383 -15.101 -2.691 1.00 91.56 306 LEU A O 1
ATOM 2377 N N . LEU A 1 307 ? -2.763 -17.029 -1.714 1.00 90.12 307 LEU A N 1
ATOM 2378 C CA . LEU A 1 307 ? -3.783 -17.019 -0.660 1.00 90.12 307 LEU A CA 1
ATOM 2379 C C . LEU A 1 307 ? -3.396 -16.025 0.447 1.00 90.12 307 LEU A C 1
ATOM 2381 O O . LEU A 1 307 ? -2.213 -15.766 0.654 1.00 90.12 307 LEU A O 1
ATOM 2385 N N . GLY A 1 308 ? -4.389 -15.443 1.126 1.00 91.12 308 GLY A N 1
ATOM 2386 C CA . GLY A 1 308 ? -4.188 -14.405 2.151 1.00 91.12 308 GLY A CA 1
ATOM 2387 C C . GLY A 1 308 ? -3.732 -13.037 1.615 1.00 91.12 308 GLY A C 1
ATOM 2388 O O . GLY A 1 308 ? -3.704 -12.068 2.369 1.00 91.12 308 GLY A O 1
ATOM 2389 N N . VAL A 1 309 ? -3.412 -12.930 0.320 1.00 95.50 309 VAL A N 1
ATOM 2390 C CA . VAL A 1 309 ? -3.038 -11.673 -0.342 1.00 95.50 309 VAL A CA 1
ATOM 2391 C C . VAL A 1 309 ? -4.275 -10.988 -0.923 1.00 95.50 309 VAL A C 1
ATOM 2393 O O . VAL A 1 309 ? -5.022 -11.585 -1.709 1.00 95.50 309 VAL A O 1
ATOM 2396 N N . PHE A 1 310 ? -4.453 -9.715 -0.569 1.00 96.06 310 PHE A N 1
ATOM 2397 C CA . PHE A 1 310 ? -5.506 -8.843 -1.080 1.00 96.06 310 PHE A CA 1
ATOM 2398 C C . PHE A 1 310 ? -5.158 -8.419 -2.511 1.00 96.06 310 PHE A C 1
ATOM 2400 O O . PHE A 1 310 ? -4.149 -7.751 -2.753 1.00 96.06 310 PHE A O 1
ATOM 2407 N N . LYS A 1 311 ? -5.989 -8.844 -3.466 1.00 93.62 311 LYS A N 1
ATOM 2408 C CA . LYS A 1 311 ? -5.801 -8.657 -4.910 1.00 93.62 311 LYS A CA 1
ATOM 2409 C C . LYS A 1 311 ? -6.459 -7.353 -5.321 1.00 93.62 311 LYS A C 1
ATOM 2411 O O . LYS A 1 311 ? -7.690 -7.277 -5.341 1.00 93.62 311 LYS A O 1
ATOM 2416 N N . ILE A 1 312 ? -5.649 -6.337 -5.614 1.00 94.19 312 ILE A N 1
ATOM 2417 C CA . ILE A 1 312 ? -6.146 -4.988 -5.884 1.00 94.19 312 ILE A CA 1
ATOM 2418 C C . ILE A 1 312 ? -6.182 -4.707 -7.387 1.00 94.19 312 ILE A C 1
ATOM 2420 O O . ILE A 1 312 ? -5.197 -4.880 -8.108 1.00 94.19 312 ILE A O 1
ATOM 2424 N N . PHE A 1 313 ? -7.340 -4.258 -7.852 1.00 92.25 313 PHE A N 1
ATOM 2425 C CA . PHE A 1 313 ? -7.673 -4.010 -9.247 1.00 92.25 313 PHE A CA 1
ATOM 2426 C C . PHE A 1 313 ? -8.066 -2.541 -9.470 1.00 92.25 313 PHE A C 1
ATOM 2428 O O . PHE A 1 313 ? -8.481 -1.850 -8.540 1.00 92.25 313 PHE A O 1
ATOM 2435 N N . ALA A 1 314 ? -7.946 -2.054 -10.707 1.00 91.75 314 ALA A N 1
ATOM 2436 C CA . ALA A 1 314 ? -8.281 -0.672 -11.046 1.00 91.75 314 ALA A CA 1
ATOM 2437 C C . ALA A 1 314 ? -9.745 -0.515 -11.486 1.00 91.75 314 ALA A C 1
ATOM 2439 O O . ALA A 1 314 ? -10.238 -1.281 -12.327 1.00 91.75 314 ALA A O 1
ATOM 2440 N N . SER A 1 315 ? -10.390 0.524 -10.959 1.00 92.31 315 SER A N 1
ATOM 2441 C CA . SER A 1 315 ? -11.610 1.119 -11.500 1.00 92.31 315 SER A CA 1
ATOM 2442 C C . SER A 1 315 ? -11.390 2.566 -11.949 1.00 92.31 315 SER A C 1
ATOM 2444 O O . SER A 1 315 ? -10.406 3.212 -11.570 1.00 92.31 315 SER A O 1
ATOM 2446 N N . ASP A 1 316 ? -12.357 3.097 -12.692 1.00 91.56 316 ASP A N 1
ATOM 2447 C CA . ASP A 1 316 ? -12.561 4.542 -12.805 1.00 91.56 316 ASP A CA 1
ATOM 2448 C C . ASP A 1 316 ? -13.110 5.148 -11.491 1.00 91.56 316 ASP A C 1
ATOM 2450 O O . ASP A 1 316 ? -13.241 4.476 -10.459 1.00 91.56 316 ASP A O 1
ATOM 2454 N N . HIS A 1 317 ? -13.432 6.441 -11.535 1.00 89.19 317 HIS A N 1
ATOM 2455 C CA . HIS A 1 317 ? -14.002 7.208 -10.424 1.00 89.19 317 HIS A CA 1
ATOM 2456 C C . HIS A 1 317 ? -15.481 6.891 -10.125 1.00 89.19 317 HIS A C 1
ATOM 2458 O O . HIS A 1 317 ? -15.987 7.319 -9.089 1.00 89.19 317 HIS A O 1
ATOM 2464 N N . HIS A 1 318 ? -16.168 6.142 -10.994 1.00 87.81 318 HIS A N 1
ATOM 2465 C CA . HIS A 1 318 ? -17.535 5.649 -10.789 1.00 87.81 318 HIS A CA 1
ATOM 2466 C C . HIS A 1 318 ? -17.582 4.202 -10.260 1.00 87.81 318 HIS A C 1
ATOM 2468 O O . HIS A 1 318 ? -18.625 3.767 -9.775 1.00 87.81 318 HIS A O 1
ATOM 2474 N N . GLY A 1 319 ? -16.470 3.463 -10.333 1.00 87.00 319 GLY A N 1
ATOM 2475 C CA . GLY A 1 319 ? -16.371 2.056 -9.938 1.00 87.00 319 GLY A CA 1
ATOM 2476 C C . GLY A 1 319 ? -16.440 1.058 -11.095 1.00 87.00 319 GLY A C 1
ATOM 2477 O O . GLY A 1 319 ? -16.450 -0.152 -10.860 1.00 87.00 319 GLY A O 1
ATOM 2478 N N . ASN A 1 320 ? -16.441 1.521 -12.348 1.00 86.44 320 ASN A N 1
ATOM 2479 C CA . ASN A 1 320 ? -16.371 0.640 -13.510 1.00 86.44 320 ASN A CA 1
ATOM 2480 C C . ASN A 1 320 ? -14.971 0.016 -13.610 1.00 86.44 320 ASN A C 1
ATOM 2482 O O . ASN A 1 320 ? -13.966 0.714 -13.486 1.00 86.44 320 ASN A O 1
ATOM 248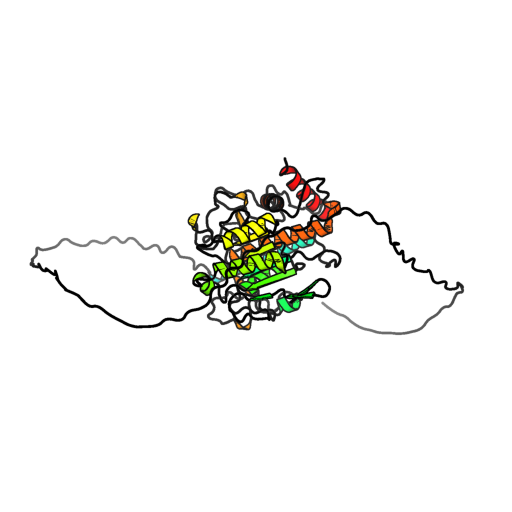6 N N . ASN A 1 321 ? -14.887 -1.293 -13.867 1.00 79.38 321 ASN A N 1
ATOM 2487 C CA . ASN A 1 321 ? -13.611 -1.971 -14.128 1.00 79.38 321 ASN A CA 1
ATOM 2488 C C . ASN A 1 321 ? -12.893 -1.331 -15.329 1.00 79.38 321 ASN A C 1
ATOM 2490 O O . ASN A 1 321 ? -13.466 -1.266 -16.418 1.00 79.38 321 ASN A O 1
ATOM 2494 N N . CYS A 1 322 ? -11.615 -0.976 -15.180 1.00 71.50 322 CYS A N 1
ATOM 2495 C CA . CYS A 1 322 ? -10.791 -0.581 -16.325 1.00 71.50 322 CYS A CA 1
ATOM 2496 C C . CYS A 1 322 ? -10.624 -1.753 -17.316 1.00 71.50 322 CYS A C 1
ATOM 2498 O O . CYS A 1 322 ? -10.509 -2.911 -16.911 1.00 71.50 322 CYS A O 1
ATOM 2500 N N . ALA A 1 323 ? -10.555 -1.472 -18.622 1.00 66.75 323 ALA A N 1
ATOM 2501 C CA . ALA A 1 323 ? -10.528 -2.509 -19.666 1.00 66.75 323 ALA A CA 1
ATOM 2502 C C . ALA A 1 323 ? -9.303 -3.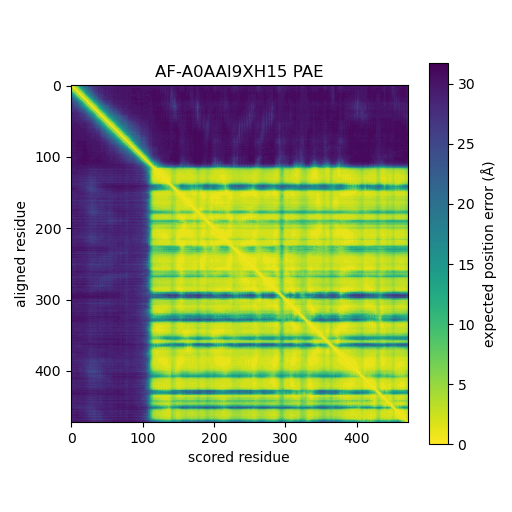454 -19.608 1.00 66.75 323 ALA A C 1
ATOM 2504 O O . ALA A 1 323 ? -9.360 -4.587 -20.087 1.00 66.75 323 ALA A O 1
ATOM 2505 N N . PHE A 1 324 ? -8.200 -3.005 -19.002 1.00 67.44 324 PHE A N 1
ATOM 2506 C CA . PHE A 1 324 ? -6.975 -3.788 -18.801 1.00 67.44 324 PHE A CA 1
ATOM 2507 C C . PHE A 1 324 ? -7.034 -4.746 -17.594 1.00 67.44 324 PHE A C 1
ATOM 2509 O O . PHE A 1 324 ? -6.117 -5.545 -17.394 1.00 67.44 324 PHE A O 1
ATOM 2516 N N . THR A 1 325 ? -8.087 -4.674 -16.780 1.00 64.06 325 THR A N 1
ATOM 2517 C CA . THR A 1 325 ? -8.212 -5.422 -15.526 1.00 64.06 325 THR A CA 1
ATOM 2518 C C . THR A 1 325 ? -8.600 -6.895 -15.782 1.00 64.06 325 THR A C 1
ATOM 2520 O O . THR A 1 325 ? -9.559 -7.153 -16.517 1.00 64.06 325 THR A O 1
ATOM 2523 N N . PRO A 1 326 ? -7.905 -7.886 -15.179 1.00 65.50 326 PRO A N 1
ATOM 2524 C CA . PRO A 1 326 ? -8.324 -9.293 -15.165 1.00 65.50 326 PRO A CA 1
ATOM 2525 C C . PRO A 1 326 ? -9.747 -9.502 -14.615 1.00 65.50 326 PRO A C 1
ATOM 2527 O O . PRO A 1 326 ? -10.323 -8.615 -13.999 1.00 65.50 326 PRO A O 1
ATOM 2530 N N . ARG A 1 327 ? -10.329 -10.693 -14.809 1.00 65.75 327 ARG A N 1
ATOM 2531 C CA . ARG A 1 327 ? -11.620 -11.060 -14.186 1.00 65.75 327 ARG A CA 1
ATOM 2532 C C . ARG A 1 327 ? -11.414 -11.728 -12.816 1.00 65.75 327 ARG A C 1
ATOM 2534 O O . ARG A 1 327 ? -10.448 -12.486 -12.687 1.00 65.75 327 ARG A O 1
ATOM 2541 N N . PRO A 1 328 ? -12.328 -11.539 -11.840 1.00 64.88 328 PRO A N 1
ATOM 2542 C CA . PRO A 1 328 ? -12.182 -12.070 -10.483 1.00 64.88 328 PRO A CA 1
ATOM 2543 C C . PRO A 1 328 ? -12.055 -13.599 -10.464 1.00 64.88 328 PRO A C 1
ATOM 2545 O O . PRO A 1 328 ? -12.662 -14.298 -11.285 1.00 64.88 328 PRO A O 1
ATOM 2548 N N . GLY A 1 329 ? -11.249 -14.108 -9.529 1.00 64.38 329 GLY A N 1
ATOM 2549 C CA . GLY A 1 329 ? -10.895 -15.523 -9.385 1.00 64.38 329 GLY A CA 1
ATOM 2550 C C . GLY A 1 329 ? -11.999 -16.401 -8.783 1.00 64.38 329 GLY A C 1
ATOM 2551 O O . GLY A 1 329 ? -13.189 -16.146 -8.966 1.00 64.38 329 GLY A O 1
ATOM 2552 N N . LEU A 1 330 ? -11.582 -17.466 -8.091 1.00 56.62 330 LEU A N 1
ATOM 2553 C CA . LEU A 1 330 ? -12.456 -18.268 -7.219 1.00 56.62 330 LEU A CA 1
ATOM 2554 C C . LEU A 1 330 ? -12.491 -17.701 -5.789 1.00 56.62 330 LEU A C 1
ATOM 2556 O O . LEU A 1 330 ? -13.483 -17.854 -5.090 1.00 56.62 330 LEU A O 1
ATOM 2560 N N . ASP A 1 331 ? -11.442 -16.988 -5.385 1.00 74.44 331 ASP A N 1
ATOM 2561 C CA . ASP A 1 331 ? -11.315 -16.250 -4.131 1.00 74.44 331 ASP A CA 1
ATOM 2562 C C . ASP A 1 331 ? -11.790 -14.794 -4.290 1.00 74.44 331 ASP A C 1
ATOM 2564 O O . ASP A 1 331 ? -11.071 -13.832 -4.011 1.00 74.44 331 ASP A O 1
ATOM 2568 N N . ALA A 1 332 ? -13.030 -14.634 -4.769 1.00 79.38 332 ALA A N 1
ATOM 2569 C CA . ALA A 1 332 ? -13.654 -13.328 -4.999 1.00 79.38 332 ALA A CA 1
ATOM 2570 C C . ALA A 1 332 ? -13.625 -12.429 -3.747 1.00 79.38 332 ALA A C 1
ATOM 2572 O O . ALA A 1 332 ? -13.410 -11.227 -3.865 1.00 79.38 332 ALA A O 1
ATOM 2573 N N . ASP A 1 333 ? -13.737 -13.020 -2.556 1.00 86.19 333 ASP A N 1
ATOM 2574 C CA . ASP A 1 333 ? -13.662 -12.352 -1.253 1.00 86.19 333 ASP A CA 1
ATOM 2575 C C . ASP A 1 333 ? -12.326 -11.642 -0.956 1.00 86.19 333 ASP A C 1
ATOM 2577 O O . ASP A 1 333 ? -12.276 -10.796 -0.068 1.00 86.19 333 ASP A O 1
ATOM 2581 N N . PHE A 1 334 ? -11.249 -11.967 -1.681 1.00 91.50 334 PHE A N 1
ATOM 2582 C CA . PHE A 1 334 ? -9.956 -11.267 -1.622 1.00 91.50 334 PHE A CA 1
ATOM 2583 C C . PHE A 1 334 ? -9.721 -10.338 -2.831 1.00 91.50 334 PHE A C 1
ATOM 2585 O O . PHE A 1 334 ? -8.661 -9.720 -2.928 1.00 91.50 334 PHE A O 1
ATOM 2592 N N . CYS A 1 335 ? -10.678 -10.245 -3.762 1.00 90.88 335 CYS A N 1
ATOM 2593 C CA . CYS A 1 335 ? -10.579 -9.473 -5.001 1.00 90.88 335 CYS A CA 1
ATOM 2594 C C . CYS A 1 335 ? -11.325 -8.134 -4.885 1.00 90.88 335 CYS A C 1
ATOM 2596 O O . CYS A 1 335 ? -12.558 -8.093 -4.969 1.00 90.88 335 CYS A O 1
ATOM 2598 N N . PHE A 1 336 ? -10.573 -7.040 -4.765 1.00 93.00 336 PHE A N 1
ATOM 2599 C CA . PHE A 1 336 ? -11.098 -5.686 -4.573 1.00 93.00 336 PHE A CA 1
ATOM 2600 C C . PHE A 1 336 ? -10.699 -4.760 -5.722 1.00 93.00 336 PHE A C 1
ATOM 2602 O O . PHE A 1 336 ? -9.583 -4.852 -6.230 1.00 93.00 336 PHE A O 1
ATOM 2609 N N . SER A 1 337 ? -11.576 -3.836 -6.109 1.00 93.50 337 SER A N 1
ATOM 2610 C CA . SER A 1 337 ? -11.233 -2.727 -7.005 1.00 93.50 337 SER A CA 1
ATOM 2611 C C . SER A 1 337 ? -11.431 -1.380 -6.320 1.00 93.50 337 SER A C 1
ATOM 2613 O O . SER A 1 337 ? -12.279 -1.231 -5.445 1.00 93.50 337 SER A O 1
ATOM 2615 N N . ILE A 1 338 ? -10.633 -0.391 -6.708 1.00 95.88 338 ILE A N 1
ATOM 2616 C CA . ILE A 1 338 ? -10.775 1.010 -6.294 1.00 95.88 338 ILE A CA 1
ATOM 2617 C C . ILE A 1 338 ? -10.180 1.907 -7.389 1.00 95.88 338 ILE A C 1
ATOM 2619 O O . ILE A 1 338 ? -9.593 1.381 -8.341 1.00 95.88 338 ILE A O 1
ATOM 2623 N N . LEU A 1 339 ? -10.316 3.234 -7.261 1.00 96.75 339 LEU A N 1
ATOM 2624 C CA . LEU A 1 339 ? -9.766 4.207 -8.210 1.00 96.75 339 LEU A CA 1
ATOM 2625 C C . LEU A 1 339 ? -8.318 3.846 -8.585 1.00 96.75 339 LEU A C 1
ATOM 2627 O O . LEU A 1 339 ? -7.406 3.900 -7.763 1.00 96.75 339 LEU A O 1
ATOM 2631 N N . GLY A 1 340 ? -8.126 3.469 -9.843 1.00 95.06 340 GLY A N 1
ATOM 2632 C CA . GLY A 1 340 ? -6.829 3.131 -10.420 1.00 95.06 340 GLY A CA 1
ATOM 2633 C C . GLY A 1 340 ? -6.635 3.710 -11.815 1.00 95.06 340 GLY A C 1
ATOM 2634 O O . GLY A 1 340 ? -5.533 3.620 -12.342 1.00 95.06 340 GLY A O 1
ATOM 2635 N N . GLN A 1 341 ? -7.671 4.306 -12.408 1.00 94.38 341 GLN A N 1
ATOM 2636 C CA . GLN A 1 341 ? -7.557 5.138 -13.598 1.00 94.38 341 GLN A CA 1
ATOM 2637 C C . GLN A 1 341 ? -7.342 6.611 -13.215 1.00 94.38 341 GLN A C 1
ATOM 2639 O O . GLN A 1 341 ? -7.994 7.126 -12.308 1.00 94.38 341 GLN A O 1
ATOM 2644 N N . ASP A 1 342 ? -6.432 7.263 -13.939 1.00 95.00 342 ASP A N 1
ATOM 2645 C CA . ASP A 1 342 ? -6.131 8.699 -13.930 1.00 95.00 342 ASP A CA 1
ATOM 2646 C C . ASP A 1 342 ? -5.885 9.272 -12.520 1.00 95.00 342 ASP A C 1
ATOM 2648 O O . ASP A 1 342 ? -6.212 10.417 -12.196 1.00 95.00 342 ASP A O 1
ATOM 2652 N N . VAL A 1 343 ? -5.262 8.445 -11.672 1.00 96.88 343 VAL A N 1
ATOM 2653 C CA . VAL A 1 343 ? -4.834 8.785 -10.312 1.00 96.88 343 VAL A CA 1
ATOM 2654 C C . VAL A 1 343 ? -3.735 9.838 -10.394 1.00 96.88 343 VAL A C 1
ATOM 2656 O O . VAL A 1 343 ? -2.834 9.725 -11.222 1.00 96.88 343 VAL A O 1
ATOM 2659 N N . VAL A 1 344 ? -3.773 10.846 -9.518 1.00 97.31 344 VAL A N 1
ATOM 2660 C CA . VAL A 1 344 ? -2.815 11.962 -9.533 1.00 97.31 344 VAL A CA 1
ATOM 2661 C C . VAL A 1 344 ? -1.871 11.898 -8.332 1.00 97.31 344 VAL A C 1
ATOM 2663 O O . VAL A 1 344 ? -2.296 11.995 -7.177 1.00 97.31 344 VAL A O 1
ATOM 2666 N N . SER A 1 345 ? -0.571 11.784 -8.601 1.00 97.69 345 SER A N 1
ATOM 2667 C CA . SER A 1 345 ? 0.479 11.729 -7.577 1.00 97.69 345 SER A CA 1
ATOM 2668 C C . SER A 1 345 ? 1.775 12.396 -8.060 1.00 97.69 345 SER A C 1
ATOM 2670 O O . SER A 1 345 ? 1.814 12.984 -9.141 1.00 97.69 345 SER A O 1
ATOM 2672 N N . ILE A 1 346 ? 2.809 12.380 -7.222 1.00 97.25 346 ILE A N 1
ATOM 2673 C CA . ILE A 1 346 ? 4.104 13.026 -7.483 1.00 97.25 346 ILE A CA 1
ATOM 2674 C C . ILE A 1 346 ? 4.999 12.207 -8.418 1.00 97.25 346 ILE A C 1
ATOM 2676 O O . ILE A 1 346 ? 4.812 11.001 -8.557 1.00 97.25 346 ILE A O 1
ATOM 2680 N N . TRP A 1 347 ? 6.006 12.849 -9.010 1.00 96.62 347 TRP A N 1
ATOM 2681 C CA . TRP A 1 347 ? 7.043 12.185 -9.807 1.00 96.62 347 TRP A CA 1
ATOM 2682 C C . TRP A 1 347 ? 8.401 12.881 -9.599 1.00 96.62 347 TRP A C 1
ATOM 2684 O O . TRP A 1 347 ? 8.399 14.100 -9.414 1.00 96.62 347 TRP A O 1
ATOM 2694 N N . PRO A 1 348 ? 9.552 12.179 -9.640 1.00 96.06 348 PRO A N 1
ATOM 2695 C CA . PRO A 1 348 ? 10.859 12.820 -9.484 1.00 96.06 348 PRO A CA 1
ATOM 2696 C C . PRO A 1 348 ? 11.113 13.881 -10.565 1.00 96.06 348 PRO A C 1
ATOM 2698 O O . PRO A 1 348 ? 11.053 13.596 -11.765 1.00 96.06 348 PRO A O 1
ATOM 2701 N N . GLU A 1 349 ? 11.422 15.114 -10.154 1.00 92.12 349 GLU A N 1
ATOM 2702 C CA . GLU A 1 349 ? 11.556 16.256 -11.076 1.00 92.12 349 GLU A CA 1
ATOM 2703 C C . GLU A 1 349 ? 12.701 16.066 -12.083 1.00 92.12 349 GLU A C 1
ATOM 2705 O O . GLU A 1 349 ? 12.570 16.429 -13.252 1.00 92.12 349 GLU A O 1
ATOM 2710 N N . ALA A 1 350 ? 13.795 15.426 -11.656 1.00 92.69 350 ALA A N 1
ATOM 2711 C CA . ALA A 1 350 ? 14.969 15.150 -12.484 1.00 92.69 350 ALA A CA 1
ATOM 2712 C C . ALA A 1 350 ? 14.711 14.156 -13.636 1.00 92.69 350 ALA A C 1
ATOM 2714 O O . ALA A 1 350 ? 15.490 14.110 -14.589 1.00 92.69 350 ALA A O 1
ATOM 2715 N N . LEU A 1 351 ? 13.631 13.368 -13.569 1.00 90.88 351 LEU A N 1
ATOM 2716 C CA . LEU A 1 351 ? 13.286 12.373 -14.589 1.00 90.88 351 LEU A CA 1
ATOM 2717 C C . LEU A 1 351 ? 12.342 12.924 -15.668 1.00 90.88 351 LEU A C 1
ATOM 2719 O O . LEU A 1 351 ? 12.167 12.291 -16.712 1.00 90.88 351 LEU A O 1
ATOM 2723 N N . TYR A 1 352 ? 11.744 14.101 -15.457 1.00 88.50 352 TYR A N 1
ATOM 2724 C CA . TYR A 1 352 ? 10.776 14.659 -16.395 1.00 88.50 352 TYR A CA 1
ATOM 2725 C C . TYR A 1 352 ? 11.419 15.163 -17.690 1.00 88.50 352 TYR A C 1
ATOM 2727 O O . TYR A 1 352 ? 12.276 16.047 -17.704 1.00 88.50 352 TYR A O 1
ATOM 2735 N N . ARG A 1 353 ? 10.910 14.646 -18.811 1.00 84.12 353 ARG A N 1
ATOM 2736 C CA . ARG A 1 353 ? 11.200 15.123 -20.167 1.00 84.12 353 ARG A CA 1
ATOM 2737 C C . ARG A 1 353 ? 9.904 15.137 -20.976 1.00 84.12 353 ARG A C 1
ATOM 2739 O O . ARG A 1 353 ? 9.008 14.331 -20.722 1.00 84.12 353 ARG A O 1
ATOM 2746 N N . LYS A 1 354 ? 9.794 16.033 -21.961 1.00 79.31 354 LYS A N 1
ATOM 2747 C CA . LYS A 1 354 ? 8.563 16.221 -22.763 1.00 79.31 354 LYS A CA 1
ATOM 2748 C C . LYS A 1 354 ? 8.167 14.991 -23.595 1.00 79.31 354 LYS A C 1
ATOM 2750 O O . LYS A 1 354 ? 7.018 14.873 -23.994 1.00 79.31 354 LYS A O 1
ATOM 275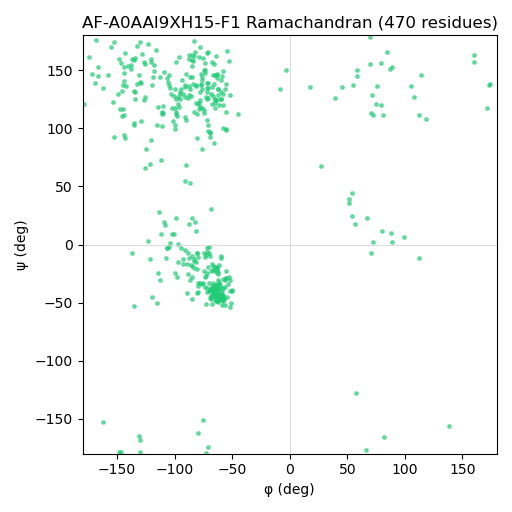5 N N . ASP A 1 355 ? 9.122 14.110 -23.856 1.00 79.38 355 ASP A N 1
ATOM 2756 C CA . ASP A 1 355 ? 9.028 12.863 -24.615 1.00 79.38 355 ASP A CA 1
ATOM 2757 C C . ASP A 1 355 ? 8.700 11.628 -23.751 1.00 79.38 355 ASP A C 1
ATOM 2759 O O . ASP A 1 355 ? 8.452 10.559 -24.296 1.00 79.38 355 ASP A O 1
ATOM 2763 N N . THR A 1 356 ? 8.620 11.762 -22.419 1.00 75.81 356 THR A N 1
ATOM 2764 C CA . THR A 1 356 ? 8.279 10.645 -21.504 1.00 75.81 356 THR A CA 1
ATOM 2765 C C . THR A 1 356 ? 6.844 10.124 -21.632 1.00 75.81 356 THR A C 1
ATOM 2767 O O . THR A 1 356 ? 6.539 9.059 -21.103 1.00 75.81 356 THR A O 1
ATOM 2770 N N . GLY A 1 357 ? 5.937 10.877 -22.263 1.00 81.06 357 GLY A N 1
ATOM 2771 C CA . GLY A 1 357 ? 4.504 10.555 -22.302 1.00 81.06 357 GLY A CA 1
ATOM 2772 C C . GLY A 1 357 ? 3.757 10.762 -20.973 1.00 81.06 357 GLY A C 1
ATOM 2773 O O . GLY A 1 357 ? 2.556 10.508 -20.910 1.00 81.06 357 GLY A O 1
ATOM 2774 N N . LEU A 1 358 ? 4.429 11.245 -19.919 1.00 88.12 358 LEU A N 1
ATOM 2775 C CA . LEU A 1 358 ? 3.806 11.534 -18.625 1.00 88.12 358 LEU A CA 1
ATOM 2776 C C . LEU A 1 358 ? 2.774 12.663 -18.750 1.00 88.12 358 LEU A C 1
ATOM 2778 O O . LEU A 1 358 ? 3.096 13.776 -19.176 1.00 88.12 358 LEU A O 1
ATOM 2782 N N . THR A 1 359 ? 1.540 12.406 -18.313 1.00 92.25 359 THR A N 1
ATOM 2783 C CA . THR A 1 359 ? 0.479 13.422 -18.308 1.00 92.25 359 THR A CA 1
ATOM 2784 C C . THR A 1 359 ? 0.646 14.329 -17.089 1.00 92.25 359 THR A C 1
ATOM 2786 O O . THR A 1 359 ? 0.163 14.028 -15.999 1.00 92.25 359 THR A O 1
ATOM 2789 N N . VAL A 1 360 ? 1.386 15.428 -17.255 1.00 92.62 360 VAL A N 1
ATOM 2790 C CA . VAL A 1 360 ? 1.674 16.395 -16.181 1.00 92.62 360 VAL A CA 1
ATOM 2791 C C . VAL A 1 360 ? 0.404 17.123 -15.739 1.00 92.62 360 VAL A C 1
ATOM 2793 O O . VAL A 1 360 ? -0.286 17.739 -16.550 1.00 92.62 360 VAL A O 1
ATOM 2796 N N . VAL A 1 361 ? 0.133 17.116 -14.432 1.00 91.25 361 VAL A N 1
ATOM 2797 C CA . VAL A 1 361 ? -0.992 17.832 -13.822 1.00 91.25 361 VAL A CA 1
ATOM 2798 C C . VAL A 1 361 ? -0.486 19.143 -13.229 1.00 91.25 361 VAL A C 1
ATOM 2800 O O . VAL A 1 361 ? 0.296 19.152 -12.278 1.00 91.25 361 VAL A O 1
ATOM 2803 N N . ASP A 1 362 ? -0.932 20.270 -13.784 1.00 81.69 362 ASP A N 1
ATOM 2804 C CA . ASP A 1 362 ? -0.478 21.591 -13.350 1.00 81.69 362 ASP A CA 1
ATOM 2805 C C . ASP A 1 362 ? -1.012 21.966 -11.959 1.00 81.69 362 ASP A C 1
ATOM 2807 O O . ASP A 1 362 ? -2.156 22.391 -11.794 1.00 81.69 362 ASP A O 1
ATOM 2811 N N . LYS A 1 363 ? -0.140 21.860 -10.951 1.00 76.31 363 LYS A N 1
ATOM 2812 C CA . LYS A 1 363 ? -0.409 22.289 -9.571 1.00 76.31 363 LYS A CA 1
ATOM 2813 C C . LYS A 1 363 ? 0.384 23.535 -9.160 1.00 76.31 363 LYS A C 1
ATOM 2815 O O . LYS A 1 363 ? 0.486 23.812 -7.966 1.00 76.31 363 LYS A O 1
ATOM 2820 N N . ARG A 1 364 ? 0.908 24.330 -10.111 1.00 57.94 364 ARG A N 1
ATOM 2821 C CA . ARG A 1 364 ? 1.832 25.466 -9.859 1.00 57.94 364 ARG A CA 1
ATOM 2822 C C . ARG A 1 364 ? 1.322 26.530 -8.875 1.00 57.94 364 ARG A C 1
ATOM 2824 O O . ARG A 1 364 ? 2.127 27.225 -8.262 1.00 57.94 364 ARG A O 1
ATOM 2831 N N . SER A 1 365 ? 0.009 26.659 -8.680 1.00 57.16 365 SER A N 1
ATOM 2832 C CA . SER A 1 365 ? -0.603 27.572 -7.696 1.00 57.16 365 SER A CA 1
ATOM 2833 C C . SER A 1 365 ? -0.708 26.997 -6.269 1.00 57.16 365 SER A C 1
ATOM 2835 O O . SER A 1 365 ? -1.040 27.721 -5.326 1.00 57.16 365 SER A O 1
ATOM 2837 N N . SER A 1 366 ? -0.444 25.701 -6.073 1.00 76.06 366 SER A N 1
ATOM 2838 C CA . SER A 1 366 ? -0.843 24.963 -4.874 1.00 76.06 366 SER A CA 1
ATOM 2839 C C . SER A 1 366 ? 0.277 24.787 -3.846 1.00 76.06 366 SER A C 1
ATOM 2841 O O . SER A 1 366 ? 1.038 23.823 -3.866 1.00 76.06 366 SER A O 1
ATOM 2843 N N . LYS A 1 367 ? 0.274 25.632 -2.806 1.00 78.44 367 LYS A N 1
ATOM 2844 C CA . LYS A 1 367 ? 1.124 25.454 -1.605 1.00 78.44 367 LYS A CA 1
ATOM 2845 C C . LYS A 1 367 ? 0.886 24.129 -0.849 1.00 78.44 367 LYS A C 1
ATOM 2847 O O . LYS A 1 367 ? 1.652 23.801 0.057 1.00 78.44 367 LYS A O 1
ATOM 2852 N N . LYS A 1 368 ? -0.183 23.384 -1.169 1.00 81.69 368 LYS A N 1
ATOM 2853 C CA . LYS A 1 368 ? -0.457 22.042 -0.622 1.00 81.69 368 LYS A CA 1
ATOM 2854 C C . LYS A 1 368 ? 0.223 20.924 -1.425 1.00 81.69 368 LYS A C 1
ATOM 2856 O O . LYS A 1 368 ? 0.599 19.924 -0.820 1.00 81.69 368 LYS A O 1
ATOM 2861 N N . HIS A 1 369 ? 0.405 21.122 -2.731 1.00 87.81 369 HIS A N 1
ATOM 2862 C CA . HIS A 1 369 ? 0.922 20.142 -3.690 1.00 87.81 369 HIS A CA 1
ATOM 2863 C C . HIS A 1 369 ? 2.136 20.714 -4.457 1.00 87.81 369 HIS A C 1
ATOM 2865 O O . HIS A 1 369 ? 2.034 20.958 -5.656 1.00 87.81 369 HIS A O 1
ATOM 2871 N N . PRO A 1 370 ? 3.269 20.984 -3.777 1.00 92.31 370 PRO A N 1
ATOM 2872 C CA . PRO A 1 370 ? 4.490 21.438 -4.437 1.00 92.31 370 PRO A CA 1
ATOM 2873 C C . PRO A 1 370 ? 5.162 20.306 -5.232 1.00 92.31 370 PRO A C 1
ATOM 2875 O O . PRO A 1 370 ? 4.891 19.125 -4.990 1.00 92.31 370 PRO A O 1
ATOM 2878 N N . GLY A 1 371 ? 6.082 20.693 -6.115 1.00 92.88 371 GLY A N 1
ATOM 2879 C CA . GLY A 1 371 ? 6.860 19.806 -6.980 1.00 92.88 371 GLY A CA 1
ATOM 2880 C C . GLY A 1 371 ? 6.120 19.362 -8.242 1.00 92.88 371 GLY A C 1
ATOM 2881 O O . GLY A 1 371 ? 5.096 19.949 -8.606 1.00 92.88 371 GLY A O 1
ATOM 2882 N N . LEU A 1 372 ? 6.637 18.335 -8.914 1.00 94.44 372 LEU A N 1
ATOM 2883 C CA . LEU A 1 372 ? 6.023 17.736 -10.100 1.00 94.44 372 LEU A CA 1
ATOM 2884 C C . LEU A 1 372 ? 4.908 16.751 -9.721 1.00 94.44 372 LEU A C 1
ATOM 2886 O O . LEU A 1 372 ? 5.056 15.909 -8.839 1.00 94.44 372 LEU A O 1
ATOM 2890 N N . TRP A 1 373 ? 3.793 16.843 -10.444 1.00 95.81 373 TRP A N 1
ATOM 2891 C CA . TRP A 1 373 ? 2.643 15.951 -10.325 1.00 95.81 373 TRP A CA 1
ATOM 2892 C C . TRP A 1 373 ? 2.233 15.445 -11.705 1.00 95.81 373 TRP A C 1
ATOM 2894 O O . TRP A 1 373 ? 2.226 16.207 -12.673 1.00 95.81 373 TRP A O 1
ATOM 2904 N N . VAL A 1 374 ? 1.870 14.169 -11.791 1.00 95.69 374 VAL A N 1
ATOM 2905 C CA . VAL A 1 374 ? 1.446 13.499 -13.029 1.00 95.69 374 VAL A CA 1
ATOM 2906 C C . VAL A 1 374 ? 0.193 12.656 -12.775 1.00 95.69 374 VAL A C 1
ATOM 2908 O O . VAL A 1 374 ? -0.118 12.329 -11.626 1.00 95.69 374 VAL A O 1
ATOM 2911 N N . ALA A 1 375 ? -0.537 12.326 -13.837 1.00 96.00 375 ALA A N 1
ATOM 2912 C CA . ALA A 1 375 ? -1.655 11.388 -13.822 1.00 96.00 375 ALA A CA 1
ATOM 2913 C C . ALA A 1 375 ? -1.238 10.047 -14.443 1.00 96.00 375 ALA A C 1
ATOM 2915 O O . ALA A 1 375 ? -0.605 10.040 -15.500 1.00 96.00 375 ALA A O 1
ATOM 2916 N N . MET A 1 376 ? -1.594 8.929 -13.801 1.00 94.00 376 MET A N 1
ATOM 2917 C CA . MET A 1 376 ? -1.265 7.571 -14.260 1.00 94.00 376 MET A CA 1
ATOM 2918 C C . MET A 1 376 ? -2.433 6.593 -14.046 1.00 94.00 376 MET A C 1
ATOM 2920 O O . MET A 1 376 ? -3.247 6.760 -13.136 1.00 94.00 376 MET A O 1
ATOM 2924 N N . SER A 1 377 ? -2.478 5.539 -14.869 1.00 93.31 377 SER A N 1
ATOM 2925 C CA . SER A 1 377 ? -3.549 4.532 -14.902 1.00 93.31 377 SER A CA 1
ATOM 2926 C C . SER A 1 377 ? -3.007 3.103 -14.752 1.00 93.31 377 SER A C 1
ATOM 2928 O O . SER A 1 377 ? -2.121 2.691 -15.497 1.00 93.31 377 SER A O 1
ATOM 2930 N N . GLY A 1 378 ? -3.535 2.328 -13.799 1.00 91.94 378 GLY A N 1
ATOM 2931 C CA . GLY A 1 378 ? -3.118 0.951 -13.525 1.00 91.94 378 GLY A CA 1
ATOM 2932 C C . GLY A 1 378 ? -3.498 0.427 -12.133 1.00 91.94 378 GLY A C 1
ATOM 2933 O O . GLY A 1 378 ? -3.647 1.182 -11.173 1.00 91.94 378 GLY A O 1
ATOM 2934 N N . SER A 1 379 ? -3.584 -0.901 -11.993 1.00 92.19 379 SER A N 1
ATOM 2935 C CA . SER A 1 379 ? -3.788 -1.574 -10.693 1.00 92.19 379 SER A CA 1
ATOM 2936 C C . SER A 1 379 ? -2.712 -1.208 -9.660 1.00 92.19 379 SER A C 1
ATOM 2938 O O . SER A 1 379 ? -3.011 -1.099 -8.475 1.00 92.19 379 SER A O 1
ATOM 2940 N N . SER A 1 380 ? -1.495 -0.911 -10.122 1.00 93.25 380 SER A N 1
ATOM 2941 C CA . SER A 1 380 ? -0.369 -0.404 -9.333 1.00 93.25 380 SER A CA 1
ATOM 2942 C C . SER A 1 380 ? -0.674 0.833 -8.483 1.00 93.25 380 SER A C 1
ATOM 2944 O O . SER A 1 380 ? -0.038 1.027 -7.447 1.00 93.25 380 SER A O 1
ATOM 2946 N N . TYR A 1 381 ? -1.638 1.659 -8.900 1.00 95.94 381 TYR A N 1
ATOM 2947 C CA . TYR A 1 381 ? -2.002 2.911 -8.230 1.00 95.94 381 TYR A CA 1
ATOM 2948 C C . TYR A 1 381 ? -3.248 2.757 -7.354 1.00 95.94 381 TYR A C 1
ATOM 2950 O O . TYR A 1 381 ? -3.368 3.443 -6.344 1.00 95.94 381 TYR A O 1
ATOM 2958 N N . ALA A 1 382 ? -4.106 1.780 -7.659 1.00 97.06 382 ALA A N 1
ATOM 2959 C CA . ALA A 1 382 ? -5.182 1.341 -6.775 1.00 97.06 382 ALA A CA 1
ATOM 2960 C C . ALA A 1 382 ? -4.639 0.646 -5.503 1.00 97.06 382 ALA A C 1
ATOM 2962 O O . ALA A 1 382 ? -5.150 0.868 -4.403 1.00 97.06 382 ALA A O 1
ATOM 2963 N N . THR A 1 383 ? -3.566 -0.152 -5.617 1.00 98.19 383 THR A N 1
ATOM 2964 C CA . THR A 1 383 ? -2.939 -0.883 -4.493 1.00 98.19 383 THR A CA 1
ATOM 2965 C C . THR A 1 383 ? -2.597 -0.012 -3.269 1.00 98.19 383 THR A C 1
ATOM 2967 O O . THR A 1 383 ? -3.072 -0.341 -2.176 1.00 98.19 383 THR A O 1
ATOM 2970 N N . PRO A 1 384 ? -1.845 1.106 -3.385 1.00 98.56 384 PRO A N 1
ATOM 2971 C CA . PRO A 1 384 ? -1.548 1.973 -2.241 1.00 98.56 384 PRO A CA 1
ATOM 2972 C C . PRO A 1 384 ? -2.778 2.672 -1.650 1.00 98.56 384 PRO A C 1
ATOM 2974 O O . PRO A 1 384 ? -2.739 3.042 -0.476 1.00 98.56 384 PRO A O 1
ATOM 2977 N N . ILE A 1 385 ? -3.876 2.838 -2.399 1.00 98.69 385 ILE A N 1
ATOM 2978 C CA . ILE A 1 385 ? -5.131 3.367 -1.841 1.00 98.69 385 ILE A CA 1
ATOM 2979 C C . ILE A 1 385 ? -5.731 2.352 -0.865 1.00 98.69 385 ILE A C 1
ATOM 2981 O O . ILE A 1 385 ? -6.088 2.725 0.250 1.00 98.69 385 ILE A O 1
ATOM 2985 N N . VAL A 1 386 ? -5.769 1.061 -1.216 1.00 98.69 386 VAL A N 1
ATOM 2986 C CA . VAL A 1 386 ? -6.281 0.024 -0.300 1.00 98.69 386 VAL A CA 1
ATOM 2987 C C . VAL A 1 386 ? -5.346 -0.182 0.893 1.00 98.69 386 VAL A C 1
ATOM 2989 O O . VAL A 1 386 ? -5.822 -0.256 2.023 1.00 98.69 386 VAL A O 1
ATOM 2992 N N . ALA A 1 387 ? -4.023 -0.156 0.692 1.00 98.75 387 ALA A N 1
ATOM 2993 C CA . ALA A 1 387 ? -3.067 -0.127 1.805 1.00 98.75 387 ALA A CA 1
ATOM 2994 C C . ALA A 1 387 ? -3.288 1.087 2.735 1.00 98.75 387 ALA A C 1
ATOM 2996 O O . ALA A 1 387 ? -3.222 0.952 3.956 1.00 98.75 387 ALA A O 1
ATOM 2997 N N . SER A 1 388 ? -3.633 2.253 2.175 1.00 98.69 388 SER A N 1
ATOM 2998 C CA . SER A 1 388 ? -3.998 3.440 2.958 1.00 98.69 388 SER A CA 1
ATOM 2999 C C . SER A 1 388 ? -5.306 3.245 3.732 1.00 98.69 388 SER A C 1
ATOM 3001 O O . SER A 1 388 ? -5.355 3.615 4.899 1.00 98.69 388 SER A O 1
ATOM 3003 N N . ILE A 1 389 ? -6.345 2.631 3.147 1.00 98.56 389 ILE A N 1
ATOM 3004 C CA . ILE A 1 389 ? -7.604 2.315 3.855 1.00 98.56 389 ILE A CA 1
ATOM 3005 C C . ILE A 1 389 ? -7.333 1.422 5.072 1.00 98.56 389 ILE A C 1
ATOM 3007 O O . ILE A 1 389 ? -7.804 1.729 6.164 1.00 98.56 389 ILE A O 1
ATOM 3011 N N . VAL A 1 390 ? -6.538 0.359 4.915 1.00 98.62 390 VAL A N 1
ATOM 3012 C CA . VAL A 1 390 ? -6.197 -0.544 6.029 1.00 98.62 390 VAL A CA 1
ATOM 3013 C C . VAL A 1 390 ? -5.408 0.190 7.119 1.00 98.62 390 VAL A C 1
ATOM 3015 O O . VAL A 1 390 ? -5.685 0.006 8.302 1.00 98.62 390 VAL A O 1
ATOM 3018 N N . ALA A 1 391 ? -4.492 1.092 6.751 1.00 98.06 391 ALA A N 1
ATOM 3019 C CA . ALA A 1 391 ? -3.766 1.899 7.730 1.00 98.06 391 ALA A CA 1
ATOM 3020 C C . ALA A 1 391 ? -4.661 2.907 8.468 1.00 98.06 391 ALA A C 1
ATOM 3022 O O . ALA A 1 391 ? -4.472 3.129 9.662 1.00 98.06 391 ALA A O 1
ATOM 3023 N N . LEU A 1 392 ? -5.654 3.490 7.790 1.00 97.00 392 LEU A N 1
ATOM 3024 C CA . LEU A 1 392 ? -6.650 4.358 8.422 1.00 97.00 392 LEU A CA 1
ATOM 3025 C C . LEU A 1 392 ? -7.570 3.565 9.364 1.00 97.00 392 LEU A C 1
ATOM 3027 O O . LEU A 1 392 ? -7.854 4.046 10.455 1.00 97.00 392 LEU A O 1
ATOM 3031 N N . LEU A 1 393 ? -7.962 2.338 9.000 1.00 96.88 393 LEU A N 1
ATOM 3032 C CA . LEU A 1 393 ? -8.705 1.426 9.880 1.00 96.88 393 LEU A CA 1
ATOM 3033 C C . LEU A 1 393 ? -7.904 1.064 11.138 1.00 96.88 393 LEU A C 1
ATOM 3035 O O . LEU A 1 393 ? -8.434 1.155 12.242 1.00 96.88 393 LEU A O 1
ATOM 3039 N N . TYR A 1 394 ? -6.630 0.687 10.992 1.00 96.56 394 TYR A N 1
ATOM 3040 C CA . TYR A 1 394 ? -5.760 0.374 12.131 1.00 96.56 394 TYR A CA 1
ATOM 3041 C C . TYR A 1 394 ? -5.538 1.604 13.027 1.00 96.56 394 TYR A C 1
ATOM 3043 O O . TYR A 1 394 ? -5.632 1.489 14.245 1.00 96.56 394 TYR A O 1
ATOM 3051 N N . HIS A 1 395 ? -5.309 2.784 12.442 1.00 94.38 395 HIS A N 1
ATOM 3052 C CA . HIS A 1 395 ? -5.131 4.028 13.195 1.00 94.38 395 HIS A CA 1
ATOM 3053 C C . HIS A 1 395 ? -6.406 4.454 13.941 1.00 94.38 395 HIS A C 1
ATOM 3055 O O . HIS A 1 395 ? -6.327 4.863 15.096 1.00 94.38 395 HIS A O 1
ATOM 3061 N N . PHE A 1 396 ? -7.578 4.315 13.309 1.00 93.69 396 PHE A N 1
ATOM 3062 C CA . PHE A 1 396 ? -8.874 4.552 13.946 1.00 93.69 396 PHE A CA 1
ATOM 3063 C C . PHE A 1 396 ? -9.101 3.599 15.129 1.00 93.69 396 PHE A C 1
ATOM 3065 O O . PHE A 1 396 ? -9.518 4.033 16.199 1.00 93.69 396 PHE A O 1
ATOM 3072 N N . TYR A 1 397 ? -8.795 2.310 14.957 1.00 93.44 397 TYR A N 1
ATOM 3073 C CA . TYR A 1 397 ? -8.914 1.316 16.023 1.00 93.44 397 TYR A CA 1
ATOM 3074 C C . TYR A 1 397 ? -7.992 1.613 17.213 1.00 93.44 397 TYR A C 1
ATOM 3076 O O . TYR A 1 397 ? -8.444 1.561 18.353 1.00 93.44 397 TYR A O 1
ATOM 3084 N N . ASP A 1 398 ? -6.728 1.964 16.961 1.00 92.00 398 ASP A N 1
ATOM 3085 C CA . ASP A 1 398 ? -5.768 2.273 18.027 1.00 92.00 398 ASP A CA 1
ATOM 3086 C C . ASP A 1 398 ? -6.126 3.571 18.770 1.00 92.00 398 ASP A C 1
ATOM 3088 O O . ASP A 1 398 ? -5.993 3.639 19.991 1.00 92.00 398 ASP A O 1
ATOM 3092 N N . ALA A 1 399 ? -6.606 4.594 18.053 1.00 90.50 399 ALA A N 1
ATOM 3093 C CA . ALA A 1 399 ? -7.030 5.860 18.650 1.00 90.50 399 ALA A CA 1
ATOM 3094 C C . ALA A 1 399 ? -8.303 5.714 19.505 1.00 90.50 399 ALA A C 1
ATOM 3096 O O . ALA A 1 399 ? -8.393 6.317 20.573 1.00 90.50 399 ALA A O 1
ATOM 3097 N N . ASN A 1 400 ? -9.254 4.885 19.060 1.00 89.88 400 ASN A N 1
ATOM 3098 C CA . ASN A 1 400 ? -10.598 4.768 19.637 1.00 89.88 400 ASN A CA 1
ATOM 3099 C C . ASN A 1 400 ? -10.834 3.394 20.301 1.00 89.88 400 ASN A C 1
ATOM 3101 O O . ASN A 1 400 ? -11.964 2.909 20.375 1.00 89.88 400 ASN A O 1
ATOM 3105 N N . TYR A 1 401 ? -9.768 2.747 20.790 1.00 88.56 401 TYR A N 1
ATOM 3106 C CA . TYR A 1 401 ? -9.769 1.365 21.301 1.00 88.56 401 TYR A CA 1
ATOM 3107 C C . TYR A 1 401 ? -10.879 1.078 22.331 1.00 88.56 401 TYR A C 1
ATOM 3109 O O . TYR A 1 401 ? -11.525 0.031 22.284 1.00 88.56 401 TYR A O 1
ATOM 3117 N N . PHE A 1 402 ? -11.142 2.025 23.239 1.00 86.00 402 PHE A N 1
ATOM 3118 C CA . PHE A 1 402 ? -12.183 1.897 24.267 1.00 86.00 402 PHE A CA 1
ATOM 3119 C C . PHE A 1 402 ? -13.615 2.039 23.723 1.00 86.00 402 PHE A C 1
ATOM 3121 O O . PHE A 1 402 ? -14.535 1.462 24.291 1.00 86.00 402 PHE A O 1
ATOM 3128 N N . GLU A 1 403 ? -13.814 2.780 22.632 1.00 86.56 403 GLU A N 1
ATOM 3129 C CA . GLU A 1 403 ? -15.126 2.985 21.995 1.00 86.56 403 GLU A CA 1
ATOM 3130 C C . GLU A 1 403 ? -15.462 1.853 21.014 1.00 86.56 403 GLU A C 1
ATOM 3132 O O . GLU A 1 403 ? -16.632 1.526 20.789 1.00 86.56 403 GLU A O 1
ATOM 3137 N N . MET A 1 404 ? -14.421 1.231 20.453 1.00 89.12 404 MET A N 1
ATOM 3138 C CA . MET A 1 404 ? -14.498 0.052 19.595 1.00 89.12 404 MET A CA 1
ATOM 3139 C C . MET A 1 404 ? -15.054 -1.177 20.324 1.00 89.12 404 MET A C 1
ATOM 3141 O O . MET A 1 404 ? -15.801 -1.926 19.695 1.00 89.12 404 MET A O 1
ATOM 3145 N N . ASP A 1 405 ? -14.726 -1.364 21.611 1.00 86.31 405 ASP A N 1
ATOM 3146 C CA . ASP A 1 405 ? -15.200 -2.430 22.522 1.00 86.31 405 ASP A CA 1
ATOM 3147 C C . ASP A 1 405 ? -15.604 -3.740 21.816 1.00 86.31 405 ASP A C 1
ATOM 3149 O O . ASP A 1 405 ? -16.777 -4.103 21.710 1.00 86.31 405 ASP A O 1
ATOM 3153 N N . LEU A 1 406 ? -14.618 -4.435 21.245 1.00 84.06 406 LEU A N 1
ATOM 3154 C CA . LEU A 1 406 ? -14.874 -5.620 20.420 1.00 84.06 406 LEU A CA 1
ATOM 3155 C C . LEU A 1 406 ? -15.312 -6.857 21.221 1.00 84.06 406 LEU A C 1
ATOM 3157 O O . LEU A 1 406 ? -15.731 -7.845 20.619 1.00 84.06 406 LEU A O 1
ATOM 3161 N N . GLY A 1 407 ? -15.249 -6.809 22.554 1.00 79.50 407 GLY A N 1
ATOM 3162 C CA . GLY A 1 407 ? -15.494 -7.960 23.417 1.00 79.50 407 GLY A CA 1
ATOM 3163 C C . GLY A 1 407 ? -14.395 -9.037 23.348 1.00 79.50 407 GLY A C 1
ATOM 3164 O O . GLY A 1 407 ? -13.405 -8.909 22.622 1.00 79.50 407 GLY A O 1
ATOM 3165 N N . PRO A 1 408 ? -14.526 -10.117 24.138 1.00 79.62 408 PRO A N 1
ATOM 3166 C CA . PRO A 1 408 ? -13.525 -11.177 24.198 1.00 79.62 408 PRO A CA 1
ATOM 3167 C C . PRO A 1 408 ? -13.511 -12.029 22.918 1.00 79.62 408 PRO A C 1
ATOM 3169 O O . PRO A 1 408 ? -14.546 -12.533 22.486 1.00 79.62 408 PRO A O 1
ATOM 3172 N N . GLY A 1 409 ? -12.319 -12.257 22.356 1.00 76.50 409 GLY A N 1
ATOM 3173 C CA . GLY A 1 409 ? -12.109 -13.170 21.222 1.00 76.50 409 GLY A CA 1
ATOM 3174 C C . GLY A 1 409 ? -12.269 -12.558 19.823 1.00 76.50 409 GLY A C 1
ATOM 3175 O O . GLY A 1 409 ? -12.278 -13.305 18.846 1.00 76.50 409 GLY A O 1
ATOM 3176 N N . LEU A 1 410 ? -12.378 -11.230 19.705 1.00 84.06 410 LEU A N 1
ATOM 3177 C CA . LEU A 1 410 ? -12.359 -10.514 18.424 1.00 84.06 410 LEU A CA 1
ATOM 3178 C C . LEU A 1 410 ? -11.072 -9.689 18.268 1.00 84.06 410 LEU A C 1
ATOM 3180 O O . LEU A 1 410 ? -10.864 -8.703 18.971 1.00 84.06 410 LEU A O 1
ATOM 3184 N N . GLU A 1 411 ? -10.226 -10.066 17.306 1.00 89.81 411 GLU A N 1
ATOM 3185 C CA . GLU A 1 411 ? -8.982 -9.358 16.978 1.00 89.81 411 GLU A CA 1
ATOM 3186 C C . GLU A 1 411 ? -9.141 -8.507 15.706 1.00 89.81 411 GLU A C 1
ATOM 3188 O O . GLU A 1 411 ? -9.355 -9.029 14.609 1.00 89.81 411 GLU A O 1
ATOM 3193 N N . PHE A 1 412 ? -9.000 -7.183 15.837 1.00 94.38 412 PHE A N 1
ATOM 3194 C CA . PHE A 1 412 ? -9.185 -6.239 14.724 1.00 94.38 412 PHE A CA 1
ATOM 3195 C C . PHE A 1 412 ? -8.083 -6.311 13.658 1.00 94.38 412 PHE A C 1
ATOM 3197 O O . PHE A 1 412 ? -8.351 -6.202 12.463 1.00 94.38 412 PHE A O 1
ATOM 3204 N N . LYS A 1 413 ? -6.827 -6.473 14.090 1.00 95.75 413 LYS A N 1
ATOM 3205 C CA . LYS A 1 413 ? -5.638 -6.429 13.226 1.00 95.75 413 LYS A CA 1
ATOM 3206 C C . LYS A 1 413 ? -5.328 -7.800 12.616 1.00 95.75 413 LYS A C 1
ATOM 3208 O O . LYS A 1 413 ? -4.224 -8.314 12.766 1.00 95.75 413 LYS A O 1
ATOM 3213 N N . THR A 1 414 ? -6.326 -8.401 11.967 1.00 96.25 414 THR A N 1
ATOM 3214 C CA . THR A 1 414 ? -6.239 -9.727 11.334 1.00 96.25 414 THR A CA 1
ATOM 3215 C C . THR A 1 414 ? -6.671 -9.690 9.871 1.00 96.25 414 THR A C 1
ATOM 3217 O O . THR A 1 414 ? -7.423 -8.805 9.450 1.00 96.25 414 THR A O 1
ATOM 3220 N N . ILE A 1 415 ? -6.211 -10.665 9.081 1.00 96.06 415 ILE A N 1
ATOM 3221 C CA . ILE A 1 415 ? -6.589 -10.791 7.664 1.00 96.06 415 ILE A CA 1
ATOM 3222 C C . ILE A 1 415 ? -8.101 -10.989 7.522 1.00 96.06 415 ILE A C 1
ATOM 3224 O O . ILE A 1 415 ? -8.736 -10.353 6.680 1.00 96.06 415 ILE A O 1
ATOM 3228 N N . GLU A 1 416 ? -8.695 -11.824 8.368 1.00 94.56 416 GLU A N 1
ATOM 3229 C CA . GLU A 1 416 ? -10.119 -12.148 8.352 1.00 94.56 416 GLU A CA 1
ATOM 3230 C C . GLU A 1 416 ? -10.981 -10.933 8.715 1.00 94.56 416 GLU A C 1
ATOM 3232 O O . GLU A 1 416 ? -11.957 -10.658 8.011 1.00 94.56 416 GLU A O 1
ATOM 3237 N N . ALA A 1 417 ? -10.595 -10.169 9.746 1.00 95.94 417 ALA A N 1
ATOM 3238 C CA . ALA A 1 417 ? -11.284 -8.942 10.141 1.00 95.94 417 ALA A CA 1
ATOM 3239 C C . ALA A 1 417 ? -11.210 -7.869 9.046 1.00 95.94 417 ALA A C 1
ATOM 3241 O O . ALA A 1 417 ? -12.239 -7.323 8.642 1.00 95.94 417 ALA A O 1
ATOM 3242 N N . ILE A 1 418 ? -10.014 -7.606 8.504 1.00 97.69 418 ILE A N 1
ATOM 3243 C CA . ILE A 1 418 ? -9.834 -6.624 7.428 1.00 97.69 418 ILE A CA 1
ATOM 3244 C C . ILE A 1 418 ? -10.556 -7.051 6.148 1.00 97.69 418 ILE A C 1
ATOM 3246 O O . ILE A 1 418 ? -11.182 -6.210 5.505 1.00 97.69 418 ILE A O 1
ATOM 3250 N N . ARG A 1 419 ? -10.583 -8.344 5.803 1.00 95.81 419 ARG A N 1
ATOM 3251 C CA . ARG A 1 419 ? -11.388 -8.848 4.680 1.00 95.81 419 ARG A CA 1
ATOM 3252 C C . ARG A 1 419 ? -12.885 -8.629 4.905 1.00 95.81 419 ARG A C 1
ATOM 3254 O O . ARG A 1 419 ? -13.550 -8.136 3.997 1.00 95.81 419 ARG A O 1
ATOM 3261 N N . ALA A 1 420 ? -13.414 -8.935 6.090 1.00 94.75 420 ALA A N 1
ATOM 3262 C CA . ALA A 1 420 ? -14.824 -8.701 6.408 1.00 94.75 420 ALA A CA 1
ATOM 3263 C C . ALA A 1 420 ? -15.197 -7.207 6.313 1.00 94.75 420 ALA A C 1
ATOM 3265 O O . ALA A 1 420 ? -16.192 -6.856 5.672 1.00 94.75 420 ALA A O 1
ATOM 3266 N N . ILE A 1 421 ? -14.358 -6.322 6.867 1.00 96.50 421 ILE A N 1
ATOM 3267 C CA . ILE A 1 421 ? -14.547 -4.864 6.802 1.00 96.50 421 ILE A CA 1
ATOM 3268 C C . ILE A 1 421 ? -14.479 -4.366 5.353 1.00 96.50 421 ILE A C 1
ATOM 3270 O O . ILE A 1 421 ? -15.380 -3.649 4.919 1.00 96.50 421 ILE A O 1
ATOM 3274 N N . LEU A 1 422 ? -13.476 -4.780 4.569 1.00 96.62 422 LEU A N 1
ATOM 3275 C CA . LEU A 1 422 ? -13.346 -4.380 3.163 1.00 96.62 422 LEU A CA 1
ATOM 3276 C C . LEU A 1 422 ? -14.518 -4.890 2.303 1.00 96.62 422 LEU A C 1
ATOM 3278 O O . LEU A 1 422 ? -14.982 -4.170 1.419 1.00 96.62 422 LEU A O 1
ATOM 3282 N N . LEU A 1 423 ? -15.076 -6.073 2.586 1.00 93.62 423 LEU A N 1
ATOM 3283 C CA . LEU A 1 423 ? -16.285 -6.573 1.915 1.00 93.62 423 LEU A CA 1
ATOM 3284 C C . LEU A 1 423 ? -17.540 -5.750 2.249 1.00 93.62 423 LEU A C 1
ATOM 3286 O O . LEU A 1 423 ? -18.386 -5.567 1.371 1.00 93.62 423 LEU A O 1
ATOM 3290 N N . LYS A 1 424 ? -17.649 -5.203 3.468 1.00 94.19 424 LYS A N 1
ATOM 3291 C CA . LYS A 1 424 ? -18.705 -4.240 3.839 1.00 94.19 424 LYS A CA 1
ATOM 3292 C C . LYS A 1 424 ? -18.460 -2.837 3.280 1.00 94.19 424 LYS A C 1
ATOM 3294 O O . LYS A 1 424 ? -19.415 -2.190 2.868 1.00 94.19 424 LYS A O 1
ATOM 3299 N N . MET A 1 425 ? -17.206 -2.396 3.177 1.00 95.56 425 MET A N 1
ATOM 3300 C CA . MET A 1 425 ? -16.800 -1.168 2.473 1.00 95.56 425 MET A CA 1
ATOM 3301 C C . MET A 1 425 ? -16.957 -1.258 0.949 1.00 95.56 425 MET A C 1
ATOM 3303 O O . MET A 1 425 ? -16.827 -0.250 0.255 1.00 95.56 425 MET A O 1
ATOM 3307 N N . SER A 1 426 ? -17.236 -2.445 0.414 1.00 93.38 426 SER A N 1
ATOM 3308 C CA . SER A 1 426 ? -17.432 -2.651 -1.016 1.00 93.38 426 SER A CA 1
ATOM 3309 C C . SER A 1 426 ? -18.900 -2.574 -1.408 1.00 93.38 426 SER A C 1
ATOM 3311 O O . SER A 1 426 ? -19.744 -3.237 -0.803 1.00 93.38 426 SER A O 1
ATOM 3313 N N . MET A 1 427 ? -19.192 -1.836 -2.479 1.00 88.81 427 MET A N 1
ATOM 3314 C CA . MET A 1 427 ? -20.500 -1.830 -3.136 1.00 88.81 427 MET A CA 1
ATOM 3315 C C . MET A 1 427 ? -20.939 -3.263 -3.491 1.00 88.81 427 MET A C 1
ATOM 3317 O O . MET A 1 427 ? -20.113 -4.174 -3.610 1.00 88.81 427 MET A O 1
ATOM 3321 N N . ALA A 1 428 ? -22.245 -3.485 -3.662 1.00 71.06 428 ALA A N 1
ATOM 3322 C CA . ALA A 1 428 ? -22.754 -4.786 -4.093 1.00 71.06 428 ALA A CA 1
ATOM 3323 C C . ALA A 1 428 ? -22.182 -5.127 -5.489 1.00 71.06 428 ALA A C 1
ATOM 3325 O O . ALA A 1 428 ? -22.400 -4.353 -6.422 1.00 71.06 428 ALA A O 1
ATOM 3326 N N . PRO A 1 429 ? -21.430 -6.234 -5.654 1.00 66.50 429 PRO A N 1
ATOM 3327 C CA . PRO A 1 429 ? -20.747 -6.515 -6.911 1.00 66.50 429 PRO A CA 1
ATOM 3328 C C . PRO A 1 429 ? -21.747 -6.945 -7.989 1.00 66.50 429 PRO A C 1
ATOM 3330 O O . PRO A 1 429 ? -22.504 -7.900 -7.800 1.00 66.50 429 PRO A O 1
ATOM 3333 N N . SER A 1 430 ? -21.716 -6.288 -9.152 1.00 67.94 430 SER A N 1
ATOM 3334 C CA . SER A 1 430 ? -22.430 -6.791 -10.331 1.00 67.94 430 SER A CA 1
ATOM 3335 C C . SER A 1 430 ? -21.802 -8.107 -10.799 1.00 67.94 430 SER A C 1
ATOM 3337 O O . SER A 1 430 ? -20.616 -8.362 -10.574 1.00 67.94 430 SER A O 1
ATOM 3339 N N . VAL A 1 431 ? -22.571 -8.948 -11.496 1.00 64.69 431 VAL A N 1
ATOM 3340 C CA . VAL A 1 431 ? -22.103 -10.266 -11.958 1.00 64.69 431 VAL A CA 1
ATOM 3341 C C . VAL A 1 431 ? -20.816 -10.136 -12.789 1.00 64.69 431 VAL A C 1
ATOM 3343 O O . VAL A 1 431 ? -20.818 -9.574 -13.881 1.00 64.69 431 VAL A O 1
ATOM 3346 N N . GLY A 1 432 ? -19.711 -10.679 -12.269 1.00 63.59 432 GLY A N 1
ATOM 3347 C CA . GLY A 1 432 ? -18.393 -10.653 -12.916 1.00 63.59 432 GLY A CA 1
ATOM 3348 C C . GLY A 1 432 ? -17.513 -9.432 -12.607 1.00 63.59 432 GLY A C 1
ATOM 3349 O O . GLY A 1 432 ? -16.405 -9.358 -13.141 1.00 63.59 432 GLY A O 1
ATOM 3350 N N . GLN A 1 433 ? -17.956 -8.503 -11.753 1.00 72.94 433 GLN A N 1
ATOM 3351 C CA . GLN A 1 433 ? -17.133 -7.407 -11.227 1.00 72.94 433 GLN A CA 1
ATOM 3352 C C . GLN A 1 433 ? -16.369 -7.812 -9.953 1.00 72.94 433 GLN A C 1
ATOM 3354 O O . GLN A 1 433 ? -16.680 -8.813 -9.307 1.00 72.94 433 GLN A O 1
ATOM 3359 N N . HIS A 1 434 ? -15.351 -7.024 -9.606 1.00 81.81 434 HIS A N 1
ATOM 3360 C CA . HIS A 1 434 ? -14.651 -7.111 -8.321 1.00 81.81 434 HIS A CA 1
ATOM 3361 C C . HIS A 1 434 ? -15.483 -6.449 -7.213 1.00 81.81 434 HIS A C 1
ATOM 3363 O O . HIS A 1 434 ? -16.452 -5.741 -7.490 1.00 81.81 434 HIS A O 1
ATOM 3369 N N . ASN A 1 435 ? -15.081 -6.629 -5.955 1.00 89.81 435 ASN A N 1
ATOM 3370 C CA . ASN A 1 435 ? -15.646 -5.861 -4.851 1.00 89.81 435 ASN A CA 1
ATOM 3371 C C . ASN A 1 435 ? -15.142 -4.404 -4.941 1.00 89.81 435 ASN A C 1
ATOM 3373 O O . ASN A 1 435 ? -14.013 -4.117 -4.544 1.00 89.81 435 ASN A O 1
ATOM 3377 N N . TYR A 1 436 ? -15.945 -3.501 -5.518 1.00 92.50 436 TYR A N 1
ATOM 3378 C CA . TYR A 1 436 ? -15.579 -2.086 -5.662 1.00 92.50 436 TYR A CA 1
ATOM 3379 C C . TYR A 1 436 ? -15.688 -1.351 -4.323 1.00 92.50 436 TYR A C 1
ATOM 3381 O O . TYR A 1 436 ? -16.785 -1.173 -3.792 1.00 92.50 436 TYR A O 1
ATOM 3389 N N . LEU A 1 437 ? -14.548 -0.920 -3.789 1.00 95.31 437 LEU A N 1
ATOM 3390 C CA . LEU A 1 437 ? -14.418 -0.238 -2.508 1.00 95.31 437 LEU A CA 1
ATOM 3391 C C . LEU A 1 437 ? -14.872 1.224 -2.590 1.00 95.31 437 LEU A C 1
ATOM 3393 O O . LEU A 1 437 ? -14.243 2.057 -3.242 1.00 95.31 437 LEU A O 1
ATOM 3397 N N . ASN A 1 438 ? -15.909 1.542 -1.819 1.00 93.94 438 ASN A N 1
ATOM 3398 C CA . ASN A 1 438 ? -16.342 2.899 -1.515 1.00 93.94 438 ASN A CA 1
ATOM 3399 C C . ASN A 1 438 ? -16.394 3.050 0.021 1.00 93.94 438 ASN A C 1
ATOM 3401 O O . ASN A 1 438 ? -17.457 2.865 0.621 1.00 93.94 438 ASN A O 1
ATOM 3405 N N . PRO A 1 439 ? -15.247 3.310 0.684 1.00 92.38 439 PRO A N 1
ATOM 3406 C CA . PRO A 1 439 ? -15.072 3.073 2.123 1.00 92.38 439 PRO A CA 1
ATOM 3407 C C . PRO A 1 439 ? -15.975 3.911 3.035 1.00 92.38 439 PRO A C 1
ATOM 3409 O O . PRO A 1 439 ? -16.214 3.517 4.173 1.00 92.38 439 PRO A O 1
ATOM 3412 N N . TRP A 1 440 ? -16.510 5.026 2.535 1.00 93.06 440 TRP A N 1
ATOM 3413 C CA . TRP A 1 440 ? -17.372 5.953 3.280 1.00 93.06 440 TRP A CA 1
ATOM 3414 C C . TRP A 1 440 ? -18.870 5.761 2.983 1.00 93.06 440 TRP A C 1
ATOM 3416 O O . TRP A 1 440 ? -19.692 6.581 3.379 1.00 93.06 440 TRP A O 1
ATOM 3426 N N . VAL A 1 441 ? -19.234 4.699 2.254 1.00 91.62 441 VAL A N 1
ATOM 3427 C CA . VAL A 1 441 ? -20.628 4.347 1.924 1.00 91.62 441 VAL A CA 1
ATOM 3428 C C . VAL A 1 441 ? -20.866 2.852 2.122 1.00 91.62 441 VAL A C 1
ATOM 3430 O O . VAL A 1 441 ? -21.776 2.468 2.853 1.00 91.62 441 VAL A O 1
ATOM 3433 N N . GLY A 1 442 ? -20.027 2.008 1.518 1.00 89.69 442 GLY A N 1
ATOM 3434 C CA . GLY A 1 442 ? -20.124 0.554 1.595 1.00 89.69 442 GLY A CA 1
ATOM 3435 C C . GLY A 1 442 ? -21.365 -0.060 0.938 1.00 89.69 442 GLY A C 1
ATOM 3436 O O . GLY A 1 442 ? -22.210 0.618 0.345 1.00 89.69 442 GLY A O 1
ATOM 3437 N N . ARG A 1 443 ? -21.483 -1.385 1.063 1.00 88.19 443 ARG A N 1
ATOM 3438 C CA . ARG A 1 443 ? -22.679 -2.136 0.658 1.00 88.19 443 ARG A CA 1
ATOM 3439 C C . ARG A 1 443 ? -23.884 -1.633 1.435 1.00 88.19 443 ARG A C 1
ATOM 3441 O O . ARG A 1 443 ? -23.759 -1.338 2.616 1.00 88.19 443 ARG A O 1
ATOM 3448 N N . ASP A 1 444 ? -25.043 -1.548 0.791 1.00 87.31 444 ASP A N 1
ATOM 3449 C CA . ASP A 1 444 ? -26.317 -1.220 1.448 1.00 87.31 444 ASP A CA 1
ATOM 3450 C C . ASP A 1 444 ? -26.325 0.126 2.217 1.00 87.31 444 ASP A C 1
ATOM 3452 O O . ASP A 1 444 ? -27.227 0.371 3.012 1.00 87.31 444 ASP A O 1
ATOM 3456 N N . ASN A 1 445 ? -25.362 1.026 1.947 1.00 88.50 445 ASN A N 1
ATOM 3457 C CA . ASN A 1 445 ? -25.069 2.257 2.706 1.00 88.50 445 ASN A CA 1
ATOM 3458 C C . ASN A 1 445 ? -24.526 2.037 4.138 1.00 88.50 445 ASN A C 1
ATOM 3460 O O . ASN A 1 445 ? -24.620 2.933 4.974 1.00 88.50 445 ASN A O 1
ATOM 3464 N N . TYR A 1 446 ? -23.934 0.875 4.424 1.00 90.69 446 TYR A N 1
ATOM 3465 C CA . TYR A 1 446 ? -23.483 0.446 5.755 1.00 90.69 446 TYR A CA 1
ATOM 3466 C C . TYR A 1 446 ? -22.503 1.404 6.469 1.00 90.69 446 TYR A C 1
ATOM 3468 O O . TYR A 1 446 ? -22.499 1.461 7.693 1.00 90.69 446 TYR A O 1
ATOM 3476 N N . PHE A 1 447 ? -21.691 2.172 5.733 1.00 91.75 447 PHE A N 1
ATOM 3477 C CA . PHE A 1 447 ? -20.763 3.174 6.289 1.00 91.75 447 PHE A CA 1
ATOM 3478 C C . PHE A 1 447 ? -21.160 4.629 5.961 1.00 91.75 447 PHE A C 1
ATOM 3480 O O . PHE A 1 447 ? -20.391 5.548 6.232 1.00 91.75 447 PHE A O 1
ATOM 3487 N N . ASN A 1 448 ? -22.349 4.854 5.389 1.00 90.12 448 ASN A N 1
ATOM 3488 C CA . ASN A 1 448 ? -22.816 6.161 4.911 1.00 90.12 448 ASN A CA 1
ATOM 3489 C C . ASN A 1 448 ? -23.251 7.079 6.073 1.00 90.12 448 ASN A C 1
ATOM 3491 O O . ASN A 1 448 ? -24.436 7.179 6.402 1.00 90.12 448 ASN A O 1
ATOM 3495 N N . PHE A 1 449 ? -22.275 7.733 6.702 1.00 86.38 449 PHE A N 1
ATOM 3496 C CA . PHE A 1 449 ? -22.484 8.686 7.791 1.00 86.38 449 PHE A CA 1
ATOM 3497 C C . PHE A 1 449 ? -23.187 9.969 7.313 1.00 86.38 449 PHE A C 1
ATOM 3499 O O . PHE A 1 449 ? -22.756 10.607 6.353 1.00 86.38 449 PHE A O 1
ATOM 3506 N N . ARG A 1 450 ? -24.257 10.375 8.013 1.00 83.31 450 ARG A N 1
ATOM 3507 C CA . ARG A 1 450 ? -25.132 11.498 7.611 1.00 83.31 450 ARG A CA 1
ATOM 3508 C C . ARG A 1 450 ? -24.989 12.781 8.436 1.00 83.31 450 ARG A C 1
ATOM 3510 O O . ARG A 1 450 ? -25.630 13.771 8.102 1.00 83.31 450 ARG A O 1
ATOM 3517 N N . GLY A 1 451 ? -24.159 12.791 9.482 1.00 77.75 451 GLY A N 1
ATOM 3518 C CA . GLY A 1 451 ? -23.963 13.974 10.335 1.00 77.75 451 GLY A CA 1
ATOM 3519 C C . GLY A 1 451 ? -25.045 14.216 11.397 1.00 77.75 451 GLY A C 1
ATOM 3520 O O . GLY A 1 451 ? -25.066 15.289 11.991 1.00 77.75 451 GLY A O 1
ATOM 3521 N N . GLU A 1 452 ? -25.939 13.250 11.631 1.00 69.88 452 GLU A N 1
ATOM 3522 C CA . GLU A 1 452 ? -26.996 13.320 12.661 1.00 69.88 452 GLU A CA 1
ATOM 3523 C C . GLU A 1 452 ? -26.510 12.859 14.055 1.00 69.88 452 GLU A C 1
ATOM 3525 O O . GLU A 1 452 ? -27.125 13.188 15.067 1.00 69.88 452 GLU A O 1
ATOM 3530 N N . GLU A 1 453 ? -25.384 12.140 14.111 1.00 76.12 453 GLU A N 1
ATOM 3531 C CA . GLU A 1 453 ? -24.731 11.613 15.320 1.00 76.12 453 GLU A CA 1
ATOM 3532 C C . GLU A 1 453 ? -23.233 11.987 15.323 1.00 76.12 453 GLU A C 1
ATOM 3534 O O . GLU A 1 453 ? -22.753 12.646 14.398 1.00 76.12 453 GLU A O 1
ATOM 3539 N N . ASP A 1 454 ? -22.468 11.557 16.332 1.00 87.50 454 ASP A N 1
ATOM 3540 C CA . ASP A 1 454 ? -21.004 11.652 16.278 1.00 87.50 454 ASP A CA 1
ATOM 3541 C C . ASP A 1 454 ? -20.402 10.646 15.275 1.00 87.50 454 ASP A C 1
ATOM 3543 O O . ASP A 1 454 ? -20.759 9.465 15.253 1.00 87.50 454 ASP A O 1
ATOM 3547 N N . GLY A 1 455 ? -19.464 11.120 14.450 1.00 86.44 455 GLY A N 1
ATOM 3548 C CA . GLY A 1 455 ? -18.867 10.335 13.367 1.00 86.44 455 GLY A CA 1
ATOM 3549 C C . GLY A 1 455 ? -17.949 9.214 13.850 1.00 86.44 455 GLY A C 1
ATOM 3550 O O . GLY A 1 455 ? -17.908 8.151 13.226 1.00 86.44 455 GLY A O 1
ATOM 3551 N N . VAL A 1 456 ? -17.251 9.414 14.972 1.00 90.19 456 VAL A N 1
ATOM 3552 C CA . VAL A 1 456 ? -16.350 8.410 15.551 1.00 90.19 456 VAL A CA 1
ATOM 3553 C C . VAL A 1 456 ? -17.176 7.289 16.180 1.00 90.19 456 VAL A C 1
ATOM 3555 O O . VAL A 1 456 ? -17.014 6.126 15.805 1.00 90.19 456 VAL A O 1
ATOM 3558 N N . ALA A 1 457 ? -18.141 7.631 17.035 1.00 90.06 457 ALA A N 1
ATOM 3559 C CA . ALA A 1 457 ? -19.045 6.674 17.665 1.00 90.06 457 ALA A CA 1
ATOM 3560 C C . ALA A 1 457 ? -19.839 5.846 16.635 1.00 90.06 457 ALA A C 1
ATOM 3562 O O . ALA A 1 457 ? -19.932 4.621 16.769 1.00 90.06 457 ALA A O 1
ATOM 3563 N N . PHE A 1 458 ? -20.354 6.484 15.574 1.00 92.19 458 PHE A N 1
ATOM 3564 C CA . PHE A 1 458 ? -21.016 5.799 14.458 1.00 92.19 458 PHE A CA 1
ATOM 3565 C C . PHE A 1 458 ? -20.081 4.790 13.775 1.00 92.19 458 PHE A C 1
ATOM 3567 O O . PHE A 1 458 ? -20.423 3.613 13.627 1.00 92.19 458 PHE A O 1
ATOM 3574 N N . PHE A 1 459 ? -18.879 5.220 13.377 1.00 93.00 459 PHE A N 1
ATOM 3575 C CA . PHE A 1 459 ? -17.957 4.374 12.619 1.00 93.00 459 PHE A CA 1
ATOM 3576 C C . PHE A 1 459 ? -17.416 3.210 13.467 1.00 93.00 459 PHE A C 1
ATOM 3578 O O . PHE A 1 459 ? -17.377 2.072 12.993 1.00 93.00 459 PHE A O 1
ATOM 3585 N N . ALA A 1 460 ? -17.110 3.453 14.747 1.00 92.94 460 ALA A N 1
ATOM 3586 C CA . ALA A 1 460 ? -16.731 2.416 15.705 1.00 92.94 460 ALA A CA 1
ATOM 3587 C C . ALA A 1 460 ? -17.843 1.368 15.890 1.00 92.94 460 ALA A C 1
ATOM 3589 O O . ALA A 1 460 ? -17.580 0.162 15.856 1.00 92.94 460 ALA A O 1
ATOM 3590 N N . GLN A 1 461 ? -19.103 1.809 16.004 1.00 92.31 461 GLN A N 1
ATOM 3591 C CA . GLN A 1 461 ? -20.256 0.914 16.079 1.00 92.31 461 GLN A CA 1
ATOM 3592 C C . GLN A 1 461 ? -20.391 0.056 14.808 1.00 92.31 461 GLN A C 1
ATOM 3594 O O . GLN A 1 461 ? -20.550 -1.162 14.910 1.00 92.31 461 GLN A O 1
ATOM 3599 N N . MET A 1 462 ? -20.280 0.652 13.615 1.00 93.56 462 MET A N 1
ATOM 3600 C CA . MET A 1 462 ? -20.400 -0.081 12.346 1.00 93.56 462 MET A CA 1
ATOM 3601 C C . MET A 1 462 ? -19.276 -1.109 12.152 1.00 93.56 462 MET A C 1
ATOM 3603 O O . MET A 1 462 ? -19.544 -2.229 11.702 1.00 93.56 462 MET A O 1
ATOM 3607 N N . LEU A 1 463 ? -18.040 -0.786 12.548 1.00 94.50 463 LEU A N 1
ATOM 3608 C CA . LEU A 1 463 ? -16.922 -1.735 12.551 1.00 94.50 463 LEU A CA 1
ATOM 3609 C C . LEU A 1 463 ? -17.151 -2.887 13.545 1.00 94.50 463 LEU A C 1
ATOM 3611 O O . LEU A 1 463 ? -17.031 -4.054 13.162 1.00 94.50 463 LEU A O 1
ATOM 3615 N N . ARG A 1 464 ? -17.559 -2.595 14.790 1.00 92.38 464 ARG A N 1
ATOM 3616 C CA . ARG A 1 464 ? -17.900 -3.622 15.793 1.00 92.38 464 ARG A CA 1
ATOM 3617 C C . ARG A 1 464 ? -19.021 -4.542 15.310 1.00 92.38 464 ARG A C 1
ATOM 3619 O O . ARG A 1 464 ? -18.911 -5.761 15.458 1.00 92.38 464 ARG A O 1
ATOM 3626 N N . HIS A 1 465 ? -20.076 -3.988 14.713 1.00 92.12 465 HIS A N 1
ATOM 3627 C CA . HIS A 1 465 ? -21.179 -4.759 14.133 1.00 92.12 465 HIS A CA 1
ATOM 3628 C C . HIS A 1 465 ? -20.720 -5.630 12.953 1.00 92.12 465 HIS A C 1
ATOM 3630 O O . HIS A 1 465 ? -21.153 -6.776 12.846 1.00 92.12 465 HIS A O 1
ATOM 3636 N N . CYS A 1 466 ? -19.797 -5.139 12.118 1.00 93.00 466 CYS A N 1
ATOM 3637 C CA . CYS A 1 466 ? -19.259 -5.887 10.980 1.00 93.00 466 CYS A CA 1
ATOM 3638 C C . CYS A 1 466 ? -18.531 -7.154 11.447 1.00 93.00 466 CYS A C 1
ATOM 3640 O O . CYS A 1 466 ? -18.777 -8.240 10.924 1.00 93.00 466 CYS A O 1
ATOM 3642 N N . LEU A 1 467 ? -17.668 -7.025 12.457 1.00 91.44 467 LEU A N 1
ATOM 3643 C CA . LEU A 1 467 ? -16.895 -8.148 12.989 1.00 91.44 467 LEU A CA 1
ATOM 3644 C C . LEU A 1 467 ? -17.772 -9.132 13.782 1.00 91.44 467 LEU A C 1
ATOM 3646 O O . LEU A 1 467 ? -17.668 -10.341 13.589 1.00 91.44 467 LEU A O 1
ATOM 3650 N N . ASN A 1 468 ? -18.717 -8.634 14.587 1.00 87.81 468 ASN A N 1
ATOM 3651 C CA . ASN A 1 468 ? -19.688 -9.475 15.305 1.00 87.81 468 ASN A CA 1
ATOM 3652 C C . ASN A 1 468 ? -20.649 -10.251 14.386 1.00 87.81 468 ASN A C 1
ATOM 3654 O O . ASN A 1 468 ? -21.210 -11.261 14.814 1.00 87.81 468 ASN A O 1
ATOM 3658 N N . ALA A 1 469 ? -20.863 -9.779 13.155 1.00 85.81 469 ALA A N 1
ATOM 3659 C CA . ALA A 1 469 ? -21.652 -10.466 12.135 1.00 85.81 469 ALA A CA 1
ATOM 3660 C C . ALA A 1 469 ? -20.833 -11.457 11.286 1.00 85.81 469 ALA A C 1
ATOM 3662 O O . ALA A 1 469 ? -21.431 -12.232 10.547 1.00 85.81 469 ALA A O 1
ATOM 3663 N N . TRP A 1 470 ? -19.496 -11.430 11.372 1.00 77.31 470 TRP A N 1
ATOM 3664 C CA . TRP A 1 470 ? -18.611 -12.388 10.695 1.00 77.31 470 TRP A CA 1
ATOM 3665 C C . TRP A 1 470 ? -18.145 -13.531 11.616 1.00 77.31 470 TRP A C 1
ATOM 3667 O O . TRP A 1 470 ? -17.888 -14.635 11.149 1.00 77.31 470 TRP A O 1
ATOM 3677 N N . ASN A 1 471 ? -18.068 -13.296 12.930 1.00 66.62 471 ASN A N 1
ATOM 3678 C CA . ASN A 1 471 ? -17.661 -14.297 13.930 1.00 66.62 471 ASN A CA 1
ATOM 3679 C C . ASN A 1 471 ? -18.798 -15.260 14.369 1.00 66.62 471 ASN A C 1
ATOM 3681 O O . ASN A 1 471 ? -18.715 -15.845 15.451 1.00 66.62 471 ASN A O 1
ATOM 3685 N N . LYS A 1 472 ? -19.873 -15.389 13.578 1.00 55.75 472 LYS A N 1
ATOM 3686 C CA . LYS A 1 472 ? -21.081 -16.189 13.863 1.00 55.75 472 LYS A CA 1
ATOM 3687 C C . LYS A 1 472 ? -21.514 -16.993 12.642 1.00 55.75 472 LYS A C 1
ATOM 3689 O O . LYS A 1 472 ? -21.943 -18.144 12.863 1.00 55.75 472 LYS A O 1
#